Protein AF-A0A8S4GLL8-F1 (afdb_monomer)

Structure (mmCIF, N/CA/C/O backbone):
data_AF-A0A8S4GLL8-F1
#
_entry.id   AF-A0A8S4GLL8-F1
#
loop_
_atom_site.group_PDB
_atom_site.id
_atom_site.type_symbol
_atom_site.label_atom_id
_atom_site.label_alt_id
_atom_site.label_comp_id
_atom_site.label_asym_id
_atom_site.label_entity_id
_atom_site.label_seq_id
_atom_site.pdbx_PDB_ins_code
_atom_site.Cartn_x
_atom_site.Cartn_y
_atom_site.Cartn_z
_atom_site.occupancy
_atom_site.B_iso_or_equiv
_atom_site.auth_seq_id
_atom_site.auth_comp_id
_atom_site.auth_asym_id
_atom_site.auth_atom_id
_atom_site.pdbx_PDB_model_num
ATOM 1 N N . MET A 1 1 ? -7.853 10.016 103.256 1.00 33.31 1 MET A N 1
ATOM 2 C CA . MET A 1 1 ? -7.206 11.037 102.398 1.00 33.31 1 MET A CA 1
ATOM 3 C C . MET A 1 1 ? -8.350 11.756 101.683 1.00 33.31 1 MET A C 1
ATOM 5 O O . MET A 1 1 ? -9.165 11.059 101.103 1.00 33.31 1 MET A O 1
ATOM 9 N N . MET A 1 2 ? -8.683 13.008 102.023 1.00 29.22 2 MET A N 1
ATOM 10 C CA . MET A 1 2 ? -7.983 14.272 101.681 1.00 29.22 2 MET A CA 1
ATOM 11 C C . MET A 1 2 ? -8.107 14.611 100.175 1.00 29.22 2 MET A C 1
ATOM 13 O O . MET A 1 2 ? -7.676 13.785 99.381 1.00 29.22 2 MET A O 1
ATOM 17 N N . ALA A 1 3 ? -8.614 15.772 99.717 1.00 28.70 3 ALA A N 1
ATOM 18 C CA . ALA A 1 3 ? -9.379 16.852 100.382 1.00 28.70 3 ALA A CA 1
ATOM 19 C C . ALA A 1 3 ? -10.071 17.809 99.350 1.00 28.70 3 ALA A C 1
ATOM 21 O O . ALA A 1 3 ? -9.659 17.845 98.197 1.00 28.70 3 ALA A O 1
ATOM 22 N N . SER A 1 4 ? -11.088 18.580 99.791 1.00 29.86 4 SER A N 1
ATOM 23 C CA . SER A 1 4 ? -11.454 19.989 99.416 1.00 29.86 4 SER A CA 1
ATOM 24 C C . SER A 1 4 ? -11.198 20.529 97.977 1.00 29.86 4 SER A C 1
ATOM 26 O O . SER A 1 4 ? -10.047 20.651 97.582 1.00 29.86 4 SER A O 1
ATOM 28 N N . SER A 1 5 ? -12.230 20.871 97.171 1.00 30.38 5 SER A N 1
ATOM 29 C CA . SER A 1 5 ? -12.870 22.222 96.964 1.00 30.38 5 SER A CA 1
ATOM 30 C C . SER A 1 5 ? -11.994 23.300 96.268 1.00 30.38 5 SER A C 1
ATOM 32 O O . SER A 1 5 ? -10.788 23.273 96.442 1.00 30.38 5 SER A O 1
ATOM 34 N N . LEU A 1 6 ? -12.458 24.302 95.495 1.00 30.22 6 LEU A N 1
ATOM 35 C CA . LEU A 1 6 ? -13.721 25.088 95.381 1.00 30.22 6 LEU A CA 1
ATOM 36 C C . LEU A 1 6 ? -14.124 25.275 93.881 1.00 30.22 6 LEU A C 1
ATOM 38 O O . LEU A 1 6 ? -13.340 24.904 93.018 1.00 30.22 6 LEU A O 1
ATOM 42 N N . SER A 1 7 ? -15.280 25.792 93.414 1.00 29.89 7 SER A N 1
ATOM 43 C CA . SER A 1 7 ? -16.467 26.493 93.972 1.00 29.89 7 SER A CA 1
ATOM 44 C C . SER A 1 7 ? -16.483 28.049 93.998 1.00 29.89 7 SER A C 1
ATOM 46 O O . SER A 1 7 ? -16.290 28.642 95.057 1.00 29.89 7 SER A O 1
ATOM 48 N N . SER A 1 8 ? -16.865 28.716 92.888 1.00 29.52 8 SER A N 1
ATOM 49 C CA . SER A 1 8 ? -17.455 30.084 92.888 1.00 29.52 8 SER A CA 1
ATOM 50 C C . SER A 1 8 ? -18.451 30.321 91.721 1.00 29.52 8 SER A C 1
ATOM 52 O O . SER A 1 8 ? -18.496 29.542 90.768 1.00 29.52 8 SER A O 1
ATOM 54 N N . ARG A 1 9 ? -19.305 31.359 91.817 1.00 33.72 9 ARG A N 1
ATOM 55 C CA . ARG A 1 9 ? -20.344 31.747 90.830 1.00 33.72 9 ARG A CA 1
ATOM 56 C C . ARG A 1 9 ? -20.508 33.274 90.749 1.00 33.72 9 ARG A C 1
ATOM 58 O O . ARG A 1 9 ? -20.578 33.926 91.784 1.00 33.72 9 ARG A O 1
ATOM 65 N N . SER A 1 10 ? -20.790 33.783 89.551 1.00 31.33 10 SER A N 1
ATOM 66 C CA . SER A 1 10 ? -21.585 35.000 89.282 1.00 31.33 10 SER A CA 1
ATOM 67 C C . SER A 1 10 ? -22.319 34.786 87.937 1.00 31.33 10 SER A C 1
ATOM 69 O O . SER A 1 10 ? -21.812 34.065 87.084 1.00 31.33 10 SER A O 1
ATOM 71 N N . HIS A 1 11 ? -23.602 35.113 87.723 1.00 31.92 11 HIS A N 1
ATOM 72 C CA . HIS A 1 11 ? -24.363 36.363 87.926 1.00 31.92 11 HIS A CA 1
ATOM 73 C C . HIS A 1 11 ? -23.906 37.507 86.998 1.00 31.92 11 HIS A C 1
ATOM 75 O O . HIS A 1 11 ? -22.724 37.818 86.979 1.00 31.92 11 HIS A O 1
ATOM 81 N N . LEU A 1 12 ? -24.783 38.201 86.254 1.00 31.69 12 LEU A N 1
ATOM 82 C CA . LEU A 1 12 ? -26.208 37.973 85.927 1.00 31.69 12 LEU A CA 1
ATOM 83 C C . LEU A 1 12 ? -26.584 38.872 84.720 1.00 31.69 12 LEU A C 1
ATOM 85 O O . LEU A 1 12 ? -25.996 39.939 84.581 1.00 31.69 12 LEU A O 1
ATOM 89 N N . GLY A 1 13 ? -27.563 38.512 83.874 1.00 28.83 13 GLY A N 1
ATOM 90 C CA . GLY A 1 13 ? -28.075 39.457 82.861 1.00 28.83 13 GLY A CA 1
ATOM 91 C C . GLY A 1 13 ? -28.954 38.871 81.746 1.00 28.83 13 GLY A C 1
ATOM 92 O O . GLY A 1 13 ? -28.500 38.060 80.945 1.00 28.83 13 GLY A O 1
ATOM 93 N N . ARG A 1 14 ? -30.205 39.340 81.650 1.00 31.77 14 ARG A N 1
ATOM 94 C CA . ARG A 1 14 ? -31.071 39.259 80.456 1.00 31.77 14 ARG A CA 1
ATOM 95 C C . ARG A 1 14 ? -31.419 40.685 80.018 1.00 31.77 14 ARG A C 1
ATOM 97 O O . ARG A 1 14 ? -31.650 41.501 80.900 1.00 31.77 14 ARG A O 1
ATOM 104 N N . LEU A 1 15 ? -31.557 40.914 78.708 1.00 29.97 15 LEU A N 1
ATOM 105 C CA . LEU A 1 15 ? -32.637 41.627 77.977 1.00 29.97 15 LEU A CA 1
ATOM 106 C C . LEU A 1 15 ? -32.087 41.975 76.568 1.00 29.97 15 LEU A C 1
ATOM 108 O O . LEU A 1 15 ? -30.990 42.499 76.463 1.00 29.97 15 LEU A O 1
ATOM 112 N N . VAL A 1 16 ? -32.641 41.450 75.467 1.00 32.25 16 VAL A N 1
ATOM 113 C CA . VAL A 1 16 ? -33.833 41.878 74.687 1.00 32.25 16 VAL A CA 1
ATOM 114 C C . VAL A 1 16 ? -33.454 42.678 73.425 1.00 32.25 16 VAL A C 1
ATOM 116 O O . VAL A 1 16 ? -32.764 43.682 73.498 1.00 32.25 16 VAL A O 1
ATOM 119 N N . ARG A 1 17 ? -33.948 42.162 72.286 1.00 31.97 17 ARG A N 1
ATOM 120 C CA . ARG A 1 17 ? -34.196 42.754 70.950 1.00 31.97 17 ARG A CA 1
ATOM 121 C C . ARG A 1 17 ? -33.620 44.151 70.636 1.00 31.97 17 ARG A C 1
ATOM 123 O O . ARG A 1 17 ? -34.012 45.126 71.265 1.00 31.97 17 ARG A O 1
ATOM 130 N N . ASN A 1 18 ? -32.933 44.263 69.492 1.00 29.48 18 ASN A N 1
ATOM 131 C CA . ASN A 1 18 ? -33.535 44.865 68.288 1.00 29.48 18 ASN A CA 1
ATOM 132 C C . ASN A 1 18 ? -32.724 44.578 67.005 1.00 29.48 18 ASN A C 1
ATOM 134 O O . ASN A 1 18 ? -31.500 44.523 67.024 1.00 29.48 18 ASN A O 1
ATOM 138 N N . ASP A 1 19 ? -33.458 44.428 65.905 1.00 34.50 19 ASP A N 1
ATOM 139 C CA . ASP A 1 19 ? -33.031 44.474 64.493 1.00 34.50 19 ASP A CA 1
ATOM 140 C C . ASP A 1 19 ? -33.625 45.780 63.890 1.00 34.50 19 ASP A C 1
ATOM 142 O O . ASP A 1 19 ? -34.526 46.344 64.527 1.00 34.50 19 ASP A O 1
ATOM 146 N N . PRO A 1 20 ? -33.277 46.249 62.669 1.00 44.69 20 PRO A N 1
ATOM 147 C CA . PRO A 1 20 ? -32.240 45.779 61.743 1.00 44.69 20 PRO A CA 1
ATOM 148 C C . PRO A 1 20 ? -31.382 46.943 61.160 1.00 44.69 20 PRO A C 1
ATOM 150 O O . PRO A 1 20 ? -31.359 48.049 61.688 1.00 44.69 20 PRO A O 1
ATOM 153 N N . LEU A 1 21 ? -30.747 46.705 59.998 1.00 31.89 21 LEU A N 1
ATOM 154 C CA . LEU A 1 21 ? -30.225 47.692 59.024 1.00 31.89 21 LEU A CA 1
ATOM 155 C C . LEU A 1 21 ? -28.917 48.451 59.360 1.00 31.89 21 LEU A C 1
ATOM 157 O O . LEU A 1 21 ? -28.970 49.610 59.754 1.00 31.89 21 LEU A O 1
ATOM 161 N N . HIS A 1 22 ? -27.766 47.944 58.883 1.00 32.94 22 HIS A N 1
ATOM 162 C CA . HIS A 1 22 ? -27.093 48.572 57.719 1.00 32.94 22 HIS A CA 1
ATOM 163 C C . HIS A 1 22 ? -25.875 47.806 57.137 1.00 32.94 22 HIS A C 1
ATOM 165 O O . HIS A 1 22 ? -24.957 47.405 57.839 1.00 32.94 22 HIS A O 1
ATOM 171 N N . ARG A 1 23 ? -25.846 47.726 55.795 1.00 34.91 23 ARG A N 1
ATOM 172 C CA . ARG A 1 23 ? -24.666 47.807 54.897 1.00 34.91 23 ARG A CA 1
ATOM 173 C C . ARG A 1 23 ? -23.378 47.037 55.277 1.00 34.91 23 ARG A C 1
ATOM 175 O O . ARG A 1 23 ? -22.338 47.642 55.519 1.00 34.91 23 ARG A O 1
ATOM 182 N N . GLY A 1 24 ? -23.390 45.708 55.140 1.00 29.09 24 GLY A N 1
ATOM 183 C CA . GLY A 1 24 ? -22.170 44.887 55.049 1.00 29.09 24 GLY A CA 1
ATOM 184 C C . GLY A 1 24 ? -21.842 44.480 53.604 1.00 29.09 24 GLY A C 1
ATOM 185 O O . GLY A 1 24 ? -22.474 43.576 53.064 1.00 29.09 24 GLY A O 1
ATOM 186 N N . ALA A 1 25 ? -20.853 45.113 52.961 1.00 34.66 25 ALA A N 1
ATOM 187 C CA . ALA A 1 25 ? -20.464 44.803 51.577 1.00 34.66 25 ALA A CA 1
ATOM 188 C C . ALA A 1 25 ? -19.620 43.511 51.480 1.00 34.66 25 ALA A C 1
ATOM 190 O O . ALA A 1 25 ? -18.388 43.546 51.400 1.00 34.66 25 ALA A O 1
ATOM 191 N N . ALA A 1 26 ? -20.288 42.355 51.490 1.00 33.03 26 ALA A N 1
ATOM 192 C CA . ALA A 1 26 ? -19.653 41.043 51.383 1.00 33.03 26 ALA A CA 1
ATOM 193 C C . ALA A 1 26 ? -18.976 40.848 50.011 1.00 33.03 26 ALA A C 1
ATOM 195 O O . ALA A 1 26 ? -19.621 40.569 49.001 1.00 33.03 26 ALA A O 1
ATOM 196 N N . ARG A 1 27 ? -17.643 40.979 49.974 1.00 34.00 27 ARG A N 1
ATOM 197 C CA . ARG A 1 27 ? -16.836 40.760 48.764 1.00 34.00 27 ARG A CA 1
ATOM 198 C C . ARG A 1 27 ? -16.946 39.301 48.309 1.00 34.00 27 ARG A C 1
ATOM 200 O O . ARG A 1 27 ? -16.291 38.433 48.888 1.00 34.00 27 ARG A O 1
ATOM 207 N N . LEU A 1 28 ? -17.689 39.034 47.230 1.00 33.41 28 LEU A N 1
ATOM 208 C CA . LEU A 1 28 ? -17.588 37.755 46.523 1.00 33.41 28 LEU A CA 1
ATOM 209 C C . LEU A 1 28 ? -16.137 37.567 46.058 1.00 33.41 28 LEU A C 1
ATOM 211 O O . LEU A 1 28 ? -15.681 38.212 45.113 1.00 33.41 28 LEU A O 1
ATOM 215 N N . ARG A 1 29 ? -15.405 36.653 46.705 1.00 33.16 29 ARG A N 1
ATOM 216 C CA . ARG A 1 29 ? -14.135 36.152 46.175 1.00 33.16 29 ARG A CA 1
ATOM 217 C C . ARG A 1 29 ? -14.440 35.304 44.944 1.00 33.16 29 ARG A C 1
ATOM 219 O O . ARG A 1 29 ? -14.601 34.090 45.055 1.00 33.16 29 ARG A O 1
ATOM 226 N N . GLN A 1 30 ? -14.495 35.943 43.774 1.00 33.88 30 GLN A N 1
ATOM 227 C CA . GLN A 1 30 ? -14.393 35.247 42.495 1.00 33.88 30 GLN A CA 1
ATOM 228 C C . GLN A 1 30 ? -13.147 34.354 42.547 1.00 33.88 30 GLN A C 1
ATOM 230 O O . GLN A 1 30 ? -12.014 34.841 42.563 1.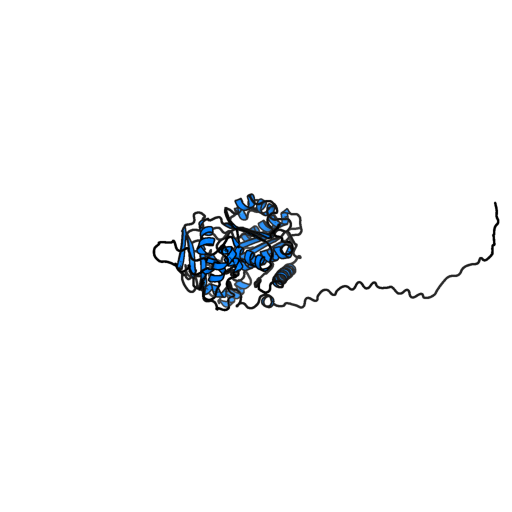00 33.88 30 GLN A O 1
ATOM 235 N N . ARG A 1 31 ? -13.343 33.032 42.621 1.00 32.84 31 ARG A N 1
ATOM 236 C CA . ARG A 1 31 ? -12.241 32.092 42.426 1.00 32.84 31 ARG A CA 1
ATOM 237 C C . ARG A 1 31 ? -11.784 32.264 40.985 1.00 32.84 31 ARG A C 1
ATOM 239 O O . ARG A 1 31 ? -12.554 32.001 40.066 1.00 32.84 31 ARG A O 1
ATOM 246 N N . ASN A 1 32 ? -10.543 32.715 40.808 1.00 31.41 32 ASN A N 1
ATOM 247 C CA . ASN A 1 32 ? -9.913 32.904 39.504 1.00 31.41 32 ASN A CA 1
ATOM 248 C C . ASN A 1 32 ? -9.648 31.551 38.823 1.00 31.41 32 ASN A C 1
ATOM 250 O O . ASN A 1 32 ? -8.507 31.119 38.663 1.00 31.41 32 ASN A O 1
ATOM 254 N N . CYS A 1 33 ? -10.717 30.901 38.364 1.00 33.03 33 CYS A N 1
ATOM 255 C CA . CYS A 1 33 ? -10.666 29.948 37.271 1.00 33.03 33 CYS A CA 1
ATOM 256 C C . CYS A 1 33 ? -10.230 30.719 36.023 1.00 33.03 33 CYS A C 1
ATOM 258 O O . CYS A 1 33 ? -11.059 31.148 35.221 1.00 33.03 33 CYS A O 1
ATOM 260 N N . ARG A 1 34 ? -8.912 30.920 35.881 1.00 27.22 34 ARG A N 1
ATOM 261 C CA . ARG A 1 34 ? -8.279 31.404 34.654 1.00 27.22 34 ARG A CA 1
ATOM 262 C C . ARG A 1 34 ? -8.632 30.421 33.540 1.00 27.22 34 ARG A C 1
ATOM 264 O O . ARG A 1 34 ? -7.904 29.455 33.314 1.00 27.22 34 ARG A O 1
ATOM 271 N N . ARG A 1 35 ? -9.751 30.662 32.847 1.00 34.03 35 ARG A N 1
ATOM 272 C CA . ARG A 1 35 ? -10.003 30.079 31.529 1.00 34.03 35 ARG A CA 1
ATOM 273 C C . ARG A 1 35 ? -8.771 30.424 30.700 1.00 34.03 35 ARG A C 1
ATOM 275 O O . ARG A 1 35 ? -8.544 31.600 30.420 1.00 34.03 35 ARG A O 1
ATOM 282 N N . ARG A 1 36 ? -7.950 29.422 30.366 1.00 28.88 36 ARG A N 1
ATOM 283 C CA . ARG A 1 36 ? -6.929 29.599 29.330 1.00 28.88 36 ARG A CA 1
ATOM 284 C C . ARG A 1 36 ? -7.673 30.141 28.105 1.00 28.88 36 ARG A C 1
ATOM 286 O O . ARG A 1 36 ? -8.713 29.563 27.773 1.00 28.88 36 ARG A O 1
ATOM 293 N N . PRO A 1 37 ? -7.225 31.238 27.472 1.00 26.92 37 PRO A N 1
ATOM 294 C CA . PRO A 1 37 ? -7.805 31.620 26.197 1.00 26.92 37 PRO A CA 1
ATOM 295 C C . PRO A 1 37 ? -7.652 30.420 25.261 1.00 26.92 37 PRO A C 1
ATOM 297 O O . PRO A 1 37 ? -6.570 29.832 25.188 1.00 26.92 37 PRO A O 1
ATOM 300 N N . ALA A 1 38 ? -8.735 30.029 24.588 1.00 29.31 38 ALA A N 1
ATOM 301 C CA . ALA A 1 38 ? -8.615 29.081 23.491 1.00 29.31 38 ALA A CA 1
ATOM 302 C C . ALA A 1 38 ? -7.598 29.665 22.493 1.00 29.31 38 ALA A C 1
ATOM 304 O O . ALA A 1 38 ? -7.645 30.879 22.250 1.00 29.31 38 ALA A O 1
ATOM 305 N N . PRO A 1 39 ? -6.656 28.864 21.964 1.00 27.25 39 PRO A N 1
ATOM 306 C CA . PRO A 1 39 ? -5.683 29.376 21.012 1.00 27.25 39 PRO A CA 1
ATOM 307 C C . PRO A 1 39 ? -6.443 29.993 19.839 1.00 27.25 39 PRO A C 1
ATOM 309 O O . PRO A 1 39 ? -7.268 29.334 19.206 1.00 27.25 39 PRO A O 1
ATOM 312 N N . ARG A 1 40 ? -6.196 31.281 19.573 1.00 23.41 40 ARG A N 1
ATOM 313 C CA . ARG A 1 40 ? -6.710 31.937 18.370 1.00 23.41 40 ARG A CA 1
ATOM 314 C C . ARG A 1 40 ? -6.038 31.263 17.182 1.00 23.41 40 ARG A C 1
ATOM 316 O O . ARG A 1 40 ? -4.883 31.558 16.894 1.00 23.41 40 ARG A O 1
ATOM 323 N N . VAL A 1 41 ? -6.759 30.364 16.517 1.00 24.81 41 VAL A N 1
ATOM 324 C CA . VAL A 1 41 ? -6.341 29.797 15.235 1.00 24.81 41 VAL A CA 1
ATOM 325 C C . VAL A 1 41 ? -6.434 30.915 14.200 1.00 24.81 41 VAL A C 1
ATOM 327 O O . VAL A 1 41 ? -7.486 31.160 13.613 1.00 24.81 41 VAL A O 1
ATOM 330 N N . THR A 1 42 ? -5.341 31.660 14.041 1.00 24.09 42 THR A N 1
ATOM 331 C CA . THR A 1 42 ? -5.139 32.549 12.896 1.00 24.09 42 THR A CA 1
ATOM 332 C C . THR A 1 42 ? -5.151 31.724 11.614 1.00 24.09 42 THR A C 1
ATOM 334 O O . THR A 1 42 ? -4.678 30.588 11.593 1.00 24.09 42 THR A O 1
ATOM 337 N N . ALA A 1 43 ? -5.756 32.279 10.567 1.00 24.52 43 ALA A N 1
ATOM 338 C CA . ALA A 1 43 ? -6.132 31.526 9.381 1.00 24.52 43 ALA A CA 1
ATOM 339 C C . ALA A 1 43 ? -4.929 31.016 8.570 1.00 24.52 43 ALA A C 1
ATOM 341 O O . ALA A 1 43 ? -3.979 31.756 8.339 1.00 24.52 43 ALA A O 1
ATOM 342 N N . VAL A 1 44 ? -5.063 29.776 8.088 1.00 31.16 44 VAL A N 1
ATOM 343 C CA . VAL A 1 44 ? -4.488 29.236 6.842 1.00 31.16 44 VAL A CA 1
ATOM 344 C C . VAL A 1 44 ? -3.048 29.673 6.529 1.00 31.16 44 VAL A C 1
ATOM 346 O O . VAL A 1 44 ? -2.803 30.446 5.606 1.00 31.16 44 VAL A O 1
ATOM 349 N N . SER A 1 45 ? -2.087 29.054 7.215 1.00 23.94 45 SER A N 1
ATOM 350 C CA . SER A 1 45 ? -0.842 28.653 6.549 1.00 23.94 45 SER A CA 1
ATOM 351 C C . SER A 1 45 ? -1.196 27.638 5.459 1.00 23.94 45 SER A C 1
ATOM 353 O O . SER A 1 45 ? -1.821 26.615 5.767 1.00 23.94 45 SER A O 1
ATOM 355 N N . THR A 1 46 ? -0.867 27.903 4.195 1.00 28.70 46 THR A N 1
ATOM 356 C CA . THR A 1 46 ? -1.169 26.949 3.112 1.00 28.70 46 THR A CA 1
ATOM 357 C C . THR A 1 46 ? -0.389 25.654 3.304 1.00 28.70 46 THR A C 1
ATOM 359 O O . THR A 1 46 ? 0.753 25.692 3.748 1.00 28.70 46 THR A O 1
ATOM 362 N N . VAL A 1 47 ? -0.980 24.521 2.909 1.00 32.81 47 VAL A N 1
ATOM 363 C CA . VAL A 1 47 ? -0.418 23.163 3.065 1.00 32.81 47 VAL A CA 1
ATOM 364 C C . VAL A 1 47 ? 1.070 23.088 2.672 1.00 32.81 47 VAL A C 1
ATOM 366 O O . VAL A 1 47 ? 1.863 22.502 3.403 1.00 32.81 47 VAL A O 1
ATOM 369 N N . LYS A 1 48 ? 1.477 23.800 1.613 1.00 29.95 48 LYS A N 1
ATOM 370 C CA . LYS A 1 48 ? 2.871 23.936 1.157 1.00 29.95 48 LYS A CA 1
ATOM 371 C C . LYS A 1 48 ? 3.889 24.337 2.244 1.00 29.95 48 LYS A C 1
ATOM 373 O O . LYS A 1 48 ? 5.004 23.829 2.243 1.00 29.95 48 LYS A O 1
ATOM 378 N N . GLU A 1 49 ? 3.523 25.189 3.201 1.00 30.86 49 GLU A N 1
ATOM 379 C CA . GLU A 1 49 ? 4.442 25.683 4.246 1.00 30.86 49 GLU A CA 1
ATOM 380 C C . GLU A 1 49 ? 4.823 24.619 5.291 1.00 30.86 49 GLU A C 1
ATOM 382 O O . GLU A 1 49 ? 5.810 24.784 6.002 1.00 30.86 49 GLU A O 1
ATOM 387 N N . VAL A 1 50 ? 4.066 23.520 5.388 1.00 34.09 50 VAL A N 1
ATOM 388 C CA . VAL A 1 50 ? 4.335 22.407 6.324 1.00 34.09 50 VAL A CA 1
ATOM 389 C C . VAL A 1 50 ? 4.999 21.213 5.622 1.00 34.09 50 VAL A C 1
ATOM 391 O O . VAL A 1 50 ? 5.383 20.241 6.269 1.00 34.09 50 VAL A O 1
ATOM 394 N N . LEU A 1 51 ? 5.173 21.294 4.300 1.00 38.62 51 LEU A N 1
ATOM 395 C CA . LEU A 1 51 ? 5.620 20.190 3.449 1.00 38.62 51 LEU A CA 1
ATOM 396 C C . LEU A 1 51 ? 6.951 20.438 2.731 1.00 38.62 51 LEU A C 1
ATOM 398 O O . LEU A 1 51 ? 7.491 19.514 2.132 1.00 38.62 51 LEU A O 1
ATOM 402 N N . GLY A 1 52 ? 7.491 21.655 2.794 1.00 35.19 52 GLY A N 1
ATOM 403 C CA . GLY A 1 52 ? 8.673 22.032 2.022 1.00 35.19 52 GLY A CA 1
ATOM 404 C C . GLY A 1 52 ? 8.380 22.192 0.525 1.00 35.19 52 GLY A C 1
ATOM 405 O O . GLY A 1 52 ? 7.242 22.079 0.067 1.00 35.19 52 GLY A O 1
ATOM 406 N N . ASP A 1 53 ? 9.421 22.501 -0.246 1.00 39.62 53 ASP A N 1
ATOM 407 C CA . ASP A 1 53 ? 9.294 22.720 -1.687 1.00 39.62 53 ASP A CA 1
ATOM 408 C C . ASP A 1 53 ? 9.136 21.415 -2.480 1.00 39.62 53 ASP A C 1
ATOM 410 O O . ASP A 1 53 ? 9.750 20.390 -2.169 1.00 39.62 53 ASP A O 1
ATOM 414 N N . ASP A 1 54 ? 8.421 21.502 -3.609 1.00 48.91 54 ASP A N 1
ATOM 415 C CA . ASP A 1 54 ? 8.109 20.400 -4.548 1.00 48.91 54 ASP A CA 1
ATOM 416 C C . ASP A 1 54 ? 9.356 19.763 -5.222 1.00 48.91 54 ASP A C 1
ATOM 418 O O . ASP A 1 54 ? 9.248 18.941 -6.133 1.00 48.91 54 ASP A O 1
ATOM 422 N N . LEU A 1 55 ? 10.552 20.188 -4.806 1.00 47.25 55 LEU A N 1
ATOM 423 C CA . LEU A 1 55 ? 11.872 19.760 -5.267 1.00 47.25 55 LEU A CA 1
ATOM 424 C C . LEU A 1 55 ? 12.512 18.696 -4.351 1.00 47.25 55 LEU A C 1
ATOM 426 O O . LEU A 1 55 ? 13.568 18.167 -4.696 1.00 47.25 55 LEU A O 1
ATOM 430 N N . GLY A 1 56 ? 11.916 18.414 -3.183 1.00 55.00 56 GLY A N 1
ATOM 431 C CA . GLY A 1 56 ? 12.440 17.460 -2.195 1.00 55.00 56 GLY A CA 1
ATOM 432 C C . GLY A 1 56 ? 11.896 16.028 -2.298 1.00 55.00 56 GLY A C 1
ATOM 433 O O . GLY A 1 56 ? 12.586 15.092 -1.897 1.00 55.00 56 GLY A O 1
ATOM 434 N N . ASP A 1 57 ? 10.687 15.836 -2.837 1.00 71.06 57 ASP A N 1
ATOM 435 C CA . ASP A 1 57 ? 10.029 14.523 -2.942 1.00 71.06 57 ASP A CA 1
ATOM 436 C C . ASP A 1 57 ? 10.650 13.676 -4.080 1.00 71.06 57 ASP A C 1
ATOM 438 O O . ASP A 1 57 ? 10.458 13.991 -5.259 1.00 71.06 57 ASP A O 1
ATOM 442 N N . PRO A 1 58 ? 11.361 12.566 -3.781 1.00 75.00 58 PRO A N 1
ATOM 443 C CA . PRO A 1 58 ? 11.984 11.728 -4.807 1.00 75.00 58 PRO A CA 1
ATOM 444 C C . PRO A 1 58 ? 10.962 10.933 -5.633 1.00 75.00 58 PRO A C 1
ATOM 446 O O . PRO A 1 58 ? 11.338 10.329 -6.633 1.00 75.00 58 PRO A O 1
ATOM 449 N N . GLY A 1 59 ? 9.693 10.889 -5.218 1.00 77.62 59 GLY A N 1
ATOM 450 C CA . GLY A 1 59 ? 8.556 10.356 -5.967 1.00 77.62 59 GLY A CA 1
ATOM 451 C C . GLY A 1 59 ? 7.675 11.442 -6.591 1.00 77.62 59 GLY A C 1
ATOM 452 O O . GLY A 1 59 ? 6.543 11.144 -6.978 1.00 77.62 59 GLY A O 1
ATOM 453 N N . HIS A 1 60 ? 8.128 12.700 -6.679 1.00 80.44 60 HIS A N 1
ATOM 454 C CA . HIS A 1 60 ? 7.283 13.783 -7.182 1.00 80.44 60 HIS A CA 1
ATOM 455 C C . HIS A 1 60 ? 6.855 13.550 -8.638 1.00 80.44 60 HIS A C 1
ATOM 457 O O . HIS A 1 60 ? 7.661 13.145 -9.481 1.00 80.44 60 HIS A O 1
ATOM 463 N N . TRP A 1 61 ? 5.592 13.851 -8.962 1.00 78.25 61 TRP A N 1
ATOM 464 C CA . TRP A 1 61 ? 4.998 13.526 -10.264 1.00 78.25 61 TRP A CA 1
ATOM 465 C C . TRP A 1 61 ? 5.744 14.140 -11.461 1.00 78.25 61 TRP A C 1
ATOM 467 O O . TRP A 1 61 ? 5.702 13.584 -12.558 1.00 78.25 61 TRP A O 1
ATOM 477 N N . ASN A 1 62 ? 6.501 15.227 -11.268 1.00 79.31 62 ASN A N 1
ATOM 478 C CA . ASN A 1 62 ? 7.369 15.796 -12.309 1.00 79.31 62 ASN A CA 1
ATOM 479 C C . ASN A 1 62 ? 8.413 14.794 -12.847 1.00 79.31 62 ASN A C 1
ATOM 481 O O . ASN A 1 62 ? 8.779 14.878 -14.018 1.00 79.31 62 ASN A O 1
ATOM 485 N N . HIS A 1 63 ? 8.847 13.816 -12.044 1.00 82.38 63 HIS A N 1
ATOM 486 C CA . HIS A 1 63 ? 9.770 12.758 -12.472 1.00 82.38 63 HIS A CA 1
ATOM 487 C C . HIS A 1 63 ? 9.113 11.673 -13.334 1.00 82.38 63 HIS A C 1
ATOM 489 O O . HIS A 1 63 ? 9.818 10.847 -13.909 1.00 82.38 63 HIS A O 1
ATOM 495 N N . SER A 1 64 ? 7.784 11.667 -13.497 1.00 84.56 64 SER A N 1
ATOM 496 C CA . SER A 1 64 ? 7.096 10.627 -14.278 1.00 84.56 64 SER A CA 1
ATOM 497 C C . SER A 1 64 ? 7.496 10.583 -15.756 1.00 84.56 64 SER A C 1
ATOM 499 O O . SER A 1 64 ? 7.446 9.513 -16.356 1.00 84.56 64 SER A O 1
ATOM 501 N N . VAL A 1 65 ? 8.047 11.661 -16.326 1.00 85.75 65 VAL A N 1
ATOM 502 C CA . VAL A 1 65 ? 8.695 11.610 -17.653 1.00 85.75 65 VAL A CA 1
ATOM 503 C C . VAL A 1 65 ? 9.876 10.629 -17.723 1.00 85.75 65 VAL A C 1
ATOM 505 O O . VAL A 1 65 ? 10.210 10.155 -18.803 1.00 85.75 65 VAL A O 1
ATOM 508 N N . GLU A 1 66 ? 10.533 10.314 -16.608 1.00 88.75 66 GLU A N 1
ATOM 509 C CA . GLU A 1 66 ? 11.663 9.378 -16.560 1.00 88.75 66 GLU A CA 1
ATOM 510 C C . GLU A 1 66 ? 11.181 7.922 -16.605 1.00 88.75 66 GLU A C 1
ATOM 512 O O . GLU A 1 66 ? 11.745 7.113 -17.340 1.00 88.75 66 GLU A O 1
ATOM 517 N N . TRP A 1 67 ? 10.099 7.605 -15.884 1.00 88.88 67 TRP A N 1
ATOM 518 C CA . TRP A 1 67 ? 9.654 6.229 -15.637 1.00 88.88 67 TRP A CA 1
ATOM 519 C C . TRP A 1 67 ? 8.338 5.815 -16.306 1.00 88.88 67 TRP A C 1
ATOM 521 O O . TRP A 1 67 ? 8.058 4.621 -16.383 1.00 88.88 67 TRP A O 1
ATOM 531 N N . TRP A 1 68 ? 7.516 6.735 -16.824 1.00 85.75 68 TRP A N 1
ATOM 532 C CA . TRP A 1 68 ? 6.220 6.362 -17.418 1.00 85.75 68 TRP A CA 1
ATOM 533 C C . TRP A 1 68 ? 6.367 5.402 -18.603 1.00 85.75 68 TRP A C 1
ATOM 535 O O . TRP A 1 68 ? 5.507 4.549 -18.838 1.00 85.75 68 TRP A O 1
ATOM 545 N N . GLY A 1 69 ? 7.483 5.517 -19.321 1.00 83.75 69 GLY A N 1
ATOM 546 C CA . GLY A 1 69 ? 7.784 4.736 -20.509 1.00 83.75 69 GLY A CA 1
ATOM 547 C C . GLY A 1 69 ? 7.129 5.277 -21.784 1.00 83.75 69 GLY A C 1
ATOM 548 O O . GLY A 1 69 ? 6.163 6.043 -21.727 1.00 83.75 69 GLY A O 1
ATOM 549 N N . THR A 1 70 ? 7.647 4.868 -22.943 1.00 82.94 70 THR A N 1
ATOM 550 C CA . THR A 1 70 ? 7.011 5.077 -24.260 1.00 82.94 70 THR A CA 1
ATOM 551 C C . THR A 1 70 ? 6.204 3.861 -24.744 1.00 82.94 70 THR A C 1
ATOM 553 O O . THR A 1 70 ? 5.695 3.848 -25.868 1.00 82.94 70 THR A O 1
ATOM 556 N N . GLN A 1 71 ? 6.034 2.836 -23.900 1.00 77.81 71 GLN A N 1
ATOM 557 C CA . GLN A 1 71 ? 5.187 1.667 -24.159 1.00 77.81 71 GLN A CA 1
ATOM 558 C C . GLN A 1 71 ? 3.748 2.077 -24.486 1.00 77.81 71 GLN A C 1
ATOM 560 O O . GLN A 1 71 ? 3.183 2.930 -23.808 1.00 77.81 71 GLN A O 1
ATOM 565 N N . ALA A 1 72 ? 3.131 1.426 -25.479 1.00 70.31 72 ALA A N 1
ATOM 566 C CA . ALA A 1 72 ? 1.702 1.557 -25.799 1.00 70.31 72 ALA A CA 1
ATOM 567 C C . ALA A 1 72 ? 1.187 3.012 -25.975 1.00 70.31 72 ALA A C 1
ATOM 569 O O . ALA A 1 72 ? 0.020 3.298 -25.709 1.00 70.31 72 ALA A O 1
ATOM 570 N N . GLY A 1 73 ? 2.047 3.936 -26.425 1.00 71.62 73 GLY A N 1
ATOM 571 C CA . GLY A 1 73 ? 1.721 5.366 -26.538 1.00 71.62 73 GLY A CA 1
ATOM 572 C C . GLY A 1 73 ? 1.922 6.167 -25.243 1.00 71.62 73 GLY A C 1
ATOM 573 O O . GLY A 1 73 ? 1.341 7.240 -25.086 1.00 71.62 73 GLY A O 1
ATOM 574 N N . GLY A 1 74 ? 2.717 5.645 -24.306 1.00 76.88 74 GLY A N 1
ATOM 575 C CA . GLY A 1 74 ? 3.171 6.347 -23.111 1.00 76.88 74 GLY A CA 1
ATOM 576 C C . GLY A 1 74 ? 4.035 7.575 -23.425 1.00 76.88 74 GLY A C 1
ATOM 577 O O . GLY A 1 74 ? 4.600 7.708 -24.509 1.00 76.88 74 GLY A O 1
ATOM 578 N N . TRP A 1 75 ? 4.120 8.483 -22.454 1.00 81.19 75 TRP A N 1
ATOM 579 C CA . TRP A 1 75 ? 4.680 9.831 -22.601 1.00 81.19 75 TRP A CA 1
ATOM 580 C C . TRP A 1 75 ? 6.025 10.031 -21.876 1.00 81.19 75 TRP A C 1
ATOM 582 O O . TRP A 1 75 ? 6.455 11.164 -21.665 1.00 81.19 75 TRP A O 1
ATOM 592 N N . GLY A 1 76 ? 6.683 8.938 -21.475 1.00 83.06 76 GLY A N 1
ATOM 593 C CA . GLY A 1 76 ? 8.022 8.972 -20.886 1.00 83.06 76 GLY A CA 1
ATOM 594 C C . GLY A 1 76 ? 9.139 9.217 -21.910 1.00 83.06 76 GLY A C 1
ATOM 595 O O . GLY A 1 76 ? 8.902 9.340 -23.108 1.00 83.06 76 GLY A O 1
ATOM 596 N N . LYS A 1 77 ? 10.388 9.258 -21.436 1.00 85.38 77 LYS A N 1
ATOM 597 C CA . LYS A 1 77 ? 11.591 9.525 -22.249 1.00 85.38 77 LYS A CA 1
ATOM 598 C C . LYS A 1 77 ? 12.094 8.321 -23.059 1.00 85.38 77 LYS A C 1
ATOM 600 O O . LYS A 1 77 ? 12.782 8.513 -24.055 1.00 85.38 77 LYS A O 1
ATOM 605 N N . SER A 1 78 ? 11.803 7.085 -22.646 1.00 86.44 78 SER A N 1
ATOM 606 C CA . SER A 1 78 ? 12.301 5.863 -23.304 1.00 86.44 78 SER A CA 1
ATOM 607 C C . SER A 1 78 ? 11.404 4.649 -23.040 1.00 86.44 78 SER A C 1
ATOM 609 O O . SER A 1 78 ? 10.556 4.687 -22.153 1.00 86.44 78 SER A O 1
ATOM 611 N N . GLN A 1 79 ? 11.623 3.538 -23.753 1.00 86.50 79 GLN A N 1
ATOM 612 C CA . GLN A 1 79 ? 11.002 2.241 -23.427 1.00 86.50 79 GLN A CA 1
ATOM 613 C C . GLN A 1 79 ? 11.624 1.593 -22.168 1.00 86.50 79 GLN A C 1
ATOM 615 O O . GLN A 1 79 ? 11.069 0.646 -21.616 1.00 86.50 79 GLN A O 1
ATOM 620 N N . GLY A 1 80 ? 12.776 2.079 -21.691 1.00 90.19 80 GLY A N 1
ATOM 621 C CA . GLY A 1 80 ? 13.581 1.385 -20.683 1.00 90.19 80 GLY A CA 1
ATOM 622 C C . GLY A 1 80 ? 14.165 0.055 -21.189 1.00 90.19 80 GLY A C 1
ATOM 623 O O . GLY A 1 80 ? 14.080 -0.271 -22.371 1.00 90.19 80 GLY A O 1
ATOM 624 N N . SER A 1 81 ? 14.770 -0.725 -20.288 1.00 92.25 81 SER A N 1
ATOM 625 C CA . SER A 1 81 ? 15.257 -2.088 -20.574 1.00 92.25 81 SER A CA 1
ATOM 626 C C . SER A 1 81 ? 14.517 -3.131 -19.736 1.00 92.25 81 SER A C 1
ATOM 628 O O . SER A 1 81 ? 14.461 -3.003 -18.514 1.00 92.25 81 SER A O 1
ATOM 630 N N . VAL A 1 82 ? 13.956 -4.165 -20.370 1.00 93.56 82 VAL A N 1
ATOM 631 C CA . VAL A 1 82 ? 13.293 -5.284 -19.673 1.00 93.56 82 VAL A CA 1
ATOM 632 C C . VAL A 1 82 ? 14.333 -6.092 -18.887 1.00 93.56 82 VAL A C 1
ATOM 634 O O . VAL A 1 82 ? 15.409 -6.392 -19.403 1.00 93.56 82 VAL A O 1
ATOM 637 N N . ARG A 1 83 ? 14.030 -6.436 -17.628 1.00 92.81 83 ARG A N 1
ATOM 638 C CA . ARG A 1 83 ? 14.882 -7.275 -16.752 1.00 92.81 83 ARG A CA 1
ATOM 639 C C . ARG A 1 83 ? 14.152 -8.447 -16.102 1.00 92.81 83 ARG A C 1
ATOM 641 O O . ARG A 1 83 ? 14.806 -9.295 -15.503 1.00 92.81 83 ARG A O 1
ATOM 648 N N . PHE A 1 84 ? 12.832 -8.472 -16.213 1.00 93.94 84 PHE A N 1
ATOM 649 C CA . PHE A 1 84 ? 11.951 -9.560 -15.811 1.00 93.94 84 PHE A CA 1
ATOM 650 C C . PHE A 1 84 ? 10.768 -9.564 -16.773 1.00 93.94 84 PHE A C 1
ATOM 652 O O . PHE A 1 84 ? 10.260 -8.491 -17.104 1.00 93.94 84 PHE A O 1
ATOM 659 N N . ASP A 1 85 ? 10.362 -10.750 -17.206 1.00 94.25 85 ASP A N 1
ATOM 660 C CA . ASP A 1 85 ? 9.205 -10.994 -18.063 1.00 94.25 85 ASP A CA 1
ATOM 661 C C . ASP A 1 85 ? 8.667 -12.392 -17.720 1.00 94.25 85 ASP A C 1
ATOM 663 O O . ASP A 1 85 ? 9.438 -13.360 -17.735 1.00 94.25 85 ASP A O 1
ATOM 667 N N . ARG A 1 86 ? 7.391 -12.490 -17.327 1.00 94.06 86 ARG A N 1
ATOM 668 C CA . ARG A 1 86 ? 6.698 -13.752 -17.018 1.00 94.06 86 ARG A CA 1
ATOM 669 C C . ARG A 1 86 ? 5.207 -13.669 -17.309 1.00 94.06 86 ARG A C 1
ATOM 671 O O . ARG A 1 86 ? 4.566 -12.667 -17.020 1.00 94.06 86 ARG A O 1
ATOM 678 N N . ASN A 1 87 ? 4.626 -14.763 -17.795 1.00 92.56 87 ASN A N 1
ATOM 679 C CA . ASN A 1 87 ? 3.182 -14.875 -17.988 1.00 92.56 87 ASN A CA 1
ATOM 680 C C . ASN A 1 87 ? 2.491 -15.391 -16.709 1.00 92.56 87 ASN A C 1
ATOM 682 O O . ASN A 1 87 ? 2.639 -16.562 -16.354 1.00 92.56 87 ASN A O 1
ATOM 686 N N . SER A 1 88 ? 1.743 -14.514 -16.037 1.00 89.25 88 SER A N 1
ATOM 687 C CA . SER A 1 88 ? 1.011 -14.787 -14.796 1.00 89.25 88 SER A CA 1
ATOM 688 C C . SER A 1 88 ? -0.067 -15.857 -14.964 1.00 89.25 88 SER A C 1
ATOM 690 O O . SER A 1 88 ? -0.862 -15.832 -15.905 1.00 89.25 88 SER A O 1
ATOM 692 N N . LYS A 1 89 ? -0.178 -16.735 -13.962 1.00 89.75 89 LYS A N 1
ATOM 693 C CA . LYS A 1 89 ? -1.293 -17.690 -13.819 1.00 89.75 89 LYS A CA 1
ATOM 694 C C . LYS A 1 89 ? -2.480 -17.137 -13.015 1.00 89.75 89 LYS A C 1
ATOM 696 O O . LYS A 1 89 ? -3.493 -17.817 -12.898 1.00 89.75 89 LYS A O 1
ATOM 701 N N . TYR A 1 90 ? -2.372 -15.914 -12.494 1.00 88.12 90 TYR A N 1
ATOM 702 C CA . TYR A 1 90 ? -3.313 -15.291 -11.551 1.00 88.12 90 TYR A CA 1
ATOM 703 C C . TYR A 1 90 ? -4.055 -14.087 -12.160 1.00 88.12 90 TYR A C 1
ATOM 705 O O . TYR A 1 90 ? -4.542 -13.209 -11.455 1.00 88.12 90 TYR A O 1
ATOM 713 N N . GLY A 1 91 ? -4.153 -14.033 -13.493 1.00 82.38 91 GLY A N 1
ATOM 714 C CA . GLY A 1 91 ? -4.921 -13.007 -14.210 1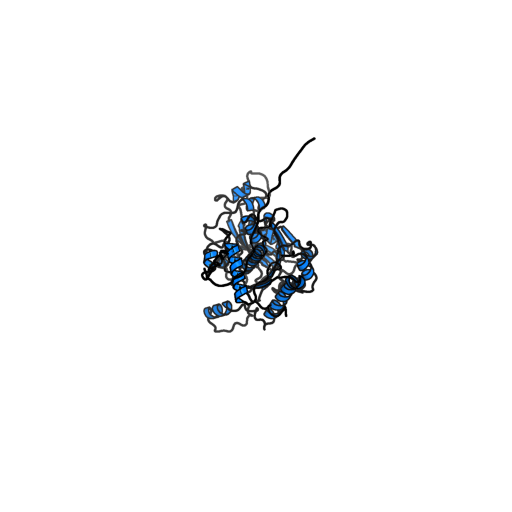.00 82.38 91 GLY A CA 1
ATOM 715 C C . GLY A 1 91 ? -4.195 -11.675 -14.427 1.00 82.38 91 GLY A C 1
ATOM 716 O O . GLY A 1 91 ? -4.793 -10.745 -14.965 1.00 82.38 91 GLY A O 1
ATOM 717 N N . ASN A 1 92 ? -2.906 -11.568 -14.078 1.00 84.94 92 ASN A N 1
ATOM 718 C CA . ASN A 1 92 ? -2.123 -10.360 -14.360 1.00 84.94 92 ASN A CA 1
ATOM 719 C C . ASN A 1 92 ? -1.611 -10.258 -15.807 1.00 84.94 92 ASN A C 1
ATOM 721 O O . ASN A 1 92 ? -1.167 -9.183 -16.206 1.00 84.94 92 ASN A O 1
ATOM 725 N N . GLY A 1 93 ? -1.716 -11.332 -16.597 1.00 88.31 93 GLY A N 1
ATOM 726 C CA . GLY A 1 93 ? -1.159 -11.403 -17.949 1.00 88.31 93 GLY A CA 1
ATOM 727 C C . GLY A 1 93 ? 0.370 -11.411 -17.925 1.00 88.31 93 GLY A C 1
ATOM 728 O O . GLY A 1 93 ? 0.975 -11.958 -17.004 1.00 88.31 93 GLY A O 1
ATOM 729 N N . ILE A 1 94 ? 1.006 -10.794 -18.921 1.00 90.19 94 ILE A N 1
ATOM 730 C CA . ILE A 1 94 ? 2.468 -10.675 -18.948 1.00 90.19 94 ILE A CA 1
ATOM 731 C C . ILE A 1 94 ? 2.914 -9.630 -17.915 1.00 90.19 94 ILE A C 1
ATOM 733 O O . ILE A 1 94 ? 2.668 -8.432 -18.068 1.00 90.19 94 ILE A O 1
ATOM 737 N N . ILE A 1 95 ? 3.574 -10.094 -16.857 1.00 92.81 95 ILE A N 1
ATOM 738 C CA . ILE A 1 95 ? 4.240 -9.268 -15.856 1.00 92.81 95 ILE A CA 1
ATOM 739 C C . ILE A 1 95 ? 5.624 -8.911 -16.387 1.00 92.81 95 ILE A C 1
ATOM 741 O O . ILE A 1 95 ? 6.431 -9.801 -16.648 1.00 92.81 95 ILE A O 1
ATOM 745 N N . THR A 1 96 ? 5.933 -7.619 -16.490 1.00 93.88 96 THR A N 1
ATOM 746 C CA . THR A 1 96 ? 7.273 -7.151 -16.885 1.00 93.88 96 THR A CA 1
ATOM 747 C C . THR A 1 96 ? 7.849 -6.180 -15.863 1.00 93.88 96 THR A C 1
ATOM 749 O O . THR A 1 96 ? 7.103 -5.414 -15.258 1.00 93.88 96 THR A O 1
ATOM 752 N N . VAL A 1 97 ? 9.175 -6.179 -15.690 1.00 95.38 97 VAL A N 1
ATOM 753 C CA . VAL A 1 97 ? 9.900 -5.091 -15.009 1.00 95.38 97 VAL A CA 1
ATOM 754 C C . VAL A 1 97 ? 10.843 -4.421 -15.996 1.00 95.38 97 VAL A C 1
ATOM 756 O O . VAL A 1 97 ? 11.782 -5.057 -16.491 1.00 95.38 97 VAL A O 1
ATOM 759 N N . THR A 1 98 ? 10.626 -3.130 -16.249 1.00 94.50 98 THR A N 1
ATOM 760 C CA . THR A 1 98 ? 11.522 -2.284 -17.048 1.00 94.50 98 THR A CA 1
ATOM 761 C C . THR A 1 98 ? 12.365 -1.362 -16.174 1.00 94.50 98 THR A C 1
ATOM 763 O O . THR A 1 98 ? 11.935 -0.908 -15.115 1.00 94.50 98 THR A O 1
ATOM 766 N N . VAL A 1 99 ? 13.594 -1.096 -16.622 1.00 94.12 99 VAL A N 1
ATOM 767 C CA . VAL A 1 99 ? 14.542 -0.171 -15.983 1.00 94.12 99 VAL A CA 1
ATOM 768 C C . VAL A 1 99 ? 14.665 1.091 -16.812 1.00 94.12 99 VAL A C 1
ATOM 770 O O . VAL A 1 99 ? 14.982 1.000 -18.000 1.00 94.12 99 VAL A O 1
ATOM 773 N N . HIS A 1 100 ? 14.473 2.243 -16.180 1.00 92.38 100 HIS A N 1
ATOM 774 C CA . HIS A 1 100 ? 14.673 3.558 -16.780 1.00 92.38 100 HIS A CA 1
ATOM 775 C C . HIS A 1 100 ? 15.722 4.338 -15.972 1.00 92.38 100 HIS A C 1
ATOM 777 O O . HIS A 1 100 ? 15.898 4.119 -14.773 1.00 92.38 100 HIS A O 1
ATOM 783 N N . GLU A 1 101 ? 16.452 5.224 -16.639 1.00 88.12 101 GLU A N 1
ATOM 784 C CA . GLU A 1 101 ? 17.510 6.030 -16.027 1.00 88.12 101 GLU A CA 1
ATOM 785 C C . GLU A 1 101 ? 16.922 7.078 -15.069 1.00 88.12 101 GLU A C 1
ATOM 787 O O . GLU A 1 101 ? 15.951 7.752 -15.414 1.00 88.12 101 GLU A O 1
ATOM 792 N N . PHE A 1 102 ? 17.498 7.212 -13.869 1.00 85.00 102 PHE A N 1
ATOM 793 C CA . PHE A 1 102 ? 17.166 8.298 -12.945 1.00 85.00 102 PHE A CA 1
ATOM 794 C C . PHE A 1 102 ? 17.977 9.542 -13.317 1.00 85.00 102 PHE A C 1
ATOM 796 O O . PHE A 1 102 ? 19.205 9.504 -13.307 1.00 85.00 102 PHE A O 1
ATOM 803 N N . LEU A 1 103 ? 17.292 10.644 -13.620 1.00 77.56 103 LEU A N 1
ATOM 804 C CA . LEU A 1 103 ? 17.896 11.884 -14.129 1.00 77.56 103 LEU A CA 1
ATOM 805 C C . LEU A 1 103 ? 17.844 13.040 -13.110 1.00 77.56 103 LEU A C 1
ATOM 807 O O . LEU A 1 103 ? 18.064 14.199 -13.466 1.00 77.56 103 LEU A O 1
ATOM 811 N N . GLY A 1 104 ? 17.520 12.742 -11.849 1.00 65.88 104 GLY A N 1
ATOM 812 C CA . GLY A 1 104 ? 17.413 13.733 -10.780 1.00 65.88 104 GLY A CA 1
ATOM 813 C C . GLY A 1 104 ? 18.758 14.242 -10.243 1.00 65.88 104 GLY A C 1
ATOM 814 O O . GLY A 1 104 ? 19.816 13.645 -10.428 1.00 65.88 104 GLY A O 1
ATOM 815 N N . SER A 1 105 ? 18.695 15.378 -9.546 1.00 51.06 105 SER A N 1
ATOM 816 C CA . SER A 1 105 ? 19.857 16.126 -9.047 1.00 51.06 105 SER A CA 1
ATOM 817 C C . SER A 1 105 ? 20.681 15.359 -7.991 1.00 51.06 105 SER A C 1
ATOM 819 O O . SER A 1 105 ? 20.093 14.701 -7.128 1.00 51.06 105 SER A O 1
ATOM 821 N N . PRO A 1 106 ? 22.023 15.515 -7.950 1.00 46.22 106 PRO A N 1
ATOM 822 C CA . PRO A 1 106 ? 22.893 14.889 -6.944 1.00 46.22 106 PRO A CA 1
ATOM 823 C C . PRO A 1 106 ? 22.678 15.377 -5.496 1.00 46.22 106 PRO A C 1
ATOM 825 O O . PRO A 1 106 ? 23.374 14.923 -4.596 1.00 46.22 106 PRO A O 1
ATOM 828 N N . LYS A 1 107 ? 21.718 16.280 -5.237 1.00 45.84 107 LYS A N 1
ATOM 829 C CA . LYS A 1 107 ? 21.338 16.720 -3.880 1.00 45.84 107 LYS A CA 1
ATOM 830 C C . LYS A 1 107 ? 20.477 15.714 -3.092 1.00 45.84 107 LYS A C 1
ATOM 832 O O . LYS A 1 107 ? 20.091 16.019 -1.967 1.00 45.84 107 LYS A O 1
ATOM 837 N N . CYS A 1 108 ? 20.143 14.543 -3.642 1.00 49.16 108 CYS A N 1
ATOM 838 C CA . CYS A 1 108 ? 19.423 13.518 -2.879 1.00 49.16 108 CYS A CA 1
ATOM 839 C C . CYS A 1 108 ? 20.273 12.994 -1.699 1.00 49.16 108 CYS A C 1
ATOM 841 O O . CYS A 1 108 ? 21.442 12.671 -1.914 1.00 49.16 108 CYS A O 1
ATOM 843 N N . PRO A 1 109 ? 19.714 12.838 -0.479 1.00 52.75 109 PRO A N 1
ATOM 844 C CA . PRO A 1 109 ? 20.481 12.322 0.652 1.00 52.75 109 PRO A CA 1
ATOM 845 C C . PRO A 1 109 ? 20.893 10.855 0.429 1.00 52.75 109 PRO A C 1
ATOM 847 O O . PRO A 1 109 ? 20.115 10.107 -0.188 1.00 52.75 109 PRO A O 1
ATOM 850 N N . PRO A 1 110 ? 22.065 10.438 0.952 1.00 56.62 110 PRO A N 1
ATOM 851 C CA . PRO A 1 110 ? 22.650 9.117 0.718 1.00 56.62 110 PRO A CA 1
ATOM 852 C C . PRO A 1 110 ? 21.749 7.964 1.180 1.00 56.62 110 PRO A C 1
ATOM 854 O O . PRO A 1 110 ? 20.742 8.159 1.870 1.00 56.62 110 PRO A O 1
ATOM 857 N N . VAL A 1 111 ? 22.121 6.742 0.791 1.00 62.09 111 VAL A N 1
ATOM 858 C CA . VAL A 1 111 ? 21.475 5.517 1.282 1.00 62.09 111 VAL A CA 1
ATOM 859 C C . VAL A 1 111 ? 21.588 5.471 2.806 1.00 62.09 111 VAL A C 1
ATOM 861 O O . VAL A 1 111 ? 22.670 5.674 3.354 1.00 62.09 111 VAL A O 1
ATOM 864 N N . ASN A 1 112 ? 20.483 5.191 3.502 1.00 63.38 112 ASN A N 1
ATOM 865 C CA . ASN A 1 112 ? 20.549 4.932 4.936 1.00 63.38 112 ASN A CA 1
ATOM 866 C C . ASN A 1 112 ? 21.270 3.589 5.163 1.00 63.38 112 ASN A C 1
ATOM 868 O O . ASN A 1 112 ? 20.772 2.535 4.757 1.00 63.38 112 ASN A O 1
ATOM 872 N N . VAL A 1 113 ? 22.444 3.657 5.795 1.00 64.00 113 VAL A N 1
ATOM 873 C CA . VAL A 1 113 ? 23.344 2.511 5.986 1.00 64.00 113 VAL A CA 1
ATOM 874 C C . VAL A 1 113 ? 22.707 1.439 6.867 1.00 64.00 113 VAL A C 1
ATOM 876 O O . VAL A 1 113 ? 22.827 0.267 6.540 1.00 64.00 113 VAL A O 1
ATOM 879 N N . ASP A 1 114 ? 21.964 1.807 7.914 1.00 63.53 114 ASP A N 1
ATOM 880 C CA . ASP A 1 114 ? 21.331 0.850 8.837 1.00 63.53 114 ASP A CA 1
ATOM 881 C C . ASP A 1 114 ? 20.272 -0.007 8.131 1.00 63.53 114 ASP A C 1
ATOM 883 O O . ASP A 1 114 ? 20.177 -1.218 8.334 1.00 63.53 114 ASP A O 1
ATOM 887 N N . VAL A 1 115 ? 19.483 0.618 7.254 1.00 62.50 115 VAL A N 1
ATOM 888 C CA . VAL A 1 115 ? 18.474 -0.075 6.448 1.00 62.50 115 VAL A CA 1
ATOM 889 C C . VAL A 1 115 ? 19.134 -0.936 5.373 1.00 62.50 115 VAL A C 1
ATOM 891 O O . VAL A 1 115 ? 18.665 -2.043 5.121 1.00 62.50 115 VAL A O 1
ATOM 894 N N . LEU A 1 116 ? 20.245 -0.484 4.785 1.00 62.78 116 LEU A N 1
ATOM 895 C CA . LEU A 1 116 ? 21.029 -1.293 3.852 1.00 62.78 116 LEU A CA 1
ATOM 896 C C . LEU A 1 116 ? 21.752 -2.463 4.550 1.00 62.78 116 LEU A C 1
ATOM 898 O O . LEU A 1 116 ? 21.842 -3.543 3.971 1.00 62.78 116 LEU A O 1
ATOM 902 N N . ALA A 1 117 ? 22.192 -2.296 5.797 1.00 64.19 117 ALA A N 1
ATOM 903 C CA . ALA A 1 117 ? 22.790 -3.342 6.625 1.00 64.19 117 ALA A CA 1
ATOM 904 C C . ALA A 1 117 ? 21.753 -4.411 6.990 1.00 64.19 117 ALA A C 1
ATOM 906 O O . ALA A 1 117 ? 21.987 -5.600 6.775 1.00 64.19 117 ALA A O 1
ATOM 907 N N . ALA A 1 118 ? 20.566 -3.986 7.436 1.00 59.59 118 ALA A N 1
ATOM 908 C CA . ALA A 1 118 ? 19.425 -4.869 7.673 1.00 59.59 118 ALA A CA 1
ATOM 909 C C . ALA A 1 118 ? 18.931 -5.571 6.390 1.00 59.59 118 ALA A C 1
ATOM 911 O O . ALA A 1 118 ? 18.405 -6.678 6.463 1.00 59.59 118 ALA A O 1
ATOM 912 N N . ALA A 1 119 ? 19.109 -4.950 5.218 1.00 53.78 119 ALA A N 1
ATOM 913 C CA . ALA A 1 119 ? 18.784 -5.534 3.917 1.00 53.78 119 ALA A CA 1
ATOM 914 C C . ALA A 1 119 ? 19.829 -6.549 3.420 1.00 53.78 119 ALA A C 1
ATOM 916 O O . ALA A 1 119 ? 19.465 -7.564 2.831 1.00 53.78 119 ALA A O 1
ATOM 917 N N . CYS A 1 120 ? 21.121 -6.274 3.632 1.00 54.84 120 CYS A N 1
ATOM 918 C CA . CYS A 1 120 ? 22.221 -7.131 3.179 1.00 54.84 120 CYS A CA 1
ATOM 919 C C . CYS A 1 120 ? 22.566 -8.257 4.166 1.00 54.84 120 CYS A C 1
ATOM 921 O O . CYS A 1 120 ? 23.252 -9.199 3.774 1.00 54.84 120 CYS A O 1
ATOM 923 N N . GLY A 1 121 ? 22.137 -8.150 5.430 1.00 55.78 121 GLY A N 1
ATOM 924 C CA . GLY A 1 121 ? 22.611 -8.997 6.533 1.00 55.78 121 GLY A CA 1
ATOM 925 C C . GLY A 1 121 ? 24.064 -8.712 6.941 1.00 55.78 121 GLY A C 1
ATOM 926 O O . GLY A 1 121 ? 24.675 -9.519 7.633 1.00 55.78 121 GLY A O 1
ATOM 927 N N . ASP A 1 122 ? 24.620 -7.591 6.476 1.00 59.84 122 ASP A N 1
ATOM 928 C CA . ASP A 1 122 ? 26.055 -7.310 6.415 1.00 59.84 122 ASP A CA 1
ATOM 929 C C . ASP A 1 122 ? 26.281 -5.786 6.535 1.00 59.84 122 ASP A C 1
ATOM 931 O O . ASP A 1 122 ? 26.021 -5.049 5.574 1.00 59.84 122 ASP A O 1
ATOM 935 N N . PRO A 1 123 ? 26.693 -5.282 7.717 1.00 65.00 123 PRO A N 1
ATOM 936 C CA . PRO A 1 123 ? 26.906 -3.852 7.940 1.00 65.00 123 PRO A CA 1
ATOM 937 C C . PRO A 1 123 ? 28.126 -3.271 7.218 1.00 65.00 123 PRO A C 1
ATOM 939 O O . PRO A 1 123 ? 28.092 -2.106 6.822 1.00 65.00 123 PRO A O 1
ATOM 942 N N . GLU A 1 124 ? 29.191 -4.051 7.021 1.00 62.41 124 GLU A N 1
ATOM 943 C CA . GLU A 1 124 ? 30.424 -3.563 6.387 1.00 62.41 124 GLU A CA 1
ATOM 944 C C . GLU A 1 124 ? 30.199 -3.345 4.889 1.00 62.41 124 GLU A C 1
ATOM 946 O O . GLU A 1 124 ? 30.484 -2.272 4.356 1.00 62.41 124 GLU A O 1
ATOM 951 N N . ARG A 1 125 ? 29.560 -4.312 4.226 1.00 62.88 125 ARG A N 1
ATOM 952 C CA . ARG A 1 125 ? 29.162 -4.217 2.816 1.00 62.88 125 ARG A CA 1
ATOM 953 C C . ARG A 1 125 ? 28.087 -3.160 2.565 1.00 62.88 125 ARG A C 1
ATOM 955 O O . ARG A 1 125 ? 28.019 -2.595 1.471 1.00 62.88 125 ARG A O 1
ATOM 962 N N . ALA A 1 126 ? 27.251 -2.873 3.563 1.00 64.50 126 ALA A N 1
ATOM 963 C CA . ALA A 1 126 ? 26.329 -1.744 3.516 1.00 64.50 126 ALA A CA 1
ATOM 964 C C . ALA A 1 126 ? 27.069 -0.399 3.591 1.00 64.50 126 ALA A C 1
ATOM 966 O O . ALA A 1 126 ? 26.770 0.503 2.809 1.00 64.50 126 ALA A O 1
ATOM 967 N N . ALA A 1 127 ? 28.061 -0.270 4.476 1.00 65.12 127 ALA A N 1
ATOM 968 C CA . ALA A 1 127 ? 28.886 0.931 4.574 1.00 65.12 127 ALA A CA 1
ATOM 969 C C . ALA A 1 127 ? 29.727 1.164 3.302 1.00 65.12 127 ALA A C 1
ATOM 971 O O . ALA A 1 127 ? 29.739 2.280 2.783 1.00 65.12 127 ALA A O 1
ATOM 972 N N . GLU A 1 128 ? 30.359 0.117 2.752 1.00 62.41 128 GLU A N 1
ATOM 973 C CA . GLU A 1 128 ? 31.124 0.177 1.494 1.00 62.41 128 GLU A CA 1
ATOM 974 C C . GLU A 1 128 ? 30.259 0.699 0.336 1.00 62.41 128 GLU A C 1
ATOM 976 O O . GLU A 1 128 ? 30.637 1.630 -0.376 1.00 62.41 128 GLU A O 1
ATOM 981 N N . ALA A 1 129 ? 29.072 0.123 0.147 1.00 59.88 129 ALA A N 1
ATOM 982 C CA . ALA A 1 129 ? 28.239 0.428 -1.009 1.00 59.88 129 ALA A CA 1
ATOM 983 C C . ALA A 1 129 ? 27.393 1.709 -0.861 1.00 59.88 129 ALA A C 1
ATOM 985 O O . ALA A 1 129 ? 26.899 2.230 -1.864 1.00 59.88 129 ALA A O 1
ATOM 986 N N . ALA A 1 130 ? 27.261 2.241 0.359 1.00 61.69 130 ALA A N 1
ATOM 987 C CA . ALA A 1 130 ? 26.741 3.583 0.620 1.00 61.69 130 ALA A CA 1
ATOM 988 C C . ALA A 1 130 ? 27.812 4.688 0.486 1.00 61.69 130 ALA A C 1
ATOM 990 O O . ALA A 1 130 ? 27.460 5.871 0.445 1.00 61.69 130 ALA A O 1
ATOM 991 N N . ALA A 1 131 ? 29.103 4.338 0.408 1.00 59.91 131 ALA A N 1
ATOM 992 C CA . ALA A 1 131 ? 30.183 5.307 0.254 1.00 59.91 131 ALA A CA 1
ATOM 993 C C . ALA A 1 131 ? 30.136 6.007 -1.126 1.00 59.91 131 ALA A C 1
ATOM 995 O O . ALA A 1 131 ? 29.802 5.363 -2.126 1.00 59.91 131 ALA A O 1
ATOM 996 N N . PRO A 1 132 ? 30.542 7.292 -1.236 1.00 53.66 132 PRO A N 1
ATOM 997 C CA . PRO A 1 132 ? 30.500 8.042 -2.499 1.00 53.66 132 PRO A CA 1
ATOM 998 C C . PRO A 1 132 ? 31.244 7.374 -3.669 1.00 53.66 132 PRO A C 1
ATOM 1000 O O . PRO A 1 132 ? 30.826 7.494 -4.819 1.00 53.66 132 PRO A O 1
ATOM 1003 N N . GLU A 1 133 ? 32.321 6.639 -3.384 1.00 51.31 133 GLU A N 1
ATOM 1004 C CA . GLU A 1 133 ? 33.133 5.935 -4.389 1.00 51.31 133 GLU A CA 1
ATOM 1005 C C . GLU A 1 133 ? 32.626 4.512 -4.703 1.00 51.31 133 GLU A C 1
ATOM 1007 O O . GLU A 1 133 ? 32.923 3.967 -5.773 1.00 51.31 133 GLU A O 1
ATOM 1012 N N . GLY A 1 134 ? 31.791 3.933 -3.826 1.00 54.03 134 GLY A N 1
ATOM 1013 C CA . GLY A 1 134 ? 31.204 2.593 -3.976 1.00 54.03 134 GLY A CA 1
ATOM 1014 C C . GLY A 1 134 ? 30.322 2.451 -5.224 1.00 54.03 134 GLY A C 1
ATOM 1015 O O . GLY A 1 134 ? 30.131 1.354 -5.753 1.00 54.03 134 GLY A O 1
ATOM 1016 N N . GLY A 1 135 ? 29.853 3.576 -5.774 1.00 60.34 135 GLY A N 1
ATOM 1017 C CA . GLY A 1 135 ? 29.312 3.659 -7.130 1.00 60.34 135 GLY A CA 1
ATOM 1018 C C . GLY A 1 135 ? 27.969 2.961 -7.331 1.00 60.34 135 GLY A C 1
ATOM 1019 O O . GLY A 1 135 ? 27.697 2.480 -8.435 1.00 60.34 135 GLY A O 1
ATOM 1020 N N . ALA A 1 136 ? 27.144 2.907 -6.283 1.00 70.81 136 ALA A N 1
ATOM 1021 C CA . ALA A 1 136 ? 25.734 2.565 -6.404 1.00 70.81 136 ALA A CA 1
ATOM 1022 C C . ALA A 1 136 ? 25.020 3.552 -7.347 1.0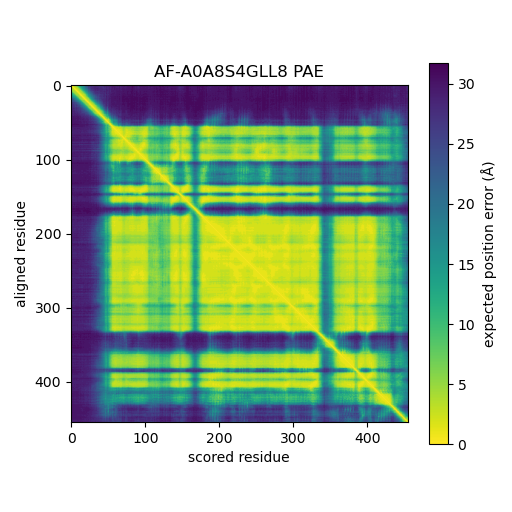0 70.81 136 ALA A C 1
ATOM 1024 O O . ALA A 1 136 ? 25.208 4.765 -7.269 1.00 70.81 136 ALA A O 1
ATOM 1025 N N . VAL A 1 137 ? 24.196 3.023 -8.250 1.00 78.88 137 VAL A N 1
ATOM 1026 C CA . VAL A 1 137 ? 23.469 3.790 -9.269 1.00 78.88 137 VAL A CA 1
ATOM 1027 C C . VAL A 1 137 ? 21.985 3.783 -8.928 1.00 78.88 137 VAL A C 1
ATOM 1029 O O . VAL A 1 137 ? 21.420 2.725 -8.644 1.00 78.88 137 VAL A O 1
ATOM 1032 N N . ARG A 1 138 ? 21.339 4.952 -8.977 1.00 83.31 138 ARG A N 1
ATOM 1033 C CA . ARG A 1 138 ? 19.879 5.047 -8.873 1.00 83.31 138 ARG A CA 1
ATOM 1034 C C . ARG A 1 138 ? 19.241 4.791 -10.229 1.00 83.31 138 ARG A C 1
ATOM 1036 O O . ARG A 1 138 ? 19.703 5.302 -11.245 1.00 83.31 138 ARG A O 1
ATOM 1043 N N . GLU A 1 139 ? 18.169 4.016 -10.243 1.00 91.19 139 GLU A N 1
ATOM 1044 C CA . GLU A 1 139 ? 17.414 3.708 -11.454 1.00 91.19 139 GLU A CA 1
ATOM 1045 C C . GLU A 1 139 ? 15.940 3.458 -11.127 1.00 91.19 139 GLU A C 1
ATOM 1047 O O . GLU A 1 139 ? 15.593 2.941 -10.063 1.00 91.19 139 GLU A O 1
ATOM 1052 N N . TRP A 1 140 ? 15.058 3.833 -12.047 1.00 94.00 140 TRP A N 1
ATOM 1053 C CA . TRP A 1 140 ? 13.629 3.578 -11.923 1.00 94.00 140 TRP A CA 1
ATOM 1054 C C . TRP A 1 140 ? 13.324 2.141 -12.329 1.00 94.00 140 TRP A C 1
ATOM 1056 O O . TRP A 1 140 ? 13.692 1.714 -13.425 1.00 94.00 140 TRP A O 1
ATOM 1066 N N . ARG A 1 141 ? 12.614 1.406 -11.475 1.00 95.62 141 ARG A N 1
ATOM 1067 C CA . ARG A 1 141 ? 12.077 0.073 -11.753 1.00 95.62 141 ARG A CA 1
ATOM 1068 C C . ARG A 1 141 ? 10.565 0.164 -11.885 1.00 95.62 141 ARG A C 1
ATOM 1070 O O . ARG A 1 141 ? 9.895 0.702 -11.007 1.00 95.62 141 ARG A O 1
ATOM 1077 N N . VAL A 1 142 ? 10.044 -0.333 -13.002 1.00 94.88 142 VAL A N 1
ATOM 1078 C CA . VAL A 1 142 ? 8.638 -0.186 -13.389 1.00 94.88 142 VAL A CA 1
ATOM 1079 C C . VAL A 1 142 ? 8.059 -1.562 -13.674 1.00 94.88 142 VAL A C 1
ATOM 1081 O O . VAL A 1 142 ? 8.308 -2.148 -14.727 1.00 94.88 142 VAL A O 1
ATOM 1084 N N . LEU A 1 143 ? 7.302 -2.072 -12.709 1.00 94.88 143 LEU A N 1
ATOM 1085 C CA . LEU A 1 143 ? 6.524 -3.301 -12.798 1.00 94.88 143 LEU A CA 1
ATOM 1086 C C . LEU A 1 143 ? 5.224 -3.013 -13.555 1.00 94.88 143 LEU A C 1
ATOM 1088 O O . LEU A 1 143 ? 4.546 -2.040 -13.234 1.00 94.88 143 LEU A O 1
ATOM 1092 N N . ARG A 1 144 ? 4.851 -3.843 -14.530 1.00 91.62 144 ARG A N 1
ATOM 1093 C CA . ARG A 1 144 ? 3.634 -3.696 -15.352 1.00 91.62 144 ARG A CA 1
ATOM 1094 C C . ARG A 1 144 ? 2.857 -5.008 -15.394 1.00 91.62 144 ARG A C 1
ATOM 1096 O O . ARG A 1 144 ? 3.482 -6.063 -15.440 1.00 91.62 144 ARG A O 1
ATOM 1103 N N . PHE A 1 145 ? 1.525 -4.937 -15.428 1.00 88.12 145 PHE A N 1
ATOM 1104 C CA . PHE A 1 145 ? 0.633 -6.108 -15.412 1.00 88.12 145 PHE A CA 1
ATOM 1105 C C . PHE A 1 145 ? -0.207 -6.178 -16.700 1.00 88.12 145 PHE A C 1
ATOM 1107 O O . PHE A 1 145 ? -1.345 -5.691 -16.749 1.00 88.12 145 PHE A O 1
ATOM 1114 N N . GLY A 1 146 ? 0.381 -6.759 -17.747 1.00 80.75 146 GLY A N 1
ATOM 1115 C CA . GLY A 1 146 ? -0.147 -6.766 -19.110 1.00 80.75 146 GLY A CA 1
ATOM 1116 C C . GLY A 1 146 ? 0.001 -5.420 -19.830 1.00 80.75 146 GLY A C 1
ATOM 1117 O O . GLY A 1 146 ? 0.601 -4.468 -19.329 1.00 80.75 146 GLY A O 1
ATOM 1118 N N . ASP A 1 147 ? -0.581 -5.329 -21.025 1.00 63.75 147 ASP A N 1
ATOM 1119 C CA . ASP A 1 147 ? -0.333 -4.253 -21.999 1.00 63.75 147 ASP A CA 1
ATOM 1120 C C . ASP A 1 147 ? -0.820 -2.847 -21.576 1.00 63.75 147 ASP A C 1
ATOM 1122 O O . ASP A 1 147 ? -0.648 -1.882 -22.325 1.00 63.75 147 ASP A O 1
ATOM 1126 N N . LYS A 1 148 ? -1.531 -2.713 -20.444 1.00 55.59 148 LYS A N 1
ATOM 1127 C CA . LYS A 1 148 ? -2.351 -1.527 -20.126 1.00 55.59 148 LYS A CA 1
ATOM 1128 C C . LYS A 1 148 ? -2.294 -1.115 -18.656 1.00 55.59 148 LYS A C 1
ATOM 1130 O O . LYS A 1 148 ? -2.844 -1.793 -17.795 1.00 55.59 148 LYS A O 1
ATOM 1135 N N . THR A 1 149 ? -1.755 0.088 -18.438 1.00 59.47 149 THR A N 1
ATOM 1136 C CA . THR A 1 149 ? -2.004 1.045 -17.330 1.00 59.47 149 THR A CA 1
ATOM 1137 C C . THR A 1 149 ? -1.795 0.623 -15.871 1.00 59.47 149 THR A C 1
ATOM 1139 O O . THR A 1 149 ? -1.415 1.486 -15.083 1.00 59.47 149 THR A O 1
ATOM 1142 N N . ARG A 1 150 ? -1.998 -0.639 -15.481 1.00 77.50 150 ARG A N 1
ATOM 1143 C CA . ARG A 1 150 ? -1.658 -1.136 -14.143 1.00 77.50 150 ARG A CA 1
ATOM 1144 C C . ARG A 1 150 ? -0.140 -1.276 -14.056 1.00 77.50 150 ARG A C 1
ATOM 1146 O O . ARG A 1 150 ? 0.464 -2.009 -14.842 1.00 77.50 150 ARG A O 1
ATOM 1153 N N . GLN A 1 151 ? 0.468 -0.561 -13.117 1.00 87.56 151 GLN A N 1
ATOM 1154 C CA . GLN A 1 151 ? 1.913 -0.551 -12.916 1.00 87.56 151 GLN A CA 1
ATOM 1155 C C . GLN A 1 151 ? 2.266 -0.164 -11.472 1.00 87.56 151 GLN A C 1
ATOM 1157 O O . GLN A 1 151 ? 1.544 0.609 -10.842 1.00 87.56 151 GLN A O 1
ATOM 1162 N N . SER A 1 152 ? 3.400 -0.654 -10.975 1.00 92.75 152 SER A N 1
ATOM 1163 C CA . SER A 1 152 ? 4.048 -0.164 -9.752 1.00 92.75 152 SER A CA 1
ATOM 1164 C C . SER A 1 152 ? 5.421 0.391 -10.106 1.00 92.75 152 SER A C 1
ATOM 1166 O O . SER A 1 152 ? 6.088 -0.126 -11.001 1.00 92.75 152 SER A O 1
ATOM 1168 N N . VAL A 1 153 ? 5.844 1.452 -9.424 1.00 94.12 153 VAL A N 1
ATOM 1169 C CA . VAL A 1 153 ? 7.073 2.179 -9.749 1.00 94.12 153 VAL A CA 1
ATOM 1170 C C . VAL A 1 153 ? 7.869 2.400 -8.475 1.00 94.12 153 VAL A C 1
ATOM 1172 O O . VAL A 1 153 ? 7.387 3.041 -7.544 1.00 94.12 153 VAL A O 1
ATOM 1175 N N . ASN A 1 154 ? 9.098 1.896 -8.481 1.00 94.62 154 ASN A N 1
ATOM 1176 C CA . ASN A 1 154 ? 10.067 2.061 -7.411 1.00 94.62 154 ASN A CA 1
ATOM 1177 C C . ASN A 1 154 ? 11.270 2.829 -7.963 1.00 94.62 154 ASN A C 1
ATOM 1179 O O . ASN A 1 154 ? 11.776 2.507 -9.039 1.00 94.62 154 ASN A O 1
ATOM 1183 N N . LEU A 1 155 ? 11.791 3.784 -7.202 1.00 91.06 155 LEU A N 1
ATOM 1184 C CA . LEU A 1 155 ? 13.173 4.223 -7.370 1.00 91.06 155 LEU A CA 1
ATOM 1185 C C . LEU A 1 155 ? 14.057 3.261 -6.572 1.00 91.06 155 LEU A C 1
ATOM 1187 O O . LEU A 1 155 ? 13.774 3.025 -5.400 1.00 91.06 155 LEU A O 1
ATOM 1191 N N . VAL A 1 156 ? 15.090 2.680 -7.184 1.00 89.94 156 VAL A N 1
ATOM 1192 C CA . VAL A 1 156 ? 15.985 1.729 -6.501 1.00 89.94 156 VAL A CA 1
ATOM 1193 C C . VAL A 1 156 ? 17.433 2.178 -6.577 1.00 89.94 156 VAL A C 1
ATOM 1195 O O . VAL A 1 156 ? 17.864 2.788 -7.555 1.00 89.94 156 VAL A O 1
ATOM 1198 N N . TRP A 1 157 ? 18.195 1.806 -5.560 1.00 84.38 157 TRP A N 1
ATOM 1199 C CA . TRP A 1 157 ? 19.645 1.806 -5.560 1.00 84.38 157 TRP A CA 1
ATOM 1200 C C . TRP A 1 157 ? 20.121 0.431 -6.026 1.00 84.38 157 TRP A C 1
ATOM 1202 O O . TRP A 1 157 ? 19.924 -0.568 -5.333 1.00 84.38 157 TRP A O 1
ATOM 1212 N N . ARG A 1 158 ? 20.739 0.367 -7.208 1.00 83.25 158 ARG A N 1
ATOM 1213 C CA . ARG A 1 158 ? 21.485 -0.807 -7.669 1.00 83.25 158 ARG A CA 1
ATOM 1214 C C . ARG A 1 158 ? 22.949 -0.610 -7.313 1.00 83.25 158 ARG A C 1
ATOM 1216 O O . ARG A 1 158 ? 23.626 0.252 -7.874 1.00 83.25 158 ARG A O 1
ATOM 1223 N N . MET A 1 159 ? 23.441 -1.422 -6.392 1.00 75.25 159 MET A N 1
ATOM 1224 C CA . MET A 1 159 ? 24.827 -1.350 -5.936 1.00 75.25 159 MET A CA 1
ATOM 1225 C C . MET A 1 159 ? 25.769 -1.928 -7.008 1.00 75.25 159 MET A C 1
ATOM 1227 O O . MET A 1 159 ? 25.317 -2.533 -7.987 1.00 75.25 159 MET A O 1
ATOM 1231 N N . ARG A 1 160 ? 27.087 -1.748 -6.869 1.00 67.88 160 ARG A N 1
ATOM 1232 C CA . ARG A 1 160 ? 28.039 -2.503 -7.699 1.00 67.88 160 ARG A CA 1
ATOM 1233 C C . ARG A 1 160 ? 28.114 -3.952 -7.212 1.00 67.88 160 ARG A C 1
ATOM 1235 O O . ARG A 1 160 ? 27.920 -4.239 -6.033 1.00 67.88 160 ARG A O 1
ATOM 1242 N N . ALA A 1 161 ? 28.384 -4.879 -8.130 1.00 59.97 161 ALA A N 1
ATOM 1243 C CA . ALA A 1 161 ? 28.868 -6.195 -7.727 1.00 59.97 161 ALA A CA 1
ATOM 1244 C C . ALA A 1 161 ? 30.294 -6.027 -7.167 1.00 59.97 161 ALA A C 1
ATOM 1246 O O . ALA A 1 161 ? 31.040 -5.210 -7.722 1.00 59.97 161 ALA A O 1
ATOM 1247 N N . PRO A 1 162 ? 30.694 -6.778 -6.125 1.00 52.88 162 PRO A N 1
ATOM 1248 C CA . PRO A 1 162 ? 32.081 -6.790 -5.674 1.00 52.88 162 PRO A CA 1
ATOM 1249 C C . PRO A 1 162 ? 33.021 -7.120 -6.837 1.00 52.88 162 PRO A C 1
ATOM 1251 O O . PRO A 1 162 ? 32.697 -7.961 -7.684 1.00 52.88 162 PRO A O 1
ATOM 1254 N N . ARG A 1 163 ? 34.197 -6.485 -6.883 1.00 52.78 163 ARG A N 1
ATOM 1255 C CA . ARG A 1 163 ? 35.267 -6.945 -7.779 1.00 52.78 163 ARG A CA 1
ATOM 1256 C C . ARG A 1 163 ? 35.652 -8.362 -7.357 1.00 52.78 163 ARG A C 1
ATOM 1258 O O . ARG A 1 163 ? 35.930 -8.589 -6.185 1.00 52.78 163 ARG A O 1
ATOM 1265 N N . ALA A 1 164 ? 35.679 -9.297 -8.304 1.00 52.78 164 ALA A N 1
ATOM 1266 C CA . ALA A 1 164 ? 36.187 -10.637 -8.043 1.00 52.78 164 ALA A CA 1
ATOM 1267 C C . ALA A 1 164 ? 37.688 -10.547 -7.719 1.00 52.78 164 ALA A C 1
ATOM 1269 O O . ALA A 1 164 ? 38.496 -10.211 -8.585 1.00 52.78 164 ALA A O 1
ATOM 1270 N N . SER A 1 165 ? 38.042 -10.794 -6.461 1.00 46.47 165 SER A N 1
ATOM 1271 C CA . SER A 1 165 ? 39.420 -10.880 -5.992 1.00 46.47 165 SER A CA 1
ATOM 1272 C C . SER A 1 165 ? 39.936 -12.309 -6.171 1.00 46.47 165 SER A C 1
ATOM 1274 O O . SER A 1 165 ? 39.438 -13.243 -5.549 1.00 46.47 165 SER A O 1
ATOM 1276 N N . GLY A 1 166 ? 40.957 -12.463 -7.015 1.00 46.03 166 GLY A N 1
ATOM 1277 C CA . GLY A 1 166 ? 41.602 -13.746 -7.297 1.00 46.03 166 GLY A CA 1
ATOM 1278 C C . GLY A 1 166 ? 41.227 -14.333 -8.659 1.00 46.03 166 GLY A C 1
ATOM 1279 O O . GLY A 1 166 ? 40.063 -14.386 -9.053 1.00 46.03 166 GLY A O 1
ATOM 1280 N N . GLU A 1 167 ? 42.249 -14.781 -9.380 1.00 48.88 167 GLU A N 1
ATOM 1281 C CA . GLU A 1 167 ? 42.109 -15.562 -10.607 1.00 48.88 167 GLU A CA 1
ATOM 1282 C C . GLU A 1 167 ? 41.723 -17.018 -10.279 1.00 48.88 167 GLU A C 1
ATOM 1284 O O . GLU A 1 167 ? 41.958 -17.506 -9.174 1.00 48.88 167 GLU A O 1
ATOM 1289 N N . GLY A 1 168 ? 41.189 -17.752 -11.259 1.00 47.34 168 GLY A N 1
ATOM 1290 C CA . GLY A 1 168 ? 41.232 -19.218 -11.207 1.00 47.34 168 GLY A CA 1
ATOM 1291 C C . GLY A 1 168 ? 40.085 -19.957 -10.508 1.00 47.34 168 GLY A C 1
ATOM 1292 O O . GLY A 1 168 ? 40.295 -21.092 -10.088 1.00 47.34 168 GLY A O 1
ATOM 1293 N N . ASN A 1 169 ? 38.866 -19.406 -10.429 1.00 43.97 169 ASN A N 1
ATOM 1294 C CA . ASN A 1 169 ? 37.664 -20.254 -10.336 1.00 43.97 169 ASN A CA 1
ATOM 1295 C C . ASN A 1 169 ? 36.372 -19.548 -10.776 1.00 43.97 169 ASN A C 1
ATOM 1297 O O . ASN A 1 169 ? 36.215 -18.341 -10.601 1.00 43.97 169 ASN A O 1
ATOM 1301 N N . THR A 1 170 ? 35.403 -20.308 -11.302 1.00 43.09 170 THR A N 1
ATOM 1302 C CA . THR A 1 170 ? 34.081 -19.792 -11.711 1.00 43.09 170 THR A CA 1
ATOM 1303 C C . THR A 1 170 ? 33.154 -19.593 -10.509 1.00 43.09 170 THR A C 1
ATOM 1305 O O . THR A 1 170 ? 32.107 -20.236 -10.384 1.00 43.09 170 THR A O 1
ATOM 1308 N N . ILE A 1 171 ? 33.541 -18.695 -9.604 1.00 45.78 171 ILE A N 1
ATOM 1309 C CA . ILE A 1 171 ? 32.685 -18.237 -8.509 1.00 45.78 171 ILE A CA 1
ATOM 1310 C C . ILE A 1 171 ? 31.468 -17.541 -9.129 1.00 45.78 171 ILE A C 1
ATOM 1312 O O . ILE A 1 171 ? 31.604 -16.618 -9.935 1.00 45.78 171 ILE A O 1
ATOM 1316 N N . ARG A 1 172 ? 30.256 -17.974 -8.755 1.00 41.91 172 ARG A N 1
ATOM 1317 C CA . ARG A 1 172 ? 29.020 -17.276 -9.134 1.00 41.91 172 ARG A CA 1
ATOM 1318 C C . ARG A 1 172 ? 29.036 -15.889 -8.496 1.00 41.91 172 ARG A C 1
ATOM 1320 O O . ARG A 1 172 ? 28.715 -15.767 -7.317 1.00 41.91 172 ARG A O 1
ATOM 1327 N N . VAL A 1 173 ? 29.390 -14.861 -9.270 1.00 44.16 173 VAL A N 1
ATOM 1328 C CA . VAL A 1 173 ? 29.305 -13.461 -8.832 1.00 44.16 173 VAL A CA 1
ATOM 1329 C C . VAL A 1 173 ? 27.876 -13.212 -8.332 1.00 44.16 173 VAL A C 1
ATOM 1331 O O . VAL A 1 173 ? 26.935 -13.386 -9.117 1.00 44.16 173 VAL A O 1
ATOM 1334 N N . PRO A 1 174 ? 27.671 -12.854 -7.050 1.00 51.28 174 PRO A N 1
ATOM 1335 C CA . PRO A 1 174 ? 26.335 -12.585 -6.537 1.00 51.28 174 PRO A CA 1
ATOM 1336 C C . PRO A 1 174 ? 25.675 -11.477 -7.357 1.00 51.28 174 PRO A C 1
ATOM 1338 O O . PRO A 1 174 ? 26.342 -10.509 -7.735 1.00 51.28 174 PRO A O 1
ATOM 1341 N N . ARG A 1 175 ? 24.362 -11.585 -7.614 1.00 58.31 175 ARG A N 1
ATOM 1342 C CA . ARG A 1 175 ? 23.606 -10.455 -8.176 1.00 58.31 175 ARG A CA 1
ATOM 1343 C C . ARG A 1 175 ? 23.882 -9.230 -7.303 1.00 58.31 175 ARG A C 1
ATOM 1345 O O . ARG A 1 175 ? 23.766 -9.309 -6.080 1.00 58.31 175 ARG A O 1
ATOM 1352 N N . ALA A 1 176 ? 24.283 -8.125 -7.928 1.00 63.22 176 ALA A N 1
ATOM 1353 C CA . ALA A 1 176 ? 24.538 -6.890 -7.204 1.00 63.22 176 ALA A CA 1
ATOM 1354 C C . ALA A 1 176 ? 23.259 -6.473 -6.453 1.00 63.22 176 ALA A C 1
ATOM 1356 O O . ALA A 1 176 ? 22.194 -6.504 -7.078 1.00 63.22 176 ALA A O 1
ATOM 1357 N N . PRO A 1 177 ? 23.327 -6.124 -5.154 1.00 73.56 177 PRO A N 1
ATOM 1358 C CA . PRO A 1 177 ? 22.129 -5.817 -4.382 1.00 73.56 177 PRO A CA 1
ATOM 1359 C C . PRO A 1 177 ? 21.284 -4.704 -5.009 1.00 73.56 177 PRO A C 1
ATOM 1361 O O . PRO A 1 177 ? 21.811 -3.701 -5.502 1.00 73.56 177 PRO A O 1
ATOM 1364 N N . LEU A 1 178 ? 19.966 -4.892 -4.962 1.00 84.44 178 LEU A N 1
ATOM 1365 C CA . LEU A 1 178 ? 18.971 -3.853 -5.203 1.00 84.44 178 LEU A CA 1
ATOM 1366 C C . LEU A 1 178 ? 18.295 -3.524 -3.877 1.00 84.44 178 LEU A C 1
ATOM 1368 O O . LEU A 1 178 ? 17.834 -4.431 -3.188 1.00 84.44 178 LEU A O 1
ATOM 1372 N N . LEU A 1 179 ? 18.173 -2.236 -3.573 1.00 86.19 179 LEU A N 1
ATOM 1373 C CA . LEU A 1 179 ? 17.374 -1.740 -2.459 1.00 86.19 179 LEU A CA 1
ATOM 1374 C C . LEU A 1 179 ? 16.435 -0.643 -2.963 1.00 86.19 179 LEU A C 1
ATOM 1376 O O . LEU A 1 179 ? 16.884 0.308 -3.603 1.00 86.19 179 LEU A O 1
ATOM 1380 N N . ILE A 1 180 ? 15.138 -0.760 -2.687 1.00 89.00 180 ILE A N 1
ATOM 1381 C CA . ILE A 1 180 ? 14.179 0.326 -2.914 1.00 89.00 180 ILE A CA 1
ATOM 1382 C C . ILE A 1 180 ? 14.593 1.570 -2.113 1.00 89.00 180 ILE A C 1
ATOM 1384 O O . ILE A 1 180 ? 15.009 1.464 -0.964 1.00 89.00 180 ILE A O 1
ATOM 1388 N N . ASP A 1 181 ? 14.465 2.765 -2.688 1.00 85.06 181 ASP A N 1
ATOM 1389 C CA . ASP A 1 181 ? 14.478 4.000 -1.906 1.00 85.06 181 ASP A CA 1
ATOM 1390 C C . ASP A 1 181 ? 13.083 4.200 -1.289 1.00 85.06 181 ASP A C 1
ATOM 1392 O O . ASP A 1 181 ? 12.152 4.597 -1.997 1.00 85.06 181 ASP A O 1
ATOM 1396 N N . PRO A 1 182 ? 12.889 3.917 0.011 1.00 82.38 182 PRO A N 1
ATOM 1397 C CA . PRO A 1 182 ? 11.556 3.806 0.597 1.00 82.38 182 PRO A CA 1
ATOM 1398 C C . PRO A 1 182 ? 10.867 5.168 0.737 1.00 82.38 182 PRO A C 1
ATOM 1400 O O . PRO A 1 182 ? 9.676 5.227 1.010 1.00 82.38 182 PRO A O 1
ATOM 1403 N N . ARG A 1 183 ? 11.600 6.271 0.534 1.00 79.06 183 ARG A N 1
ATOM 1404 C CA . ARG A 1 183 ? 11.059 7.636 0.489 1.00 79.06 183 ARG A CA 1
ATOM 1405 C C . ARG A 1 183 ? 10.246 7.884 -0.787 1.00 79.06 183 ARG A C 1
ATOM 1407 O O . ARG A 1 183 ? 9.452 8.816 -0.832 1.00 79.06 183 ARG A O 1
ATOM 1414 N N . CYS A 1 184 ? 10.466 7.088 -1.836 1.00 83.75 184 CYS A N 1
ATOM 1415 C CA . CYS A 1 184 ? 9.875 7.291 -3.152 1.00 83.75 184 CYS A CA 1
ATOM 1416 C C . CYS A 1 184 ? 8.532 6.558 -3.297 1.00 83.75 184 CYS A C 1
ATOM 1418 O O . CYS A 1 184 ? 8.476 5.388 -3.675 1.00 83.75 184 CYS A O 1
ATOM 1420 N N . LEU A 1 185 ? 7.436 7.283 -3.071 1.00 85.06 185 LEU A N 1
ATOM 1421 C CA . LEU A 1 185 ? 6.114 6.892 -3.561 1.00 85.06 185 LEU A CA 1
ATOM 1422 C C . LEU A 1 185 ? 5.867 7.588 -4.898 1.00 85.06 185 LEU A C 1
ATOM 1424 O O . LEU A 1 185 ? 5.493 8.751 -4.929 1.00 85.06 185 LEU A O 1
ATOM 1428 N N . ALA A 1 186 ? 6.073 6.895 -6.016 1.00 86.94 186 ALA A N 1
ATOM 1429 C CA . ALA A 1 186 ? 5.911 7.486 -7.349 1.00 86.94 186 ALA A CA 1
ATOM 1430 C C . ALA A 1 186 ? 4.441 7.754 -7.752 1.00 86.94 186 ALA A C 1
ATOM 1432 O O . ALA A 1 186 ? 4.186 8.448 -8.737 1.00 86.94 186 ALA A O 1
ATOM 1433 N N . PHE A 1 187 ? 3.470 7.211 -7.007 1.00 86.31 187 PHE A N 1
ATOM 1434 C CA . PHE A 1 187 ? 2.040 7.395 -7.259 1.00 86.31 187 PHE A CA 1
ATOM 1435 C C . PHE A 1 187 ? 1.342 8.197 -6.164 1.00 86.31 187 PHE A C 1
ATOM 1437 O O . PHE A 1 187 ? 1.378 7.850 -4.985 1.00 86.31 187 PHE A O 1
ATOM 1444 N N . GLU A 1 188 ? 0.610 9.223 -6.586 1.00 81.62 188 GLU A N 1
ATOM 1445 C CA . GLU A 1 188 ? -0.204 10.095 -5.740 1.00 81.62 188 GLU A CA 1
ATOM 1446 C C . GLU A 1 188 ? -1.293 9.328 -4.968 1.00 81.62 188 GLU A C 1
ATOM 1448 O O . GLU A 1 188 ? -1.624 9.702 -3.842 1.00 81.62 188 GLU A O 1
ATOM 1453 N N . TYR A 1 189 ? -1.815 8.211 -5.497 1.00 85.75 189 TYR A N 1
ATOM 1454 C CA . TYR A 1 189 ? -2.720 7.349 -4.720 1.00 85.75 189 TYR A CA 1
ATOM 1455 C C . TYR A 1 189 ? -2.000 6.672 -3.544 1.00 85.75 189 TYR A C 1
ATOM 1457 O O . TYR A 1 189 ? -2.546 6.639 -2.445 1.00 85.75 189 TYR A O 1
ATOM 1465 N N . GLN A 1 190 ? -0.751 6.227 -3.723 1.00 88.75 190 GLN A N 1
ATOM 1466 C CA . GLN A 1 190 ? 0.046 5.639 -2.641 1.00 88.75 190 GLN A CA 1
ATOM 1467 C C . GLN A 1 190 ? 0.417 6.695 -1.597 1.00 88.75 190 GLN A C 1
ATOM 1469 O O . GLN A 1 190 ? 0.318 6.420 -0.404 1.00 88.75 190 GLN A O 1
ATOM 1474 N N . LYS A 1 191 ? 0.748 7.924 -2.024 1.00 82.00 191 LYS A N 1
ATOM 1475 C CA . LYS A 1 191 ? 0.938 9.084 -1.131 1.00 82.00 191 LYS A CA 1
ATOM 1476 C C . LYS A 1 191 ? -0.312 9.354 -0.288 1.00 82.00 191 LYS A C 1
ATOM 1478 O O . LYS A 1 191 ? -0.227 9.478 0.931 1.00 82.00 191 LYS A O 1
ATOM 1483 N N . THR A 1 192 ? -1.482 9.354 -0.932 1.00 79.00 192 THR A N 1
ATOM 1484 C CA . THR A 1 192 ? -2.794 9.541 -0.284 1.00 79.00 192 THR A CA 1
ATOM 1485 C C . THR A 1 192 ? -3.084 8.435 0.735 1.00 79.00 192 THR A C 1
ATOM 1487 O O . THR A 1 192 ? -3.515 8.719 1.852 1.00 79.00 192 THR A O 1
ATOM 1490 N N . MET A 1 193 ? -2.819 7.173 0.383 1.00 89.06 193 MET A N 1
ATOM 1491 C CA . MET A 1 193 ? -3.018 6.027 1.277 1.00 89.06 193 MET A CA 1
ATOM 1492 C C . MET A 1 193 ? -2.039 6.039 2.452 1.00 89.06 193 MET A C 1
ATOM 1494 O O . MET A 1 193 ? -2.465 5.840 3.584 1.00 89.06 193 MET A O 1
ATOM 1498 N N . ALA A 1 194 ? -0.756 6.331 2.221 1.00 85.75 194 ALA A N 1
ATOM 1499 C CA . ALA A 1 194 ? 0.235 6.461 3.285 1.00 85.75 194 ALA A CA 1
ATOM 1500 C C . ALA A 1 194 ? -0.131 7.590 4.263 1.00 85.75 194 ALA A C 1
ATOM 1502 O O . ALA A 1 194 ? -0.121 7.374 5.474 1.00 85.75 194 ALA A O 1
ATOM 1503 N N . ALA A 1 195 ? -0.536 8.760 3.754 1.00 79.06 195 ALA A N 1
ATOM 1504 C CA . ALA A 1 195 ? -1.022 9.863 4.580 1.00 79.06 195 ALA A CA 1
ATOM 1505 C C . ALA A 1 195 ? -2.258 9.464 5.405 1.00 79.06 195 ALA A C 1
ATOM 1507 O O . ALA A 1 195 ? -2.310 9.747 6.601 1.00 79.06 195 ALA A O 1
ATOM 1508 N N . ALA A 1 196 ? -3.217 8.750 4.804 1.00 81.31 196 ALA A N 1
ATOM 1509 C CA . ALA A 1 196 ? -4.387 8.234 5.510 1.00 81.31 196 ALA A CA 1
ATOM 1510 C C . ALA A 1 196 ? -4.011 7.246 6.629 1.00 81.31 196 ALA A C 1
ATOM 1512 O O . ALA A 1 196 ? -4.464 7.427 7.754 1.00 81.31 196 ALA A O 1
ATOM 1513 N N . VAL A 1 197 ? -3.157 6.252 6.353 1.00 88.94 197 VAL A N 1
ATOM 1514 C CA . VAL A 1 197 ? -2.681 5.267 7.346 1.00 88.94 197 VAL A CA 1
ATOM 1515 C C . VAL A 1 197 ? -1.962 5.955 8.510 1.00 88.94 197 VAL A C 1
ATOM 1517 O O . VAL A 1 197 ? -2.238 5.674 9.673 1.00 88.94 197 VAL A O 1
ATOM 1520 N N . LEU A 1 198 ? -1.049 6.886 8.229 1.00 84.50 198 LEU A N 1
ATOM 1521 C CA . LEU A 1 198 ? -0.301 7.585 9.276 1.00 84.50 198 LEU A CA 1
ATOM 1522 C C . LEU A 1 198 ? -1.207 8.504 10.110 1.00 84.50 198 LEU A C 1
ATOM 1524 O O . LEU A 1 198 ? -1.096 8.522 11.338 1.00 84.50 198 LEU A O 1
ATOM 1528 N N . ALA A 1 199 ? -2.155 9.198 9.473 1.00 77.38 199 ALA A N 1
ATOM 1529 C CA . ALA A 1 199 ? -3.161 9.992 10.171 1.00 77.38 199 ALA A CA 1
ATOM 1530 C C . ALA A 1 199 ? -4.092 9.122 11.036 1.00 77.38 199 ALA A C 1
ATOM 1532 O O . ALA A 1 199 ? -4.414 9.523 12.154 1.00 77.38 199 ALA A O 1
ATOM 1533 N N . THR A 1 200 ? -4.492 7.922 10.586 1.00 80.62 200 THR A N 1
ATOM 1534 C CA . THR A 1 200 ? -5.349 7.034 11.392 1.00 80.62 200 THR A CA 1
ATOM 1535 C C . THR A 1 200 ? -4.617 6.459 12.604 1.00 80.62 200 THR A C 1
ATOM 1537 O O . THR A 1 200 ? -5.191 6.365 13.693 1.00 80.62 200 THR A O 1
ATOM 1540 N N . LEU A 1 201 ? -3.336 6.123 12.453 1.00 83.31 201 LEU A N 1
ATOM 1541 C CA . LEU A 1 201 ? -2.493 5.646 13.548 1.00 83.31 201 LEU A CA 1
ATOM 1542 C C . LEU A 1 201 ? -2.216 6.755 14.578 1.00 83.31 201 LEU A C 1
ATOM 1544 O O . LEU A 1 201 ? -2.345 6.513 15.777 1.00 83.31 201 LEU A O 1
ATOM 1548 N N . GLY A 1 202 ? -1.919 7.982 14.141 1.00 79.19 202 GLY A N 1
ATOM 1549 C CA . GLY A 1 202 ? -1.748 9.128 15.045 1.00 79.19 202 GLY A CA 1
ATOM 1550 C C . GLY A 1 202 ? -3.045 9.515 15.764 1.00 79.19 202 GLY A C 1
ATOM 1551 O O . GLY A 1 202 ? -3.078 9.629 16.986 1.00 79.19 202 GLY A O 1
ATOM 1552 N N . ALA A 1 203 ? -4.164 9.621 15.041 1.00 74.81 203 ALA A N 1
ATOM 1553 C CA . ALA A 1 203 ? -5.465 9.965 15.626 1.00 74.81 203 ALA A CA 1
ATOM 1554 C C . ALA A 1 203 ? -6.037 8.882 16.569 1.00 74.81 203 ALA A C 1
ATOM 1556 O O . ALA A 1 203 ? -6.947 9.163 17.348 1.00 74.81 203 ALA A O 1
ATOM 1557 N N . SER A 1 204 ? -5.502 7.656 16.531 1.00 81.62 204 SER A N 1
ATOM 1558 C CA . SER A 1 204 ? -5.803 6.590 17.499 1.00 81.62 204 SER A CA 1
ATOM 1559 C C . SER A 1 204 ? -4.841 6.540 18.698 1.00 81.62 204 SER A C 1
ATOM 1561 O O . SER A 1 204 ? -5.011 5.688 19.572 1.00 81.62 204 SER A O 1
ATOM 1563 N N . GLY A 1 205 ? -3.847 7.438 18.767 1.00 82.56 205 GLY A N 1
ATOM 1564 C CA . GLY A 1 205 ? -2.792 7.435 19.789 1.00 82.56 205 GLY A CA 1
ATOM 1565 C C . GLY A 1 205 ? -1.860 6.222 19.690 1.00 82.56 205 GLY A C 1
ATOM 1566 O O . GLY A 1 205 ? -1.290 5.776 20.692 1.00 82.56 205 GLY A O 1
ATOM 1567 N N . ARG A 1 206 ? -1.794 5.589 18.511 1.00 88.56 206 ARG A N 1
ATOM 1568 C CA . ARG A 1 206 ? -1.197 4.262 18.341 1.00 88.56 206 ARG A CA 1
ATOM 1569 C C . ARG A 1 206 ? 0.301 4.295 18.058 1.00 88.56 206 ARG A C 1
ATOM 1571 O O . ARG A 1 206 ? 0.989 3.317 18.366 1.00 88.56 206 ARG A O 1
ATOM 1578 N N . LEU A 1 207 ? 0.788 5.409 17.514 1.00 85.88 207 LEU A N 1
ATOM 1579 C CA . LEU A 1 207 ? 2.208 5.665 17.266 1.00 85.88 207 LEU A CA 1
ATOM 1580 C C . LEU A 1 207 ? 2.949 5.875 18.596 1.00 85.88 207 LEU A C 1
ATOM 1582 O O . LEU A 1 207 ? 4.015 5.312 18.816 1.00 85.88 207 LEU A O 1
ATOM 1586 N N . GLU A 1 208 ? 2.324 6.610 19.513 1.00 87.69 208 GLU A N 1
ATOM 1587 C CA . GLU A 1 208 ? 2.830 6.981 20.837 1.00 87.69 208 GLU A CA 1
ATOM 1588 C C . GLU A 1 208 ? 2.784 5.819 21.842 1.00 87.69 208 GLU A C 1
ATOM 1590 O O . GLU A 1 208 ? 3.529 5.805 22.818 1.00 87.69 208 GLU A O 1
ATOM 1595 N N . THR A 1 209 ? 1.897 4.843 21.621 1.00 91.31 209 THR A N 1
ATOM 1596 C CA . THR A 1 209 ? 1.700 3.671 22.499 1.00 91.31 209 THR A CA 1
ATOM 1597 C C . THR A 1 209 ? 2.356 2.389 21.972 1.00 91.31 209 THR A C 1
ATOM 1599 O O . THR A 1 209 ? 2.116 1.298 22.500 1.00 91.31 209 THR A O 1
ATOM 1602 N N . ALA A 1 210 ? 3.185 2.491 20.930 1.00 94.19 210 ALA A N 1
ATOM 1603 C CA . ALA A 1 210 ? 3.927 1.363 20.379 1.00 94.19 210 ALA A CA 1
ATOM 1604 C C . ALA A 1 210 ? 5.105 0.939 21.268 1.00 94.19 210 ALA A C 1
ATOM 1606 O O . ALA A 1 210 ? 5.767 1.753 21.901 1.00 94.19 210 ALA A O 1
ATOM 1607 N N . THR A 1 211 ? 5.369 -0.368 21.303 1.00 96.38 211 THR A N 1
ATOM 1608 C CA . THR A 1 211 ? 6.504 -0.980 22.012 1.00 96.38 211 THR A CA 1
ATOM 1609 C C . THR A 1 211 ? 6.942 -2.234 21.259 1.00 96.38 211 THR A C 1
ATOM 1611 O O . THR A 1 211 ? 6.134 -2.805 20.532 1.00 96.38 211 THR A O 1
ATOM 1614 N N . GLU A 1 212 ? 8.158 -2.735 21.483 1.00 94.56 212 GLU A N 1
ATOM 1615 C CA . GLU A 1 212 ? 8.634 -3.994 20.870 1.00 94.56 212 GLU A CA 1
ATOM 1616 C C . GLU A 1 212 ? 7.718 -5.199 21.158 1.00 94.56 212 GLU A C 1
ATOM 1618 O O . GLU A 1 212 ? 7.576 -6.105 20.343 1.00 94.56 212 GLU A O 1
ATOM 1623 N N . LYS A 1 213 ? 7.038 -5.202 22.313 1.00 95.75 213 LYS A N 1
ATOM 1624 C CA . LYS A 1 213 ? 6.071 -6.249 22.695 1.00 95.75 213 LYS A CA 1
ATOM 1625 C C . LYS A 1 213 ? 4.683 -6.058 22.073 1.00 95.75 213 LYS A C 1
ATOM 1627 O O . LYS A 1 213 ? 3.837 -6.940 22.197 1.00 95.75 213 LYS A O 1
ATOM 1632 N N . LYS A 1 214 ? 4.421 -4.900 21.461 1.00 95.75 214 LYS A N 1
ATOM 1633 C CA . LYS A 1 214 ? 3.165 -4.559 20.783 1.00 95.75 214 LYS A CA 1
ATOM 1634 C C . LYS A 1 214 ? 3.421 -3.570 19.625 1.00 95.75 214 LYS A C 1
ATOM 1636 O O . LYS A 1 214 ? 2.993 -2.406 19.689 1.00 95.75 214 LYS A O 1
ATOM 1641 N N . PRO A 1 215 ? 4.135 -4.005 18.573 1.00 97.50 215 PRO A N 1
ATOM 1642 C CA . PRO A 1 215 ? 4.471 -3.157 17.435 1.00 97.50 215 PRO A CA 1
ATOM 1643 C C . PRO A 1 215 ? 3.217 -2.748 16.655 1.00 97.50 215 PRO A C 1
ATOM 1645 O O . PRO A 1 215 ? 2.196 -3.438 16.698 1.00 97.50 215 PRO A O 1
ATOM 1648 N N . VAL A 1 216 ? 3.268 -1.611 15.959 1.00 97.69 216 VAL A N 1
ATOM 1649 C CA . VAL A 1 216 ? 2.207 -1.163 15.044 1.00 97.69 216 VAL A CA 1
ATOM 1650 C C . VAL A 1 216 ? 2.035 -2.203 13.941 1.00 97.69 216 VAL A C 1
ATOM 1652 O O . VAL A 1 216 ? 2.961 -2.432 13.167 1.00 97.69 216 VAL A O 1
ATOM 1655 N N . THR A 1 217 ? 0.873 -2.853 13.888 1.00 98.62 217 THR A N 1
ATOM 1656 C CA . THR A 1 217 ? 0.643 -3.999 12.995 1.00 98.62 217 THR A CA 1
ATOM 1657 C C . THR A 1 217 ? -0.211 -3.599 11.794 1.00 98.62 217 THR A C 1
ATOM 1659 O O . THR A 1 217 ? -1.370 -3.205 11.961 1.00 98.62 217 THR A O 1
ATOM 1662 N N . ILE A 1 218 ? 0.358 -3.701 10.588 1.00 98.75 218 ILE A N 1
ATOM 1663 C CA . ILE A 1 218 ? -0.268 -3.283 9.324 1.00 98.75 218 ILE A CA 1
ATOM 1664 C C . ILE A 1 218 ? -0.268 -4.440 8.318 1.00 98.75 218 ILE A C 1
ATOM 1666 O O . ILE A 1 218 ? 0.782 -5.006 8.019 1.00 98.75 218 ILE A O 1
ATOM 1670 N N . TYR A 1 219 ? -1.430 -4.738 7.737 1.00 98.75 219 TYR A N 1
ATOM 1671 C CA . TYR A 1 219 ? -1.544 -5.626 6.574 1.00 98.75 219 TYR A CA 1
ATOM 1672 C C . TYR A 1 219 ? -1.733 -4.792 5.305 1.00 98.75 219 TYR A C 1
ATOM 1674 O O . TYR A 1 219 ? -2.707 -4.052 5.205 1.00 98.75 219 TYR A O 1
ATOM 1682 N N . CYS A 1 220 ? -0.826 -4.917 4.338 1.00 98.62 220 CYS A N 1
ATOM 1683 C CA . CYS A 1 220 ? -0.951 -4.354 2.994 1.00 98.62 220 CYS A CA 1
ATOM 1684 C C . CYS A 1 220 ? -1.384 -5.468 2.035 1.00 98.62 220 CYS A C 1
ATOM 1686 O O . CYS A 1 220 ? -0.588 -6.340 1.698 1.00 98.62 220 CYS A O 1
ATOM 1688 N N . LEU A 1 221 ? -2.658 -5.468 1.653 1.00 98.44 221 LEU A N 1
ATOM 1689 C CA . LEU A 1 221 ? -3.274 -6.464 0.784 1.00 98.44 221 LEU A CA 1
ATOM 1690 C C . LEU A 1 221 ? -3.167 -5.984 -0.669 1.00 98.44 221 LEU A C 1
ATOM 1692 O O . LEU A 1 221 ? -3.704 -4.930 -1.010 1.00 98.44 221 LEU A O 1
ATOM 1696 N N . GLY A 1 222 ? -2.470 -6.749 -1.511 1.00 96.44 222 GLY A N 1
ATOM 1697 C CA . GLY A 1 222 ? -1.902 -6.277 -2.775 1.00 96.44 222 GLY A CA 1
ATOM 1698 C C . GLY A 1 222 ? -0.518 -5.668 -2.533 1.00 96.44 222 GLY A C 1
ATOM 1699 O O . GLY A 1 222 ? -0.396 -4.645 -1.859 1.00 96.44 222 GLY A O 1
ATOM 1700 N N . LEU A 1 223 ? 0.534 -6.299 -3.062 1.00 96.12 223 LEU A N 1
ATOM 1701 C CA . LEU A 1 223 ? 1.918 -5.851 -2.874 1.00 96.12 223 LEU A CA 1
ATOM 1702 C C . LEU A 1 223 ? 2.393 -4.994 -4.047 1.00 96.12 223 LEU A C 1
ATOM 1704 O O . LEU A 1 223 ? 3.048 -3.965 -3.852 1.00 96.12 223 LEU A O 1
ATOM 1708 N N . GLY A 1 224 ? 2.110 -5.452 -5.270 1.00 95.00 224 GLY A N 1
ATOM 1709 C CA . GLY A 1 224 ? 2.667 -4.872 -6.488 1.00 95.00 224 GLY A CA 1
ATOM 1710 C C . GLY A 1 224 ? 4.195 -4.766 -6.412 1.00 95.00 224 GLY A C 1
ATOM 1711 O O . GLY A 1 224 ? 4.889 -5.757 -6.219 1.00 95.00 224 GLY A O 1
ATOM 1712 N N . GLY A 1 225 ? 4.731 -3.551 -6.548 1.00 95.94 225 GLY A N 1
ATOM 1713 C CA . GLY A 1 225 ? 6.169 -3.272 -6.417 1.00 95.94 225 GLY A CA 1
ATOM 1714 C C . GLY A 1 225 ? 6.692 -3.144 -4.978 1.00 95.94 225 GLY A C 1
ATOM 1715 O O . GLY A 1 225 ? 7.902 -3.036 -4.794 1.00 95.94 225 GLY A O 1
ATOM 1716 N N . GLY A 1 226 ? 5.827 -3.123 -3.957 1.00 96.81 226 GLY A N 1
ATOM 1717 C CA . GLY A 1 226 ? 6.226 -3.001 -2.547 1.00 96.81 226 GLY A CA 1
ATOM 1718 C C . GLY A 1 226 ? 6.551 -1.584 -2.046 1.00 96.81 226 GLY A C 1
ATOM 1719 O O . GLY A 1 226 ? 6.962 -1.433 -0.896 1.00 96.81 226 GLY A O 1
ATOM 1720 N N . SER A 1 227 ? 6.350 -0.538 -2.855 1.00 95.19 227 SER A N 1
ATOM 1721 C CA . SER A 1 227 ? 6.634 0.862 -2.488 1.00 95.19 227 SER A CA 1
ATOM 1722 C C . SER A 1 227 ? 5.868 1.349 -1.251 1.00 95.19 227 SER A C 1
ATOM 1724 O O . SER A 1 227 ? 6.467 1.920 -0.342 1.00 95.19 227 SER A O 1
ATOM 1726 N N . LEU A 1 228 ? 4.558 1.086 -1.177 1.00 96.06 228 LEU A N 1
ATOM 1727 C CA . LEU A 1 228 ? 3.706 1.510 -0.060 1.00 96.06 228 LEU A CA 1
ATOM 1728 C C . LEU A 1 228 ? 4.119 0.899 1.300 1.00 96.06 228 LEU A C 1
ATOM 1730 O O . LEU A 1 228 ? 4.359 1.675 2.230 1.00 96.06 228 LEU A O 1
ATOM 1734 N N . PRO A 1 229 ? 4.268 -0.435 1.460 1.00 97.12 229 PRO A N 1
ATOM 1735 C CA . PRO A 1 229 ? 4.747 -0.993 2.722 1.00 97.12 229 PRO A CA 1
ATOM 1736 C C . PRO A 1 229 ? 6.187 -0.569 3.056 1.00 97.12 229 PRO A C 1
ATOM 1738 O O . PRO A 1 229 ? 6.478 -0.337 4.227 1.00 97.12 229 PRO A O 1
ATOM 1741 N N . ALA A 1 230 ? 7.071 -0.389 2.064 1.00 92.38 230 ALA A N 1
ATOM 1742 C CA . ALA A 1 230 ? 8.429 0.109 2.301 1.00 92.38 230 ALA A CA 1
ATOM 1743 C C . ALA A 1 230 ? 8.455 1.552 2.842 1.00 92.38 230 ALA A C 1
ATOM 1745 O O . ALA A 1 230 ? 9.210 1.842 3.772 1.00 92.38 230 ALA A O 1
ATOM 1746 N N . PHE A 1 231 ? 7.596 2.441 2.329 1.00 89.12 231 PHE A N 1
ATOM 1747 C CA . PHE A 1 231 ? 7.447 3.806 2.847 1.00 89.12 231 PHE A CA 1
ATOM 1748 C C . PHE A 1 231 ? 6.932 3.822 4.289 1.00 89.12 231 PHE A C 1
ATOM 1750 O O . PHE A 1 231 ? 7.503 4.507 5.139 1.00 89.12 231 PHE A O 1
ATOM 1757 N N . LEU A 1 232 ? 5.893 3.034 4.593 1.00 90.00 232 LEU A N 1
ATOM 1758 C CA . LEU A 1 232 ? 5.350 2.921 5.952 1.00 90.00 232 LEU A CA 1
ATOM 1759 C C . LEU A 1 232 ? 6.409 2.390 6.935 1.00 90.00 232 LEU A C 1
ATOM 1761 O O . LEU A 1 232 ? 6.584 2.948 8.017 1.00 90.00 232 LEU A O 1
ATOM 1765 N N . ALA A 1 233 ? 7.171 1.373 6.527 1.00 90.06 233 ALA A N 1
ATOM 1766 C CA . ALA A 1 233 ? 8.278 0.803 7.292 1.00 90.06 233 ALA A CA 1
ATOM 1767 C C . ALA A 1 233 ? 9.406 1.815 7.563 1.00 90.06 233 ALA A C 1
ATOM 1769 O O . ALA A 1 233 ? 9.945 1.885 8.670 1.00 90.06 233 ALA A O 1
ATOM 1770 N N . TYR A 1 234 ? 9.761 2.625 6.563 1.00 83.06 234 TYR A N 1
ATOM 1771 C CA . TYR A 1 234 ? 10.748 3.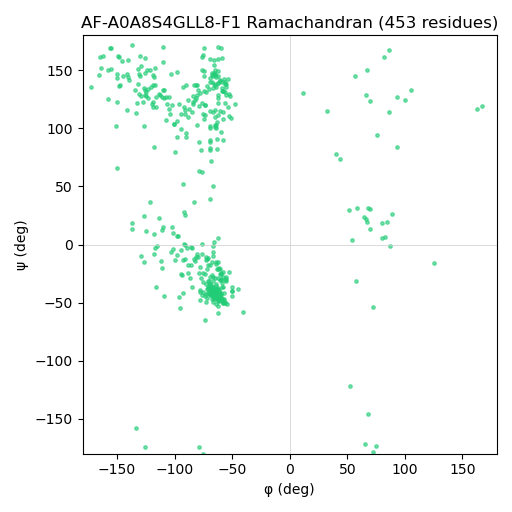695 6.704 1.00 83.06 234 TYR A CA 1
ATOM 1772 C C . TYR A 1 234 ? 10.264 4.816 7.631 1.00 83.06 234 TYR A C 1
ATOM 1774 O O . TYR A 1 234 ? 11.017 5.229 8.511 1.00 83.06 234 TYR A O 1
ATOM 1782 N N . TRP A 1 235 ? 9.015 5.271 7.485 1.00 83.38 235 TRP A N 1
ATOM 1783 C CA . TRP A 1 235 ? 8.456 6.342 8.314 1.00 83.38 235 TRP A CA 1
ATOM 1784 C C . TRP A 1 235 ? 8.341 5.924 9.783 1.00 83.38 235 TRP A C 1
ATOM 1786 O O . TRP A 1 235 ? 8.729 6.672 10.677 1.00 83.38 235 TRP A O 1
ATOM 1796 N N . LEU A 1 236 ? 7.862 4.707 10.058 1.00 83.06 236 LEU A N 1
ATOM 1797 C CA . LEU A 1 236 ? 7.776 4.197 11.430 1.00 83.06 236 LEU A CA 1
ATOM 1798 C C . LEU A 1 236 ? 9.180 4.014 12.036 1.00 83.06 236 LEU A C 1
ATOM 1800 O O . LEU A 1 236 ? 9.406 4.427 13.174 1.00 83.06 236 LEU A O 1
ATOM 1804 N N . ARG A 1 237 ? 10.158 3.525 11.251 1.00 84.00 237 ARG A N 1
ATOM 1805 C CA . ARG A 1 237 ? 11.573 3.445 11.665 1.00 84.00 237 ARG A CA 1
ATOM 1806 C C . ARG A 1 237 ? 12.161 4.820 11.999 1.00 84.00 237 ARG A C 1
ATOM 1808 O O . ARG A 1 237 ? 12.794 4.946 13.042 1.00 84.00 237 ARG A O 1
ATOM 1815 N N . SER A 1 238 ? 11.940 5.851 11.177 1.00 73.69 238 SER A N 1
ATOM 1816 C CA . SER A 1 238 ? 12.489 7.196 11.428 1.00 73.69 238 SER A CA 1
ATOM 1817 C C . SER A 1 238 ? 11.850 7.909 12.625 1.00 73.69 238 SER A C 1
ATOM 1819 O O . SER A 1 238 ? 12.455 8.823 13.180 1.00 73.69 238 SER A O 1
ATOM 1821 N N . LYS A 1 239 ? 10.671 7.464 13.083 1.00 75.62 239 LYS A N 1
ATOM 1822 C CA . LYS A 1 239 ? 10.069 7.899 14.357 1.00 75.62 239 LYS A CA 1
ATOM 1823 C C . LYS A 1 239 ? 10.442 7.031 15.566 1.00 75.62 239 LYS A C 1
ATOM 1825 O O . LYS A 1 239 ? 9.96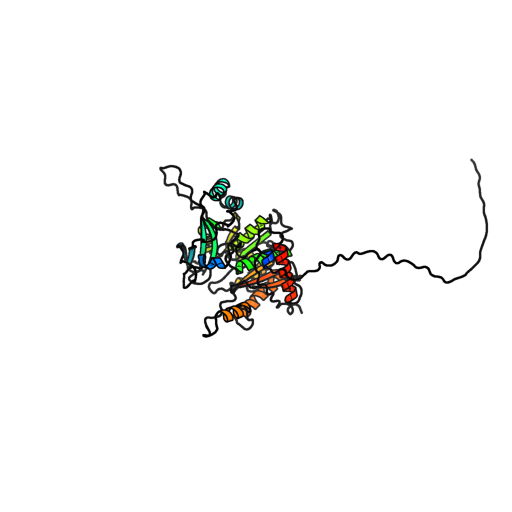9 7.315 16.662 1.00 75.62 239 LYS A O 1
ATOM 1830 N N . GLY A 1 240 ? 11.243 5.976 15.390 1.00 81.38 240 GLY A N 1
ATOM 1831 C CA . GLY A 1 240 ? 11.536 5.008 16.454 1.00 81.38 240 GLY A CA 1
ATOM 1832 C C . GLY A 1 240 ? 10.309 4.209 16.915 1.00 81.38 240 GLY A C 1
ATOM 1833 O O . GLY A 1 240 ? 10.282 3.733 18.045 1.00 81.38 240 GLY A O 1
ATOM 1834 N N . VAL A 1 241 ? 9.282 4.089 16.066 1.00 87.19 241 VAL A N 1
ATOM 1835 C CA . VAL A 1 241 ? 8.020 3.395 16.362 1.00 87.19 241 VAL A CA 1
ATOM 1836 C C . VAL A 1 241 ? 8.149 1.928 15.931 1.00 87.19 241 VAL A C 1
ATOM 1838 O O . VAL A 1 241 ? 8.263 1.677 14.730 1.00 87.19 241 VAL A O 1
ATOM 1841 N N . PRO A 1 242 ? 8.102 0.941 16.848 1.00 95.25 242 PRO A N 1
ATOM 1842 C CA . PRO A 1 242 ? 8.214 -0.472 16.482 1.00 95.25 242 PRO A CA 1
ATOM 1843 C C . PRO A 1 242 ? 7.018 -0.923 15.639 1.00 95.25 242 PRO A C 1
ATOM 1845 O O . PRO A 1 242 ? 5.875 -0.576 15.955 1.00 95.25 242 PRO A O 1
ATOM 1848 N N . TYR A 1 243 ? 7.254 -1.712 14.587 1.00 95.75 243 TYR A N 1
ATOM 1849 C CA . TYR A 1 243 ? 6.225 -2.110 13.618 1.00 95.75 243 TYR A CA 1
ATOM 1850 C C . TYR A 1 243 ? 6.336 -3.567 13.155 1.00 95.75 243 TYR A C 1
ATOM 1852 O O . TYR A 1 243 ? 7.390 -4.193 13.219 1.00 95.75 243 TYR A O 1
ATOM 1860 N N . SER A 1 244 ? 5.218 -4.088 12.655 1.00 97.44 244 SER A N 1
ATOM 1861 C CA . SER A 1 244 ? 5.122 -5.336 11.906 1.00 97.44 244 SER A CA 1
ATOM 1862 C C . SER A 1 244 ? 4.252 -5.066 10.681 1.00 97.44 244 SER A C 1
ATOM 1864 O O . SER A 1 244 ? 3.073 -4.735 10.811 1.00 97.44 244 SER A O 1
ATOM 1866 N N . ILE A 1 245 ? 4.843 -5.131 9.487 1.00 98.25 245 ILE A N 1
ATOM 1867 C CA . ILE A 1 245 ? 4.144 -4.863 8.226 1.00 98.25 245 ILE A CA 1
ATOM 1868 C C . ILE A 1 245 ? 4.190 -6.131 7.382 1.00 98.25 245 ILE A C 1
ATOM 1870 O O . ILE A 1 245 ? 5.273 -6.627 7.066 1.00 98.25 245 ILE A O 1
ATOM 1874 N N . ARG A 1 246 ? 3.012 -6.635 7.009 1.00 98.06 246 ARG A N 1
ATOM 1875 C CA . ARG A 1 246 ? 2.841 -7.817 6.158 1.00 98.06 246 ARG A CA 1
ATOM 1876 C C . ARG A 1 246 ? 2.288 -7.408 4.800 1.00 98.06 246 ARG A C 1
ATOM 1878 O O . ARG A 1 246 ? 1.281 -6.705 4.741 1.00 98.06 246 ARG A O 1
ATOM 1885 N N . GLY A 1 247 ? 2.958 -7.810 3.729 1.00 98.31 247 GLY A N 1
ATOM 1886 C CA . GLY A 1 247 ? 2.597 -7.511 2.346 1.00 98.31 247 GLY A CA 1
ATOM 1887 C C . GLY A 1 247 ? 2.060 -8.764 1.674 1.00 98.31 247 GLY A C 1
ATOM 1888 O O . GLY A 1 247 ? 2.825 -9.683 1.398 1.00 98.31 247 GLY A O 1
ATOM 1889 N N . VAL A 1 248 ? 0.753 -8.812 1.440 1.00 98.44 248 VAL A N 1
ATOM 1890 C CA . VAL A 1 248 ? 0.058 -9.995 0.923 1.00 98.44 248 VAL A CA 1
ATOM 1891 C C . VAL A 1 248 ? -0.090 -9.876 -0.586 1.00 98.44 248 VAL A C 1
ATOM 1893 O O . VAL A 1 248 ? -0.719 -8.936 -1.072 1.00 98.44 248 VAL A O 1
ATOM 1896 N N . GLU A 1 249 ? 0.461 -10.836 -1.320 1.00 97.50 249 GLU A N 1
ATOM 1897 C CA . GLU A 1 249 ? 0.398 -10.894 -2.778 1.00 97.50 249 GLU A CA 1
ATOM 1898 C C . GLU A 1 249 ? -0.183 -12.230 -3.241 1.00 97.50 249 GLU A C 1
ATOM 1900 O O . GLU A 1 249 ? 0.264 -13.291 -2.811 1.00 97.50 249 GLU A O 1
ATOM 1905 N N . LEU A 1 250 ? -1.161 -12.186 -4.144 1.00 96.06 250 LEU A N 1
ATOM 1906 C CA . LEU A 1 250 ? -1.792 -13.389 -4.687 1.00 96.06 250 LEU A CA 1
ATOM 1907 C C . LEU A 1 250 ? -0.876 -14.091 -5.699 1.00 96.06 250 LEU A C 1
ATOM 1909 O O . LEU A 1 250 ? -0.917 -15.312 -5.839 1.00 96.06 250 LEU A O 1
ATOM 1913 N N . ASP A 1 251 ? -0.070 -13.314 -6.424 1.00 95.56 251 ASP A N 1
ATOM 1914 C CA . ASP A 1 251 ? 0.694 -13.783 -7.573 1.00 95.56 251 ASP A CA 1
ATOM 1915 C C . ASP A 1 251 ? 2.193 -13.974 -7.232 1.00 95.56 251 ASP A C 1
ATOM 1917 O O . ASP A 1 251 ? 2.913 -12.994 -7.006 1.00 95.56 251 ASP A O 1
ATOM 1921 N N . PRO A 1 252 ? 2.722 -15.215 -7.218 1.00 96.50 252 PRO A N 1
ATOM 1922 C CA . PRO A 1 252 ? 4.120 -15.479 -6.883 1.00 96.50 252 PRO A CA 1
ATOM 1923 C C . PRO A 1 252 ? 5.101 -14.797 -7.842 1.00 96.50 252 PRO A C 1
ATOM 1925 O O . PRO A 1 252 ? 6.187 -14.416 -7.412 1.00 96.50 252 PRO A O 1
ATOM 1928 N N . ASP A 1 253 ? 4.743 -14.600 -9.116 1.00 96.00 253 ASP A N 1
ATOM 1929 C CA . ASP A 1 253 ? 5.625 -13.919 -10.069 1.00 96.00 253 ASP A CA 1
ATOM 1930 C C . ASP A 1 253 ? 5.677 -12.400 -9.807 1.00 96.00 253 ASP A C 1
ATOM 1932 O O . ASP A 1 253 ? 6.699 -11.767 -10.076 1.00 96.00 253 ASP A O 1
ATOM 1936 N N . VAL A 1 254 ? 4.636 -11.824 -9.189 1.00 96.00 254 VAL A N 1
ATOM 1937 C CA . VAL A 1 254 ? 4.642 -10.439 -8.679 1.00 96.00 254 VAL A CA 1
ATOM 1938 C C . VAL A 1 254 ? 5.495 -10.328 -7.416 1.00 96.00 254 VAL A C 1
ATOM 1940 O O . VAL A 1 254 ? 6.333 -9.432 -7.332 1.00 96.00 254 VAL A O 1
ATOM 1943 N N . ALA A 1 255 ? 5.365 -11.264 -6.472 1.00 96.81 255 ALA A N 1
ATOM 1944 C CA . ALA A 1 255 ? 6.199 -11.293 -5.267 1.00 96.81 255 ALA A CA 1
ATOM 1945 C C . ALA A 1 255 ? 7.699 -11.472 -5.591 1.00 96.81 255 ALA A C 1
ATOM 1947 O O . ALA A 1 255 ? 8.549 -10.800 -5.000 1.00 96.81 255 ALA A O 1
ATOM 1948 N N . ILE A 1 256 ? 8.029 -12.317 -6.578 1.00 96.06 256 ILE A N 1
ATOM 1949 C CA . ILE A 1 256 ? 9.390 -12.454 -7.122 1.00 96.06 256 ILE A CA 1
ATOM 1950 C C . ILE A 1 256 ? 9.846 -11.136 -7.757 1.00 96.06 256 ILE A C 1
ATOM 1952 O O . ILE A 1 256 ? 10.942 -10.668 -7.456 1.00 96.06 256 ILE A O 1
ATOM 1956 N N . ALA A 1 257 ? 9.022 -10.501 -8.597 1.00 96.44 257 ALA A N 1
ATOM 1957 C CA . ALA A 1 257 ? 9.373 -9.218 -9.202 1.00 96.44 257 ALA A CA 1
ATOM 1958 C C . ALA A 1 257 ? 9.632 -8.127 -8.145 1.00 96.44 257 ALA A C 1
ATOM 1960 O O . ALA A 1 257 ? 10.616 -7.393 -8.261 1.00 96.44 257 ALA A O 1
ATOM 1961 N N . ALA A 1 258 ? 8.809 -8.058 -7.092 1.00 96.69 258 ALA A N 1
ATOM 1962 C CA . ALA A 1 258 ? 8.958 -7.114 -5.988 1.00 96.69 258 ALA A CA 1
ATOM 1963 C C . ALA A 1 258 ? 10.326 -7.248 -5.292 1.00 96.69 258 ALA A C 1
ATOM 1965 O O . ALA A 1 258 ? 11.048 -6.256 -5.154 1.00 96.69 258 ALA A O 1
ATOM 1966 N N . LYS A 1 259 ? 10.716 -8.473 -4.910 1.00 93.56 259 LYS A N 1
ATOM 1967 C CA . LYS A 1 259 ? 12.002 -8.730 -4.242 1.00 93.56 259 LYS A CA 1
ATOM 1968 C C . LYS A 1 259 ? 13.191 -8.628 -5.206 1.00 93.56 259 LYS A C 1
ATOM 1970 O O . LYS A 1 259 ? 13.997 -7.706 -5.101 1.00 93.56 259 LYS A O 1
ATOM 1975 N N . ASP A 1 260 ? 13.272 -9.518 -6.195 1.00 92.75 260 ASP A N 1
ATOM 1976 C CA . ASP A 1 260 ? 14.453 -9.689 -7.057 1.00 92.75 260 ASP A CA 1
ATOM 1977 C C . ASP A 1 260 ? 14.704 -8.513 -8.020 1.00 92.75 260 ASP A C 1
ATOM 1979 O O . ASP A 1 260 ? 15.841 -8.294 -8.449 1.00 92.75 260 ASP A O 1
ATOM 1983 N N . HIS A 1 261 ? 13.652 -7.785 -8.420 1.00 94.62 261 HIS A N 1
ATOM 1984 C CA . HIS A 1 261 ? 13.714 -6.831 -9.536 1.00 94.62 261 HIS A CA 1
ATOM 1985 C C . HIS A 1 261 ? 13.236 -5.408 -9.199 1.00 94.62 261 HIS A C 1
ATOM 1987 O O . HIS A 1 261 ? 13.564 -4.486 -9.953 1.00 94.62 261 HIS A O 1
ATOM 1993 N N . MET A 1 262 ? 12.530 -5.207 -8.083 1.00 95.19 262 MET A N 1
ATOM 1994 C CA . MET A 1 262 ? 12.064 -3.895 -7.605 1.00 95.19 262 MET A CA 1
ATOM 1995 C C . MET A 1 262 ? 12.704 -3.477 -6.262 1.00 95.19 262 MET A C 1
ATOM 1997 O O . MET A 1 262 ? 12.458 -2.363 -5.797 1.00 95.19 262 MET A O 1
ATOM 2001 N N . GLY A 1 263 ? 13.560 -4.319 -5.667 1.00 91.62 263 GLY A N 1
ATOM 2002 C CA . GLY A 1 263 ? 14.389 -3.981 -4.501 1.00 91.62 263 GLY A CA 1
ATOM 2003 C C . GLY A 1 263 ? 13.676 -4.026 -3.146 1.00 91.62 263 GLY A C 1
ATOM 2004 O O . GLY A 1 263 ? 14.168 -3.423 -2.191 1.00 91.62 263 GLY A O 1
ATOM 2005 N N . LEU A 1 264 ? 12.524 -4.695 -3.044 1.00 92.81 264 LEU A N 1
ATOM 2006 C CA . LEU A 1 264 ? 11.862 -4.930 -1.760 1.00 92.81 264 LEU A CA 1
ATOM 2007 C C . LEU A 1 264 ? 12.637 -5.972 -0.938 1.00 92.81 264 LEU A C 1
ATOM 2009 O O . LEU A 1 264 ? 13.018 -7.023 -1.449 1.00 92.81 264 LEU A O 1
ATOM 2013 N N . VAL A 1 265 ? 12.807 -5.710 0.357 1.00 88.88 265 VAL A N 1
ATOM 2014 C CA . VAL A 1 265 ? 13.498 -6.602 1.299 1.00 88.88 265 VAL A CA 1
ATOM 2015 C C . VAL A 1 265 ? 12.676 -6.808 2.568 1.00 88.88 265 VAL A C 1
ATOM 2017 O O . VAL A 1 265 ? 11.940 -5.915 2.996 1.00 88.88 265 VAL A O 1
ATOM 2020 N N . ASP A 1 266 ? 12.839 -7.970 3.202 1.00 86.75 266 ASP A N 1
ATOM 2021 C CA . ASP A 1 266 ? 12.066 -8.351 4.394 1.00 86.75 266 ASP A CA 1
ATOM 2022 C C . ASP A 1 266 ? 12.324 -7.420 5.600 1.00 86.75 266 ASP A C 1
ATOM 2024 O O . ASP A 1 266 ? 11.456 -7.251 6.452 1.00 86.75 266 ASP A O 1
ATOM 2028 N N . GLY A 1 267 ? 13.458 -6.701 5.612 1.00 83.81 267 GLY A N 1
ATOM 2029 C CA . GLY A 1 267 ? 13.769 -5.618 6.560 1.00 83.81 267 GLY A CA 1
ATOM 2030 C C . GLY A 1 267 ? 12.893 -4.353 6.451 1.00 83.81 267 GLY A C 1
ATOM 2031 O O . GLY A 1 267 ? 13.087 -3.412 7.231 1.00 83.81 267 GLY A O 1
ATOM 2032 N N . TYR A 1 268 ? 11.942 -4.316 5.510 1.00 88.50 268 TYR A N 1
ATOM 2033 C CA . TYR A 1 268 ? 10.803 -3.389 5.508 1.00 88.50 268 TYR A CA 1
ATOM 2034 C C . TYR A 1 268 ? 9.472 -4.092 5.809 1.00 88.50 268 TYR A C 1
ATOM 2036 O O . TYR A 1 268 ? 8.632 -3.553 6.525 1.00 88.50 268 TYR A O 1
ATOM 2044 N N . CYS A 1 269 ? 9.239 -5.251 5.194 1.00 93.38 269 CYS A N 1
ATOM 2045 C CA . CYS A 1 269 ? 7.917 -5.853 5.084 1.00 93.38 269 CYS A CA 1
ATOM 2046 C C . CYS A 1 269 ? 8.046 -7.359 4.844 1.00 93.38 269 CYS A C 1
ATOM 2048 O O . CYS A 1 269 ? 8.683 -7.765 3.873 1.00 93.38 269 CYS A O 1
ATOM 2050 N N . GLN A 1 270 ? 7.408 -8.177 5.682 1.00 95.31 270 GLN A N 1
ATOM 2051 C CA . GLN A 1 270 ? 7.313 -9.614 5.437 1.00 95.31 270 GLN A CA 1
ATOM 2052 C C . GLN A 1 270 ? 6.319 -9.858 4.297 1.00 95.31 270 GLN A C 1
ATOM 2054 O O . GLN A 1 270 ? 5.151 -9.491 4.410 1.00 95.31 270 GLN A O 1
ATOM 2059 N N . VAL A 1 271 ? 6.770 -10.482 3.207 1.00 97.31 271 VAL A N 1
ATOM 2060 C CA . VAL A 1 271 ? 5.898 -10.818 2.070 1.00 97.31 271 VAL A CA 1
ATOM 2061 C C . VAL A 1 271 ? 5.247 -12.186 2.266 1.00 97.31 271 VAL A C 1
ATOM 2063 O O . VAL A 1 271 ? 5.944 -13.191 2.404 1.00 97.31 271 VAL A O 1
ATOM 2066 N N . ASP A 1 272 ? 3.919 -12.223 2.203 1.00 97.69 272 ASP A N 1
ATOM 2067 C CA . ASP A 1 272 ? 3.101 -13.434 2.213 1.00 97.69 272 ASP A CA 1
ATOM 2068 C C . ASP A 1 272 ? 2.534 -13.685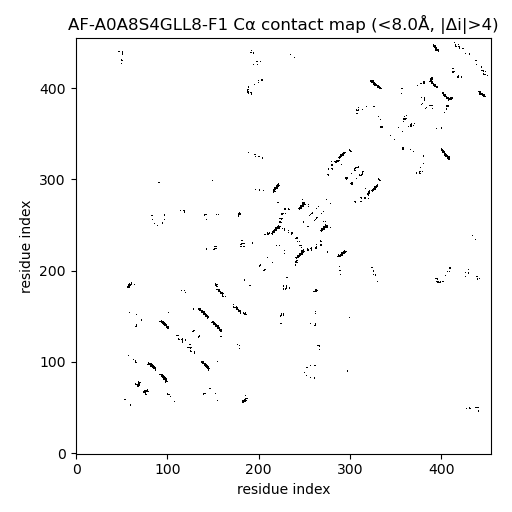 0.808 1.00 97.69 272 ASP A C 1
ATOM 2070 O O . ASP A 1 272 ? 1.801 -12.852 0.275 1.00 97.69 272 ASP A O 1
ATOM 2074 N N . VAL A 1 273 ? 2.840 -14.838 0.206 1.00 97.69 273 VAL A N 1
ATOM 2075 C CA . VAL A 1 273 ? 2.261 -15.231 -1.092 1.00 97.69 273 VAL A CA 1
ATOM 2076 C C . VAL A 1 273 ? 0.964 -16.007 -0.846 1.00 97.69 273 VAL A C 1
ATOM 2078 O O . VAL A 1 273 ? 0.993 -17.215 -0.609 1.00 97.69 273 VAL A O 1
ATOM 2081 N N . ALA A 1 274 ? -0.164 -15.298 -0.827 1.00 97.38 274 ALA A N 1
ATOM 2082 C CA . ALA A 1 274 ? -1.483 -15.817 -0.473 1.00 97.38 274 ALA A CA 1
ATOM 2083 C C . ALA A 1 274 ? -2.615 -14.896 -0.969 1.00 97.38 274 ALA A C 1
ATOM 2085 O O . ALA A 1 274 ? -2.412 -13.711 -1.226 1.00 97.38 274 ALA A O 1
ATOM 2086 N N . SER A 1 275 ? -3.842 -15.422 -1.040 1.00 96.69 275 SER A N 1
ATOM 2087 C CA . SER A 1 275 ? -5.037 -14.587 -1.195 1.00 96.69 275 SER A CA 1
ATOM 2088 C C . SER A 1 275 ? -5.288 -13.731 0.053 1.00 96.69 275 SER A C 1
ATOM 2090 O O . SER A 1 275 ? -5.063 -14.166 1.187 1.00 96.69 275 SER A O 1
ATOM 2092 N N . ALA A 1 276 ? -5.806 -12.518 -0.152 1.00 97.44 276 ALA A N 1
ATOM 2093 C CA . ALA A 1 276 ? -6.184 -11.604 0.925 1.00 97.44 276 ALA A CA 1
ATOM 2094 C C . ALA A 1 276 ? -7.225 -12.232 1.875 1.00 97.44 276 ALA A C 1
ATOM 2096 O O . ALA A 1 276 ? -7.152 -12.058 3.092 1.00 97.44 276 ALA A O 1
ATOM 2097 N N . GLU A 1 277 ? -8.143 -13.019 1.315 1.00 97.56 277 GLU A N 1
ATOM 2098 C CA . GLU A 1 277 ? -9.154 -13.809 2.008 1.00 97.56 277 GLU A CA 1
ATOM 2099 C C . GLU A 1 277 ? -8.528 -14.806 2.989 1.00 97.56 277 GLU A C 1
ATOM 2101 O O . GLU A 1 277 ? -8.884 -14.810 4.166 1.00 97.56 277 GLU A O 1
ATOM 2106 N N . ALA A 1 278 ? -7.548 -15.602 2.544 1.00 97.81 278 ALA A N 1
ATOM 2107 C CA . ALA A 1 278 ? -6.892 -16.587 3.401 1.00 97.81 278 ALA A CA 1
ATOM 2108 C C . ALA A 1 278 ? -6.077 -15.930 4.526 1.00 97.81 278 ALA A C 1
ATOM 2110 O O . ALA A 1 278 ? -6.061 -16.441 5.646 1.00 97.81 278 ALA A O 1
ATOM 2111 N N . VAL A 1 279 ? -5.431 -14.785 4.265 1.00 98.19 279 VAL A N 1
ATOM 2112 C CA . VAL A 1 279 ? -4.665 -14.075 5.303 1.00 98.19 279 VAL A CA 1
ATOM 2113 C C . VAL A 1 279 ? -5.579 -13.414 6.334 1.00 98.19 279 VAL A C 1
ATOM 2115 O O . VAL A 1 279 ? -5.256 -13.462 7.518 1.00 98.19 279 VAL A O 1
ATOM 2118 N N . MET A 1 280 ? -6.725 -12.848 5.939 1.00 98.12 280 MET A N 1
ATOM 2119 C CA . MET A 1 280 ? -7.688 -12.304 6.909 1.00 98.12 280 MET A CA 1
ATOM 2120 C C . MET A 1 280 ? -8.367 -13.409 7.727 1.00 98.12 280 MET A C 1
ATOM 2122 O O . MET A 1 280 ? -8.456 -13.273 8.943 1.00 98.12 280 MET A O 1
ATOM 2126 N N . ALA A 1 281 ? -8.758 -14.528 7.107 1.00 97.94 281 ALA A N 1
ATOM 2127 C CA . ALA A 1 281 ? -9.353 -15.665 7.816 1.00 97.94 281 ALA A CA 1
ATOM 2128 C C . ALA A 1 281 ? -8.380 -16.353 8.801 1.00 97.94 281 ALA A C 1
ATOM 2130 O O . ALA A 1 281 ? -8.808 -16.914 9.809 1.00 97.94 281 ALA A O 1
ATOM 2131 N N . ALA A 1 282 ? -7.069 -16.309 8.531 1.00 98.00 282 ALA A N 1
ATOM 2132 C CA . ALA A 1 282 ? -6.032 -16.869 9.403 1.00 98.00 282 ALA A CA 1
ATOM 2133 C C . ALA A 1 282 ? -5.467 -15.876 10.442 1.00 98.00 282 ALA A C 1
ATOM 2135 O O . ALA A 1 282 ? -4.740 -16.288 11.351 1.00 98.00 282 ALA A O 1
ATOM 2136 N N . ALA A 1 283 ? -5.743 -14.574 10.319 1.00 97.81 283 ALA A N 1
ATOM 2137 C CA . ALA A 1 283 ? -5.198 -13.561 11.219 1.00 97.81 283 ALA A CA 1
ATOM 2138 C C . ALA A 1 283 ? -5.996 -13.490 12.542 1.00 97.81 283 ALA A C 1
ATOM 2140 O O . ALA A 1 283 ? -7.227 -13.490 12.523 1.00 97.81 283 ALA A O 1
ATOM 2141 N N . PRO A 1 284 ? -5.342 -13.386 13.719 1.00 97.62 284 PRO A N 1
ATOM 2142 C CA . PRO A 1 284 ? -6.063 -13.337 14.990 1.00 97.62 284 PRO A CA 1
ATOM 2143 C C . PRO A 1 284 ? -6.946 -12.090 15.131 1.00 97.62 284 PRO A C 1
ATOM 2145 O O . PRO A 1 284 ? -6.555 -10.985 14.737 1.00 97.62 284 PRO A O 1
ATOM 2148 N N . SER A 1 285 ? -8.105 -12.244 15.776 1.00 97.00 285 SER A N 1
ATOM 2149 C CA . SER A 1 285 ? -9.017 -11.138 16.083 1.00 97.00 285 SER A CA 1
ATOM 2150 C C . SER A 1 285 ? -8.326 -10.019 16.867 1.00 97.00 285 SER A C 1
ATOM 2152 O O . SER A 1 285 ? -7.703 -10.254 17.903 1.00 97.00 285 SER A O 1
ATOM 2154 N N . GLY A 1 286 ? -8.463 -8.782 16.396 1.00 96.25 286 GLY A N 1
ATOM 2155 C CA . GLY A 1 286 ? -7.844 -7.604 16.995 1.00 96.25 286 GLY A CA 1
ATOM 2156 C C . GLY A 1 286 ? -6.316 -7.547 16.900 1.00 96.25 286 GLY A C 1
ATOM 2157 O O . GLY A 1 286 ? -5.708 -6.802 17.671 1.00 96.25 286 GLY A O 1
ATOM 2158 N N . SER A 1 287 ? -5.693 -8.305 15.991 1.00 97.12 287 SER A N 1
ATOM 2159 C CA . SER A 1 287 ? -4.245 -8.249 15.748 1.00 97.12 287 SER A CA 1
ATOM 2160 C C . SER A 1 287 ? -3.801 -7.030 14.931 1.00 97.12 287 SER A C 1
ATOM 2162 O O . SER A 1 287 ? -2.688 -6.554 15.135 1.00 97.12 287 SER A O 1
ATOM 2164 N N . ALA A 1 288 ? -4.644 -6.487 14.046 1.00 98.12 288 ALA A N 1
ATOM 2165 C CA . ALA A 1 288 ? -4.278 -5.366 13.178 1.00 98.12 288 ALA A CA 1
ATOM 2166 C C . ALA A 1 288 ? -4.633 -3.993 13.774 1.00 98.12 288 ALA A C 1
ATOM 2168 O O . ALA A 1 288 ? -5.748 -3.768 14.259 1.00 98.12 288 ALA A O 1
ATOM 2169 N N . ASP A 1 289 ? -3.695 -3.049 13.668 1.00 98.06 289 ASP A N 1
ATOM 2170 C CA . ASP A 1 289 ? -3.918 -1.613 13.879 1.00 98.06 289 ASP A CA 1
ATOM 2171 C C . ASP A 1 289 ? -4.427 -0.937 12.596 1.00 98.06 289 ASP A C 1
ATOM 2173 O O . ASP A 1 289 ? -5.302 -0.066 12.640 1.00 98.06 289 ASP A O 1
ATOM 2177 N N . CYS A 1 290 ? -3.926 -1.376 11.439 1.00 98.38 290 CYS A N 1
ATOM 2178 C CA . CYS A 1 290 ? -4.420 -0.952 10.137 1.00 98.38 290 CYS A CA 1
ATOM 2179 C C . CYS A 1 290 ? -4.466 -2.122 9.140 1.00 98.38 290 CYS A C 1
ATOM 2181 O O . CYS A 1 290 ? -3.592 -2.990 9.140 1.00 98.38 290 CYS A O 1
ATOM 2183 N N . VAL A 1 291 ? -5.474 -2.130 8.271 1.00 98.69 291 VAL A N 1
ATOM 2184 C CA . VAL A 1 291 ? -5.498 -2.949 7.054 1.00 98.69 291 VAL A CA 1
ATOM 2185 C C . VAL A 1 291 ? -5.593 -2.008 5.856 1.00 98.69 291 VAL A C 1
ATOM 2187 O O . VAL A 1 291 ? -6.333 -1.026 5.875 1.00 98.69 291 VAL A O 1
ATOM 2190 N N . VAL A 1 292 ? -4.827 -2.303 4.815 1.00 98.56 292 VAL A N 1
ATOM 2191 C CA . VAL A 1 292 ? -4.744 -1.532 3.579 1.00 98.56 292 VAL A CA 1
ATOM 2192 C C . VAL A 1 292 ? -5.097 -2.457 2.420 1.00 98.56 292 VAL A C 1
ATOM 2194 O O . VAL A 1 292 ? -4.592 -3.575 2.373 1.00 98.56 292 VAL A O 1
ATOM 2197 N N . ILE A 1 293 ? -5.951 -2.017 1.496 1.00 98.06 293 ILE A N 1
ATOM 2198 C CA . ILE A 1 293 ? -6.340 -2.776 0.298 1.00 98.06 293 ILE A CA 1
ATOM 2199 C C . ILE A 1 293 ? -5.935 -1.989 -0.952 1.00 98.06 293 ILE A C 1
ATOM 2201 O O . ILE A 1 293 ? -6.436 -0.890 -1.190 1.00 98.06 293 ILE A O 1
ATOM 2205 N N . ASP A 1 294 ? -5.061 -2.587 -1.757 1.00 95.88 294 ASP A N 1
ATOM 2206 C CA . ASP A 1 294 ? -4.592 -2.125 -3.072 1.00 95.88 294 ASP A CA 1
ATOM 2207 C C . ASP A 1 294 ? -4.784 -3.235 -4.142 1.00 95.88 294 ASP A C 1
ATOM 2209 O O . ASP A 1 294 ? -4.077 -3.313 -5.146 1.00 95.88 294 ASP A O 1
ATOM 2213 N N . CYS A 1 295 ? -5.733 -4.153 -3.905 1.00 92.38 295 CYS A N 1
ATOM 2214 C CA . CYS A 1 295 ? -6.017 -5.309 -4.761 1.00 92.38 295 CYS A CA 1
ATOM 2215 C C . CYS A 1 295 ? -6.896 -4.946 -5.971 1.00 92.38 295 CYS A C 1
ATOM 2217 O O . CYS A 1 295 ? -8.024 -4.484 -5.795 1.00 92.38 295 CYS A O 1
ATOM 2219 N N . PHE A 1 296 ? -6.453 -5.279 -7.191 1.00 87.56 296 PHE A N 1
ATOM 2220 C CA . PHE A 1 296 ? -7.223 -5.051 -8.423 1.00 87.56 296 PHE A CA 1
ATOM 2221 C C . PHE A 1 296 ? -7.242 -6.254 -9.373 1.00 87.56 296 PHE A C 1
ATOM 2223 O O . PHE A 1 296 ? -6.200 -6.795 -9.748 1.00 87.56 296 PHE A O 1
ATOM 2230 N N . LYS A 1 297 ? -8.440 -6.586 -9.862 1.00 83.25 297 LYS A N 1
ATOM 2231 C CA . LYS A 1 297 ? -8.670 -7.426 -11.045 1.00 83.25 297 LYS A CA 1
ATOM 2232 C C . LYS A 1 297 ? -8.078 -6.779 -12.315 1.00 83.25 297 LYS A C 1
ATOM 2234 O O . LYS A 1 297 ? -7.736 -5.594 -12.346 1.00 83.25 297 LYS A O 1
ATOM 2239 N N . ALA A 1 298 ? -8.032 -7.540 -13.411 1.00 75.75 298 ALA A N 1
ATOM 2240 C CA . ALA A 1 298 ? -7.596 -7.065 -14.733 1.00 75.75 298 ALA A CA 1
ATOM 2241 C C . ALA A 1 298 ? -8.453 -5.917 -15.325 1.00 75.75 298 ALA A C 1
ATOM 2243 O O . ALA A 1 298 ? -7.977 -5.174 -16.182 1.00 75.75 298 ALA A O 1
ATOM 2244 N N . ASP A 1 299 ? -9.692 -5.746 -14.860 1.00 75.31 299 ASP A N 1
ATOM 2245 C CA . ASP A 1 299 ? -10.619 -4.673 -15.253 1.00 75.31 299 ASP A CA 1
ATOM 2246 C C . ASP A 1 299 ? -10.439 -3.361 -14.455 1.00 75.31 299 ASP A C 1
ATOM 2248 O O . ASP A 1 299 ? -11.049 -2.346 -14.795 1.00 75.31 299 ASP A O 1
ATOM 2252 N N . ASN A 1 300 ? -9.515 -3.326 -13.484 1.00 77.50 300 ASN A N 1
ATOM 2253 C CA . ASN A 1 300 ? -9.287 -2.222 -12.537 1.00 77.50 300 ASN A CA 1
ATOM 2254 C C . ASN A 1 300 ? -10.435 -2.015 -11.528 1.00 77.50 300 ASN A C 1
ATOM 2256 O O . ASN A 1 300 ? -10.700 -0.896 -11.074 1.00 77.50 300 ASN A O 1
ATOM 2260 N N . GLU A 1 301 ? -11.120 -3.089 -11.145 1.00 82.25 301 GLU A N 1
ATOM 2261 C CA . GLU A 1 301 ? -11.989 -3.108 -9.967 1.00 82.25 301 GLU A CA 1
ATOM 2262 C C . GLU A 1 301 ? -11.391 -3.973 -8.858 1.00 82.25 301 GLU A C 1
ATOM 2264 O O . GLU A 1 301 ? -10.594 -4.880 -9.110 1.00 82.25 301 GLU A O 1
ATOM 2269 N N . VAL A 1 302 ? -11.807 -3.714 -7.622 1.00 85.50 302 VAL A N 1
ATOM 2270 C CA . VAL A 1 302 ? -11.479 -4.588 -6.494 1.00 85.50 302 VAL A CA 1
ATOM 2271 C C . VAL A 1 302 ? -12.252 -5.910 -6.679 1.00 85.50 302 VAL A C 1
ATOM 2273 O O . VAL A 1 302 ? -13.397 -5.877 -7.142 1.00 85.50 302 VAL A O 1
ATOM 2276 N N . PRO A 1 303 ? -11.669 -7.091 -6.393 1.00 89.31 303 PRO A N 1
ATOM 2277 C CA . PRO A 1 303 ? -12.397 -8.357 -6.467 1.00 89.31 303 PRO A CA 1
ATOM 2278 C C . PRO A 1 303 ? -13.659 -8.353 -5.589 1.00 89.31 303 PRO A C 1
ATOM 2280 O O . PRO A 1 303 ? -13.615 -7.903 -4.447 1.00 89.31 303 PRO A O 1
ATOM 2283 N N . VAL A 1 304 ? -14.769 -8.904 -6.096 1.00 88.69 304 VAL A N 1
ATOM 2284 C CA . VAL A 1 304 ? -16.084 -8.891 -5.412 1.00 88.69 304 VAL A CA 1
ATOM 2285 C C . VAL A 1 304 ? -16.036 -9.569 -4.035 1.00 88.69 304 VAL A C 1
ATOM 2287 O O . VAL A 1 304 ? -16.689 -9.119 -3.097 1.00 88.69 304 VAL A O 1
ATOM 2290 N N . ALA A 1 305 ? -15.204 -10.604 -3.885 1.00 90.56 305 ALA A N 1
ATOM 2291 C CA . ALA A 1 305 ? -14.965 -11.274 -2.606 1.00 90.56 305 ALA A CA 1
ATOM 2292 C C . ALA A 1 305 ? -14.407 -10.334 -1.518 1.00 90.56 305 ALA A C 1
ATOM 2294 O O . ALA A 1 305 ? -14.632 -10.581 -0.336 1.00 90.56 305 ALA A O 1
ATOM 2295 N N . LEU A 1 306 ? -13.726 -9.249 -1.911 1.00 93.44 306 LEU A N 1
ATOM 2296 C CA . LEU A 1 306 ? -13.181 -8.250 -0.993 1.00 93.44 306 LEU A CA 1
ATOM 2297 C C . LEU A 1 306 ? -14.140 -7.074 -0.732 1.00 93.44 306 LEU A C 1
ATOM 2299 O O . LEU A 1 306 ? -13.900 -6.307 0.196 1.00 93.44 306 LEU A O 1
ATOM 2303 N N . THR A 1 307 ? -15.213 -6.921 -1.523 1.00 90.88 307 THR A N 1
ATOM 2304 C CA . THR A 1 307 ? -16.151 -5.785 -1.430 1.00 90.88 307 THR A CA 1
ATOM 2305 C C . THR A 1 307 ? -17.549 -6.139 -0.918 1.00 90.88 307 THR A C 1
ATOM 2307 O O . THR A 1 307 ? -18.223 -5.236 -0.424 1.00 90.88 307 THR A O 1
ATOM 2310 N N . ASP A 1 308 ? -18.002 -7.402 -0.974 1.00 90.00 308 ASP A N 1
ATOM 2311 C CA . ASP A 1 308 ? -19.308 -7.800 -0.413 1.00 90.00 308 ASP A CA 1
ATOM 2312 C C . ASP A 1 308 ? -19.345 -7.564 1.111 1.00 90.00 308 ASP A C 1
ATOM 2314 O O . ASP A 1 308 ? -18.702 -8.309 1.857 1.00 90.00 308 ASP A O 1
ATOM 2318 N N . PRO A 1 309 ? -20.142 -6.605 1.627 1.00 83.25 309 PRO A N 1
ATOM 2319 C CA . PRO A 1 309 ? -20.175 -6.293 3.054 1.00 83.25 309 PRO A CA 1
ATOM 2320 C C . PRO A 1 309 ? -20.680 -7.446 3.932 1.00 83.25 309 PRO A C 1
ATOM 2322 O O . PRO A 1 309 ? -20.503 -7.398 5.153 1.00 83.25 309 PRO A O 1
ATOM 2325 N N . ARG A 1 310 ? -21.313 -8.473 3.351 1.00 86.50 310 ARG A N 1
ATOM 2326 C CA . ARG A 1 310 ? -21.783 -9.683 4.045 1.00 86.50 310 ARG A CA 1
ATOM 2327 C C . ARG A 1 310 ? -20.888 -10.905 3.803 1.00 86.50 310 ARG A C 1
ATOM 2329 O O . ARG A 1 310 ? -21.106 -11.923 4.455 1.00 86.50 310 ARG A O 1
ATOM 2336 N N . GLY A 1 311 ? -19.896 -10.800 2.920 1.00 92.50 311 GLY A N 1
ATOM 2337 C CA . GLY A 1 311 ? -18.963 -11.875 2.598 1.00 92.50 311 GLY A CA 1
ATOM 2338 C C . GLY A 1 311 ? -18.002 -12.196 3.748 1.00 92.50 311 GLY A C 1
ATOM 2339 O O . GLY A 1 311 ? -17.764 -11.365 4.629 1.00 92.50 311 GLY A O 1
ATOM 2340 N N . ALA A 1 312 ? -17.425 -13.403 3.720 1.00 95.62 312 ALA A N 1
ATOM 2341 C CA . ALA A 1 312 ? -16.520 -13.903 4.761 1.00 95.62 312 ALA A CA 1
ATOM 2342 C C . ALA A 1 312 ? -15.347 -12.943 5.026 1.00 95.62 312 ALA A C 1
ATOM 2344 O O . ALA A 1 312 ? -15.199 -12.469 6.147 1.00 95.62 312 ALA A O 1
ATOM 2345 N N . PHE A 1 313 ? -14.629 -12.516 3.979 1.00 96.50 313 PHE A N 1
ATOM 2346 C CA . PHE A 1 313 ? -13.533 -11.542 4.086 1.00 96.50 313 PHE A CA 1
ATOM 2347 C C . PHE A 1 313 ? -13.917 -10.272 4.860 1.00 96.50 313 PHE A C 1
ATOM 2349 O O . PHE A 1 313 ? -13.135 -9.779 5.666 1.00 96.50 313 PHE A O 1
ATOM 2356 N N . MET A 1 314 ? -15.131 -9.750 4.663 1.00 94.88 314 MET A N 1
ATOM 2357 C CA . MET A 1 314 ? -15.596 -8.533 5.335 1.00 94.88 314 MET A CA 1
ATOM 2358 C C . MET A 1 314 ? -16.030 -8.769 6.786 1.00 94.88 314 MET A C 1
ATOM 2360 O O . MET A 1 314 ? -16.104 -7.815 7.566 1.00 94.88 314 MET A O 1
ATOM 2364 N N . LEU A 1 315 ? -16.319 -10.011 7.177 1.00 94.25 315 LEU A N 1
ATOM 2365 C CA . LEU A 1 315 ? -16.459 -10.421 8.577 1.00 94.25 315 LEU A CA 1
ATOM 2366 C C . LEU A 1 315 ? -15.072 -10.599 9.214 1.00 94.25 315 LEU A C 1
ATOM 2368 O O . LEU A 1 315 ? -14.807 -10.005 10.260 1.00 94.25 315 LEU A O 1
ATOM 2372 N N . ASP A 1 316 ? -14.174 -11.314 8.537 1.00 97.12 316 ASP A N 1
ATOM 2373 C CA . ASP A 1 316 ? -12.825 -11.641 9.005 1.00 97.12 316 ASP A CA 1
ATOM 2374 C C . ASP A 1 316 ? -11.962 -10.384 9.171 1.00 97.12 316 ASP A C 1
ATOM 2376 O O . ASP A 1 316 ? -11.465 -10.120 10.259 1.00 97.12 316 ASP A O 1
ATOM 2380 N N . LEU A 1 317 ? -11.881 -9.510 8.165 1.00 96.69 317 LEU A N 1
ATOM 2381 C CA . LEU A 1 317 ? -11.160 -8.232 8.245 1.00 96.69 317 LEU A CA 1
ATOM 2382 C C . LEU A 1 317 ? -11.705 -7.332 9.372 1.00 96.69 317 LEU A C 1
ATOM 2384 O O . LEU A 1 317 ? -10.945 -6.657 10.073 1.00 96.69 317 LEU A O 1
ATOM 2388 N N . SER A 1 318 ? -13.023 -7.354 9.603 1.00 94.69 318 SER A N 1
ATOM 2389 C CA . SER A 1 318 ? -13.659 -6.625 10.710 1.00 94.69 318 SER A CA 1
ATOM 2390 C C . SER A 1 318 ? -13.321 -7.238 12.083 1.00 94.69 318 SER A C 1
ATOM 2392 O O . SER A 1 318 ? -13.201 -6.500 13.066 1.00 94.69 318 SER A O 1
ATOM 2394 N N . SER A 1 319 ? -13.107 -8.556 12.148 1.00 95.44 319 SER A N 1
ATOM 2395 C CA . SER A 1 319 ? -12.615 -9.293 13.321 1.00 95.44 319 SER A CA 1
ATOM 2396 C C . SER A 1 319 ? -11.125 -9.026 13.587 1.00 95.44 319 SER A C 1
ATOM 2398 O O . SER A 1 319 ? -10.737 -8.778 14.728 1.00 95.44 319 SER A O 1
ATOM 2400 N N . VAL A 1 320 ? -10.296 -9.010 12.538 1.00 97.69 320 VAL A N 1
ATOM 2401 C CA . VAL A 1 320 ? -8.835 -8.800 12.568 1.00 97.69 320 VAL A CA 1
ATOM 2402 C C . VAL A 1 320 ? -8.455 -7.394 13.033 1.00 97.69 320 VAL A C 1
ATOM 2404 O O . VAL A 1 320 ? -7.513 -7.241 13.814 1.00 97.69 320 VAL A O 1
ATOM 2407 N N . LEU A 1 321 ? -9.196 -6.363 12.618 1.00 96.62 321 LEU A N 1
ATOM 2408 C CA . LEU A 1 321 ? -8.998 -5.000 13.116 1.00 96.62 321 LEU A CA 1
ATOM 2409 C C . LEU A 1 321 ? -9.307 -4.888 14.613 1.00 96.62 321 LEU A C 1
ATOM 2411 O O . LEU A 1 321 ? -10.327 -5.373 15.103 1.00 96.62 321 LEU A O 1
ATOM 2415 N N . ASN A 1 322 ? -8.457 -4.174 15.350 1.00 94.31 322 ASN A N 1
ATOM 2416 C CA . ASN A 1 322 ? -8.641 -3.987 16.786 1.00 94.31 322 ASN A CA 1
ATOM 2417 C C . ASN A 1 322 ? -9.690 -2.909 17.143 1.00 94.31 322 ASN A C 1
ATOM 2419 O O . ASN A 1 322 ? -10.407 -2.381 16.286 1.00 94.31 322 ASN A O 1
ATOM 2423 N N . LYS A 1 323 ? -9.825 -2.610 18.445 1.00 91.44 323 LYS A N 1
ATOM 2424 C CA . LYS A 1 323 ? -10.846 -1.691 18.991 1.00 91.44 323 LYS A CA 1
ATOM 2425 C C . LYS A 1 323 ? -10.744 -0.257 18.455 1.00 91.44 323 LYS A C 1
ATOM 2427 O O . LYS A 1 323 ? -11.761 0.426 18.453 1.00 91.44 323 LYS A O 1
ATOM 2432 N N . THR A 1 324 ? -9.557 0.162 18.025 1.00 91.19 324 THR A N 1
ATOM 2433 C CA . THR A 1 324 ? -9.235 1.475 17.440 1.00 91.19 324 THR A CA 1
ATOM 2434 C C . THR A 1 324 ? -8.733 1.351 15.996 1.00 91.19 324 THR A C 1
ATOM 2436 O O . THR A 1 324 ? -8.259 2.329 15.428 1.00 91.19 324 THR A O 1
ATOM 2439 N N . GLY A 1 325 ? -8.822 0.157 15.400 1.00 94.12 325 GLY A N 1
ATOM 2440 C CA . GLY A 1 325 ? -8.243 -0.138 14.093 1.00 94.12 325 GLY A CA 1
ATOM 2441 C C . GLY A 1 325 ? -8.881 0.636 12.937 1.00 94.12 325 GLY A C 1
ATOM 2442 O O . GLY A 1 325 ? -10.025 1.100 13.023 1.00 94.12 325 GLY A O 1
ATOM 2443 N N . SER A 1 326 ? -8.130 0.744 11.841 1.00 94.38 326 SER A N 1
ATOM 2444 C CA . SER A 1 326 ? -8.528 1.462 10.626 1.00 94.38 326 SER A CA 1
ATOM 2445 C C . SER A 1 326 ? -8.366 0.633 9.350 1.00 94.38 326 SER A C 1
ATOM 2447 O O . SER A 1 326 ? -7.532 -0.264 9.279 1.00 94.38 326 SER A O 1
ATOM 2449 N N . LEU A 1 327 ? -9.160 0.960 8.336 1.00 96.69 327 LEU A N 1
ATOM 2450 C CA . LEU A 1 327 ? -9.100 0.406 6.989 1.00 96.69 327 LEU A CA 1
ATOM 2451 C C . LEU A 1 327 ? -8.846 1.537 5.984 1.00 96.69 327 LEU A C 1
ATOM 2453 O O . LEU A 1 327 ? -9.509 2.574 6.060 1.00 96.69 327 LEU A O 1
ATOM 2457 N N . VAL A 1 328 ? -7.936 1.319 5.033 1.00 95.94 328 VAL A N 1
ATOM 2458 C CA . VAL A 1 328 ? -7.677 2.218 3.895 1.00 95.94 328 VAL A CA 1
ATOM 2459 C C . VAL A 1 328 ? -7.757 1.424 2.587 1.00 95.94 328 VAL A C 1
ATOM 2461 O O . VAL A 1 328 ? -7.025 0.457 2.417 1.00 95.94 328 VAL A O 1
ATOM 2464 N N . VAL A 1 329 ? -8.626 1.810 1.649 1.00 95.62 329 VAL A N 1
ATOM 2465 C CA . VAL A 1 329 ? -8.853 1.075 0.386 1.00 95.62 329 VAL A CA 1
ATOM 2466 C C . VAL A 1 329 ? -8.651 1.977 -0.823 1.00 95.62 329 VAL A C 1
ATOM 2468 O O . VAL A 1 329 ? -9.292 3.022 -0.916 1.00 95.62 329 VAL A O 1
ATOM 2471 N N . ASN A 1 330 ? -7.823 1.554 -1.777 1.00 94.44 330 ASN A N 1
ATOM 2472 C CA . ASN A 1 330 ? -7.723 2.189 -3.087 1.00 94.44 330 ASN A CA 1
ATOM 2473 C C . ASN A 1 330 ? -8.922 1.806 -3.962 1.00 94.44 330 ASN A C 1
ATOM 2475 O O . ASN A 1 330 ? -9.129 0.632 -4.259 1.00 94.44 330 ASN A O 1
ATOM 2479 N N . LEU A 1 331 ? -9.681 2.791 -4.439 1.00 89.56 331 LEU A N 1
ATOM 2480 C CA . LEU A 1 331 ? -10.694 2.600 -5.471 1.00 89.56 331 LEU A CA 1
ATOM 2481 C C . LEU A 1 331 ? -10.368 3.452 -6.702 1.00 89.56 331 LEU A C 1
ATOM 2483 O O . LEU A 1 331 ? -10.327 4.685 -6.643 1.00 89.56 331 LEU A O 1
ATOM 2487 N N . GLN A 1 332 ? -10.192 2.803 -7.855 1.00 86.06 332 GLN A N 1
ATOM 2488 C CA . GLN A 1 332 ? -10.017 3.505 -9.123 1.00 86.06 332 GLN A CA 1
ATOM 2489 C C . GLN A 1 332 ? -11.374 3.993 -9.654 1.00 86.06 332 GLN A C 1
ATOM 2491 O O . GLN A 1 332 ? -12.260 3.199 -9.984 1.00 86.06 332 GLN A O 1
ATOM 2496 N N . CYS A 1 333 ? -11.515 5.310 -9.803 1.00 73.31 333 CYS A N 1
ATOM 2497 C CA . CYS A 1 333 ? -12.722 5.985 -10.290 1.00 73.31 333 CYS A CA 1
ATOM 2498 C C . CYS A 1 333 ? -13.041 5.681 -11.765 1.00 73.31 333 CYS A C 1
ATOM 2500 O O . CYS A 1 333 ? -14.122 5.991 -12.246 1.00 73.31 333 CYS A O 1
ATOM 2502 N N . GLY A 1 334 ? -12.115 5.033 -12.473 1.00 66.62 334 GLY A N 1
ATOM 2503 C CA . GLY A 1 334 ? -12.171 4.815 -13.914 1.00 66.62 334 GLY A CA 1
ATOM 2504 C C . GLY A 1 334 ? -11.587 5.999 -14.687 1.00 66.62 334 GLY A C 1
ATOM 2505 O O . GLY A 1 334 ? -11.321 7.063 -14.139 1.00 66.62 334 GLY A O 1
ATOM 2506 N N . SER A 1 335 ? -11.349 5.816 -15.982 1.00 54.22 335 SER A N 1
ATOM 2507 C CA . SER A 1 335 ? -11.052 6.938 -16.876 1.00 54.22 335 SER A CA 1
ATOM 2508 C C . SER A 1 335 ? -12.353 7.464 -17.472 1.00 54.22 335 SER A C 1
ATOM 2510 O O . SER A 1 335 ? -13.148 6.657 -17.961 1.00 54.22 335 SER A O 1
ATOM 2512 N N . ALA A 1 336 ? -12.526 8.789 -17.540 1.00 44.59 336 ALA A N 1
ATOM 2513 C CA . ALA A 1 336 ? -13.563 9.397 -18.375 1.00 44.59 336 ALA A CA 1
ATOM 2514 C C . ALA A 1 336 ? -13.513 8.768 -19.781 1.00 44.59 336 ALA A C 1
ATOM 2516 O O . ALA A 1 336 ? -12.455 8.763 -20.418 1.00 44.59 336 ALA A O 1
ATOM 2517 N N . GLY A 1 337 ? -14.624 8.165 -20.214 1.00 40.91 337 GLY A N 1
ATOM 2518 C CA . GLY A 1 337 ? -14.640 7.257 -21.362 1.00 40.91 337 GLY A CA 1
ATOM 2519 C C . GLY A 1 337 ? -14.150 7.899 -22.665 1.00 40.91 337 GLY A C 1
ATOM 2520 O O . GLY A 1 337 ? -14.172 9.118 -22.822 1.00 40.91 337 GLY A O 1
ATOM 2521 N N . LYS A 1 338 ? -13.755 7.071 -23.644 1.00 35.56 338 LYS A N 1
ATOM 2522 C CA . LYS A 1 338 ? -13.246 7.498 -24.968 1.00 35.56 338 LYS A CA 1
ATOM 2523 C C . LYS A 1 338 ? -14.306 8.147 -25.892 1.00 35.56 338 LYS A C 1
ATOM 2525 O O . LYS A 1 338 ? -14.292 7.936 -27.099 1.00 35.56 338 LYS A O 1
ATOM 2530 N N . LYS A 1 339 ? -15.204 8.973 -25.350 1.00 36.22 339 LYS A N 1
ATOM 2531 C CA . LYS A 1 339 ? -15.988 9.963 -26.100 1.00 36.22 339 LYS A CA 1
ATOM 2532 C C . LYS A 1 339 ? -15.335 11.331 -25.918 1.00 36.22 339 LYS A C 1
ATOM 2534 O O . LYS A 1 339 ? -15.742 12.141 -25.093 1.00 36.22 339 LYS A O 1
ATOM 2539 N N . SER A 1 340 ? -14.271 11.565 -26.680 1.00 34.47 340 SER A N 1
ATOM 2540 C CA . SER A 1 340 ? -13.649 12.881 -26.786 1.00 34.47 340 SER A CA 1
ATOM 2541 C C . SER A 1 340 ? -14.579 13.834 -27.535 1.00 34.47 340 SER A C 1
ATOM 2543 O O . SER A 1 340 ? -14.609 13.805 -28.764 1.00 34.47 340 SER A O 1
ATOM 2545 N N . SER A 1 341 ? -15.305 14.690 -26.815 1.00 32.84 341 SER A N 1
ATOM 2546 C CA . SER A 1 341 ? -15.976 15.852 -27.409 1.00 32.84 341 SER A CA 1
ATOM 2547 C C . SER A 1 341 ? -14.925 16.739 -28.096 1.00 32.84 341 SER A C 1
ATOM 2549 O O . SER A 1 341 ? -14.058 17.277 -27.396 1.00 32.84 341 SER A O 1
ATOM 2551 N N . PRO A 1 342 ? -14.938 16.892 -29.434 1.00 36.75 342 PRO A N 1
ATOM 2552 C CA . PRO A 1 342 ? -13.971 17.740 -30.120 1.00 36.75 342 PRO A CA 1
ATOM 2553 C C . PRO A 1 342 ? -14.308 19.213 -29.853 1.00 36.75 342 PRO A C 1
ATOM 2555 O O . PRO A 1 342 ? -15.456 19.612 -30.018 1.00 36.75 342 PRO A O 1
ATOM 2558 N N . GLY A 1 343 ? -13.318 20.022 -29.458 1.00 39.28 343 GLY A N 1
ATOM 2559 C CA . GLY A 1 343 ? -13.439 21.490 -29.445 1.00 39.28 343 GLY A CA 1
ATOM 2560 C C . GLY A 1 343 ? -13.140 22.216 -28.127 1.00 39.28 343 GLY A C 1
ATOM 2561 O O . GLY A 1 343 ? -12.908 23.419 -28.166 1.00 39.28 343 GLY A O 1
ATOM 2562 N N . LEU A 1 344 ? -13.090 21.544 -26.967 1.00 37.12 344 LEU A N 1
ATOM 2563 C CA . LEU A 1 344 ? -12.789 22.225 -25.693 1.00 37.12 344 LEU A CA 1
ATOM 2564 C C . LEU A 1 344 ? -11.273 22.437 -25.472 1.00 37.12 344 LEU A C 1
ATOM 2566 O O . LEU A 1 344 ? -10.531 21.449 -25.440 1.00 37.12 344 LEU A O 1
ATOM 2570 N N . PRO A 1 345 ? -10.797 23.683 -25.242 1.00 40.59 345 PRO A N 1
ATOM 2571 C CA . PRO A 1 345 ? -9.380 23.962 -25.007 1.00 40.59 345 PRO A CA 1
ATOM 2572 C C . PRO A 1 345 ? -8.803 23.257 -23.772 1.00 40.59 345 PRO A C 1
ATOM 2574 O O . PRO A 1 345 ? -9.416 23.210 -22.701 1.00 40.59 345 PRO A O 1
ATOM 2577 N N . THR A 1 346 ? -7.563 22.776 -23.897 1.00 44.19 346 THR A N 1
ATOM 2578 C CA . THR A 1 346 ? -6.836 22.023 -22.859 1.00 44.19 346 THR A CA 1
ATOM 2579 C C . THR A 1 346 ? -6.833 22.676 -21.463 1.00 44.19 346 THR A C 1
ATOM 2581 O O . THR A 1 346 ? -7.020 21.938 -20.492 1.00 44.19 346 THR A O 1
ATOM 2584 N N . PRO A 1 347 ? -6.686 24.012 -21.297 1.00 38.44 347 PRO A N 1
ATOM 2585 C CA . PRO A 1 347 ? -6.743 24.645 -19.974 1.00 38.44 347 PRO A CA 1
ATOM 2586 C C . PRO A 1 347 ? -8.119 24.524 -19.303 1.00 38.44 347 PRO A C 1
ATOM 2588 O O . PRO A 1 347 ? -8.199 24.186 -18.123 1.00 38.44 347 PRO A O 1
ATOM 2591 N N . VAL A 1 348 ? -9.207 24.716 -20.059 1.00 34.69 348 VAL A N 1
ATOM 2592 C CA . VAL A 1 348 ? -10.590 24.606 -19.553 1.00 34.69 348 VAL A CA 1
ATOM 2593 C C . VAL A 1 348 ? -10.889 23.163 -19.144 1.00 34.69 348 VAL A C 1
ATOM 2595 O O . VAL A 1 348 ? -11.425 22.913 -18.065 1.00 34.69 348 VAL A O 1
ATOM 2598 N N . ARG A 1 349 ? -10.444 22.195 -19.956 1.00 40.59 349 ARG A N 1
ATOM 2599 C CA . ARG A 1 349 ? -10.554 20.762 -19.648 1.00 40.59 349 ARG A CA 1
ATOM 2600 C C . ARG A 1 349 ? -9.781 20.372 -18.379 1.00 40.59 349 ARG A C 1
ATOM 2602 O O . ARG A 1 349 ? -10.285 19.570 -17.598 1.00 40.59 349 ARG A O 1
ATOM 2609 N N . ARG A 1 350 ? -8.602 20.959 -18.124 1.00 39.56 350 ARG A N 1
ATOM 2610 C CA . ARG A 1 350 ? -7.887 20.792 -16.840 1.00 39.56 350 ARG A CA 1
ATOM 2611 C C . ARG A 1 350 ? -8.666 21.411 -15.673 1.00 39.56 350 ARG A C 1
ATOM 2613 O O . ARG A 1 350 ? -8.813 20.756 -14.647 1.00 39.56 350 ARG A O 1
ATOM 2620 N N . ALA A 1 351 ? -9.213 22.618 -15.832 1.00 36.47 351 ALA A N 1
ATOM 2621 C CA . ALA A 1 351 ? -9.974 23.302 -14.782 1.00 36.47 351 ALA A CA 1
ATOM 2622 C C . ALA A 1 351 ? -11.275 22.569 -14.385 1.00 36.47 351 ALA A C 1
ATOM 2624 O O . ALA A 1 351 ? -11.630 22.549 -13.205 1.00 36.47 351 ALA A O 1
ATOM 2625 N N . MET A 1 352 ? -11.962 21.927 -15.337 1.00 32.97 352 MET A N 1
ATOM 2626 C CA . MET A 1 352 ? -13.129 21.079 -15.053 1.00 32.97 352 MET A CA 1
ATOM 2627 C C . MET A 1 352 ? -12.726 19.751 -14.391 1.00 32.97 352 MET A C 1
ATOM 2629 O O . MET A 1 352 ? -13.224 19.441 -13.309 1.00 32.97 352 MET A O 1
ATOM 2633 N N . ASN A 1 353 ? -11.746 19.025 -14.948 1.00 41.03 353 ASN A N 1
ATOM 2634 C CA . ASN A 1 353 ? -11.237 17.770 -14.367 1.00 41.03 353 ASN A CA 1
ATOM 2635 C C . ASN A 1 353 ? -10.565 17.951 -12.986 1.00 41.03 353 ASN A C 1
ATOM 2637 O O . ASN A 1 353 ? -10.384 16.979 -12.251 1.00 41.03 353 ASN A O 1
ATOM 2641 N N . ALA A 1 354 ? -10.196 19.176 -12.605 1.00 39.53 354 ALA A N 1
ATOM 2642 C CA . ALA A 1 354 ? -9.765 19.491 -11.247 1.00 39.53 354 ALA A CA 1
ATOM 2643 C C . ALA A 1 354 ? -10.939 19.496 -10.246 1.00 39.53 354 ALA A C 1
ATOM 2645 O O . ALA A 1 354 ? -10.764 19.088 -9.100 1.00 39.53 354 ALA A O 1
ATOM 2646 N N . ARG A 1 355 ? -12.148 19.913 -10.653 1.00 40.62 355 ARG A N 1
ATOM 2647 C CA . ARG A 1 355 ? -13.297 20.101 -9.742 1.00 40.62 355 ARG A CA 1
ATOM 2648 C C . ARG A 1 355 ? -14.130 18.843 -9.494 1.00 40.62 355 ARG A C 1
ATOM 2650 O O . ARG A 1 355 ? -14.695 18.735 -8.408 1.00 40.62 355 ARG A O 1
ATOM 2657 N N . GLN A 1 356 ? -14.184 17.920 -10.447 1.00 43.47 356 GLN A N 1
ATOM 2658 C CA . GLN A 1 356 ? -14.807 16.597 -10.314 1.00 43.47 356 GLN A CA 1
ATOM 2659 C C . GLN A 1 356 ? -13.737 15.511 -10.476 1.00 43.47 356 GLN A C 1
ATOM 2661 O O . GLN A 1 356 ? -12.739 15.734 -11.158 1.00 43.47 356 GLN A O 1
ATOM 2666 N N . CYS A 1 357 ? -13.928 14.343 -9.858 1.00 47.97 357 CYS A N 1
ATOM 2667 C CA . CYS A 1 357 ? -13.196 13.136 -10.237 1.00 47.97 357 CYS A CA 1
ATOM 2668 C C . CYS A 1 357 ? -14.117 12.337 -11.171 1.00 47.97 357 CYS A C 1
ATOM 2670 O O . CYS A 1 357 ? -15.107 11.799 -10.673 1.00 47.97 357 CYS A O 1
ATOM 2672 N N . PRO A 1 358 ? -13.862 12.296 -12.493 1.00 50.28 358 PRO A N 1
ATOM 2673 C CA . PRO A 1 358 ? -14.751 11.613 -13.426 1.00 50.28 358 PRO A CA 1
ATOM 2674 C C . PRO A 1 358 ? -14.910 10.136 -13.069 1.00 50.28 358 PRO A C 1
ATOM 2676 O O . PRO A 1 358 ? -13.917 9.452 -12.822 1.00 50.28 358 PRO A O 1
ATOM 2679 N N . GLY A 1 359 ? -16.152 9.665 -13.041 1.00 49.97 359 GLY A N 1
ATOM 2680 C CA . GLY A 1 359 ? -16.543 8.346 -12.553 1.00 49.97 359 GLY A CA 1
ATOM 2681 C C . GLY A 1 359 ? -16.821 8.271 -11.047 1.00 49.97 359 GLY A C 1
ATOM 2682 O O . GLY A 1 359 ? -17.231 7.212 -10.587 1.00 49.97 359 GLY A O 1
ATOM 2683 N N . TYR A 1 360 ? -16.663 9.364 -10.286 1.00 54.69 360 TYR A N 1
ATOM 2684 C CA . TYR A 1 360 ? -17.221 9.518 -8.929 1.00 54.69 360 TYR A CA 1
ATOM 2685 C C . TYR A 1 360 ? -18.543 10.319 -8.933 1.00 54.69 360 TYR A C 1
ATOM 2687 O O . TYR A 1 360 ? -19.081 10.646 -7.877 1.00 54.69 360 TYR A O 1
ATOM 2695 N N . GLU A 1 361 ? -19.107 10.649 -10.103 1.00 65.19 361 GLU A N 1
ATOM 2696 C CA . GLU A 1 361 ? -20.482 11.155 -10.178 1.00 65.19 361 GLU A CA 1
ATOM 2697 C C . GLU A 1 361 ? -21.460 10.041 -9.763 1.00 65.19 361 GLU A C 1
ATOM 2699 O O . GLU A 1 361 ? -21.571 9.034 -10.468 1.00 65.19 361 GLU A O 1
ATOM 2704 N N . ARG A 1 362 ? -22.171 10.221 -8.636 1.00 62.84 362 ARG A N 1
ATOM 2705 C CA . ARG A 1 362 ? -23.124 9.246 -8.052 1.00 62.84 362 ARG A CA 1
ATOM 2706 C C . ARG A 1 362 ? -24.198 8.748 -9.027 1.00 62.84 362 ARG A C 1
ATOM 2708 O O . ARG A 1 362 ? -24.713 7.656 -8.838 1.00 62.84 362 ARG A O 1
ATOM 2715 N N . ASP A 1 363 ? -24.499 9.514 -10.069 1.00 71.62 363 ASP A N 1
ATOM 2716 C CA . ASP A 1 363 ? -25.508 9.184 -11.083 1.00 71.62 363 ASP A CA 1
ATOM 2717 C C . ASP A 1 363 ? -24.960 8.290 -12.216 1.00 71.62 363 ASP A C 1
ATOM 2719 O O . ASP A 1 363 ? -25.693 7.893 -13.122 1.00 71.62 363 ASP A O 1
ATOM 2723 N N . THR A 1 364 ? -23.661 7.966 -12.195 1.00 77.69 364 THR A N 1
ATOM 2724 C CA . THR A 1 364 ? -23.029 7.033 -13.140 1.00 77.69 364 THR A CA 1
ATOM 2725 C C . THR A 1 364 ? -22.898 5.637 -12.526 1.00 77.69 364 THR A C 1
ATOM 2727 O O . THR A 1 364 ? -22.600 5.536 -11.336 1.00 77.69 364 THR A O 1
ATOM 2730 N N . PRO A 1 365 ? -22.973 4.544 -13.314 1.00 81.56 365 PRO A N 1
ATOM 2731 C CA . PRO A 1 365 ? -22.768 3.186 -12.795 1.00 81.56 365 PRO A CA 1
ATOM 2732 C C . PRO A 1 365 ? -21.428 2.989 -12.070 1.00 81.56 365 PRO A C 1
ATOM 2734 O O . PRO A 1 365 ? -21.326 2.171 -11.159 1.00 81.56 365 PRO A O 1
ATOM 2737 N N . ARG A 1 366 ? -20.391 3.763 -12.433 1.00 80.75 366 ARG A N 1
ATOM 2738 C CA . ARG A 1 366 ? -19.107 3.729 -11.723 1.00 80.75 366 ARG A CA 1
ATOM 2739 C C . ARG A 1 366 ? -19.173 4.465 -10.385 1.00 80.75 366 ARG A C 1
ATOM 2741 O O . ARG A 1 366 ? -18.710 3.912 -9.394 1.00 80.75 366 ARG A O 1
ATOM 2748 N N . GLY A 1 367 ? -19.795 5.641 -10.320 1.00 77.56 367 GLY A N 1
ATOM 2749 C CA . GLY A 1 367 ? -19.988 6.364 -9.060 1.00 77.56 367 GLY A CA 1
ATOM 2750 C C . GLY A 1 367 ? -20.927 5.644 -8.089 1.00 77.56 367 GLY A C 1
ATOM 2751 O O . GLY A 1 367 ? -20.702 5.710 -6.880 1.00 77.56 367 GLY A O 1
ATOM 2752 N N . GLN A 1 368 ? -21.909 4.897 -8.606 1.00 78.56 368 GLN A N 1
ATOM 2753 C CA . GLN A 1 368 ? -22.746 3.966 -7.840 1.00 78.56 368 GLN A CA 1
ATOM 2754 C C . GLN A 1 368 ? -21.888 2.855 -7.228 1.00 78.56 368 GLN A C 1
ATOM 2756 O O . GLN A 1 368 ? -21.764 2.809 -6.007 1.00 78.56 368 GLN A O 1
ATOM 2761 N N . TYR A 1 369 ? -21.172 2.074 -8.051 1.00 83.56 369 TYR A N 1
ATOM 2762 C CA . TYR A 1 369 ? -20.238 1.037 -7.581 1.00 83.56 369 TYR A CA 1
ATOM 2763 C C . TYR A 1 369 ? -19.252 1.557 -6.517 1.00 83.56 369 TYR A C 1
ATOM 2765 O O . TYR A 1 369 ? -19.026 0.896 -5.503 1.00 83.56 369 TYR A O 1
ATOM 2773 N N . LEU A 1 370 ? -18.664 2.743 -6.718 1.00 81.00 370 LEU A N 1
ATOM 2774 C CA . LEU A 1 370 ? -17.719 3.341 -5.766 1.00 81.00 370 LEU A CA 1
ATOM 2775 C C . LEU A 1 370 ? -18.396 3.737 -4.450 1.00 81.00 370 LEU A C 1
ATOM 2777 O O . LEU A 1 370 ? -17.816 3.513 -3.388 1.00 81.00 370 LEU A O 1
ATOM 2781 N N . SER A 1 371 ? -19.606 4.301 -4.515 1.00 76.88 371 SER A N 1
ATOM 2782 C CA . SER A 1 371 ? -20.385 4.685 -3.333 1.00 76.88 371 SER A CA 1
ATOM 2783 C C . SER A 1 371 ? -20.817 3.451 -2.543 1.00 76.88 371 SER A C 1
ATOM 2785 O O . SER A 1 371 ? -20.542 3.374 -1.353 1.00 76.88 371 SER A O 1
ATOM 2787 N N . GLU A 1 372 ? -21.394 2.450 -3.210 1.00 81.94 372 GLU A N 1
ATOM 2788 C CA . GLU A 1 372 ? -21.819 1.178 -2.612 1.00 81.94 372 GLU A CA 1
ATOM 2789 C C . GLU A 1 372 ? -20.642 0.416 -1.988 1.00 81.94 372 GLU A C 1
ATOM 2791 O O . GLU A 1 372 ? -20.742 -0.073 -0.863 1.00 81.94 372 GLU A O 1
ATOM 2796 N N . THR A 1 373 ? -19.494 0.377 -2.673 1.00 84.81 373 THR A N 1
ATOM 2797 C CA . THR A 1 373 ? -18.261 -0.234 -2.155 1.00 84.81 373 THR A CA 1
ATOM 2798 C C . THR A 1 373 ? -17.748 0.515 -0.919 1.00 84.81 373 THR A C 1
ATOM 2800 O O . THR A 1 373 ? -17.423 -0.107 0.095 1.00 84.81 373 THR A O 1
ATOM 2803 N N . ALA A 1 374 ? -17.707 1.852 -0.959 1.00 82.94 374 ALA A N 1
ATOM 2804 C CA . ALA A 1 374 ? -17.306 2.666 0.188 1.00 82.94 374 ALA A CA 1
ATOM 2805 C C . ALA A 1 374 ? -18.277 2.516 1.374 1.00 82.94 374 ALA A C 1
ATOM 2807 O O . ALA A 1 374 ? -17.830 2.418 2.518 1.00 82.94 374 ALA A O 1
ATOM 2808 N N . GLU A 1 375 ? -19.583 2.430 1.111 1.00 78.81 375 GLU A N 1
ATOM 2809 C CA . GLU A 1 375 ? -20.616 2.161 2.114 1.00 78.81 375 GLU A CA 1
ATOM 2810 C C . GLU A 1 375 ? -20.478 0.762 2.716 1.00 78.81 375 GLU A C 1
ATOM 2812 O O . GLU A 1 375 ? -20.645 0.602 3.927 1.00 78.81 375 GLU A O 1
ATOM 2817 N N . GLY A 1 376 ? -20.133 -0.242 1.907 1.00 83.88 376 GLY A N 1
ATOM 2818 C CA . GLY A 1 376 ? -19.851 -1.598 2.368 1.00 83.88 376 GLY A CA 1
ATOM 2819 C C . GLY A 1 376 ? -18.708 -1.625 3.383 1.00 83.88 376 GLY A C 1
ATOM 2820 O O . GLY A 1 376 ? -18.872 -2.157 4.486 1.00 83.88 376 GLY A O 1
ATOM 2821 N N . TYR A 1 377 ? -17.593 -0.960 3.067 1.00 88.88 377 TYR A N 1
ATOM 2822 C CA . TYR A 1 377 ? -16.478 -0.770 4.000 1.00 88.88 377 TYR A CA 1
ATOM 2823 C C . TYR A 1 377 ? -16.878 0.038 5.245 1.00 88.88 377 TYR A C 1
ATOM 2825 O O . TYR A 1 377 ? -16.639 -0.412 6.367 1.00 88.88 377 TYR A O 1
ATOM 2833 N N . ALA A 1 378 ? -17.556 1.178 5.093 1.00 82.88 378 ALA A N 1
ATOM 2834 C CA . ALA A 1 378 ? -18.005 1.996 6.222 1.00 82.88 378 ALA A CA 1
ATOM 2835 C C . ALA A 1 378 ? -18.882 1.199 7.211 1.00 82.88 378 ALA A C 1
ATOM 2837 O O . ALA A 1 378 ? -18.618 1.174 8.419 1.00 82.88 378 ALA A O 1
ATOM 2838 N N . LYS A 1 379 ? -19.892 0.485 6.699 1.00 81.62 379 LYS A N 1
ATOM 2839 C CA . LYS A 1 379 ? -20.849 -0.300 7.495 1.00 81.62 379 LYS A CA 1
ATOM 2840 C C . LYS A 1 379 ? -20.181 -1.515 8.156 1.00 81.62 379 LYS A C 1
ATOM 2842 O O . LYS A 1 379 ? -20.455 -1.794 9.325 1.00 81.62 379 LYS A O 1
ATOM 2847 N N . ALA A 1 380 ? -19.259 -2.195 7.468 1.00 85.50 380 ALA A N 1
ATOM 2848 C CA . ALA A 1 380 ? -18.537 -3.347 8.014 1.00 85.50 380 ALA A CA 1
ATOM 2849 C C . ALA A 1 380 ? -17.522 -2.981 9.115 1.00 85.50 380 ALA A C 1
ATOM 2851 O O . ALA A 1 380 ? -17.350 -3.763 10.056 1.00 85.50 380 ALA A O 1
ATOM 2852 N N . ILE A 1 381 ? -16.851 -1.824 9.018 1.00 85.81 381 ILE A N 1
ATOM 2853 C CA . ILE A 1 381 ? -15.776 -1.434 9.951 1.00 85.81 381 ILE A CA 1
ATOM 2854 C C . ILE A 1 381 ? -16.287 -0.593 11.123 1.00 85.81 381 ILE A C 1
ATOM 2856 O O . ILE A 1 381 ? -15.864 -0.836 12.257 1.00 85.81 381 ILE A O 1
ATOM 2860 N N . VAL A 1 382 ? -17.191 0.360 10.870 1.00 80.94 382 VAL A N 1
ATOM 2861 C CA . VAL A 1 382 ? -17.749 1.267 11.888 1.00 80.94 382 VAL A CA 1
ATOM 2862 C C . VAL A 1 382 ? -19.083 0.742 12.418 1.00 80.94 382 VAL A C 1
ATOM 2864 O O . VAL A 1 382 ? -19.224 0.526 13.623 1.00 80.94 382 VAL A O 1
ATOM 2867 N N . GLY A 1 383 ? -20.041 0.482 11.520 1.00 65.50 383 GLY A N 1
ATOM 2868 C CA . GLY A 1 383 ? -21.430 0.159 11.879 1.00 65.50 383 GLY A CA 1
ATOM 2869 C C . GLY A 1 383 ? -21.569 -1.054 12.805 1.00 65.50 383 GLY A C 1
ATOM 2870 O O . GLY A 1 383 ? -22.288 -0.994 13.800 1.00 65.50 383 GLY A O 1
ATOM 2871 N N . ARG A 1 384 ? -20.804 -2.125 12.554 1.00 60.62 384 ARG A N 1
ATOM 2872 C CA . ARG A 1 384 ? -20.819 -3.357 13.373 1.00 60.62 384 ARG A CA 1
ATOM 2873 C C . ARG A 1 384 ? -20.395 -3.188 14.838 1.00 60.62 384 ARG A C 1
ATOM 2875 O O . ARG A 1 384 ? -20.609 -4.105 15.624 1.00 60.62 384 ARG A O 1
ATOM 2882 N N . VAL A 1 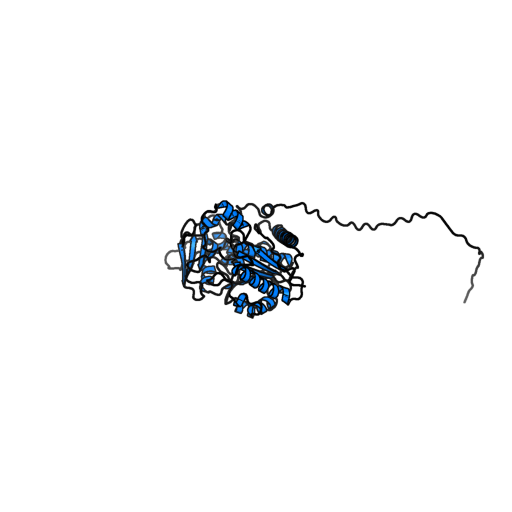385 ? -19.763 -2.075 15.220 1.00 52.47 385 VAL A N 1
ATOM 2883 C CA . VAL A 1 385 ? -19.124 -1.932 16.545 1.00 52.47 385 VAL A CA 1
ATOM 2884 C C . VAL A 1 385 ? -19.991 -1.152 17.544 1.00 52.47 385 VAL A C 1
ATOM 2886 O O . VAL A 1 385 ? -19.688 -1.161 18.736 1.00 52.47 385 VAL A O 1
ATOM 2889 N N . GLY A 1 386 ? -21.049 -0.464 17.093 1.00 49.66 386 GLY A N 1
ATOM 2890 C CA . GLY A 1 386 ? -21.895 0.372 17.961 1.00 49.66 386 GLY A CA 1
ATOM 2891 C C . GLY A 1 386 ? -21.118 1.490 18.674 1.00 49.66 386 GLY A C 1
ATOM 2892 O O . GLY A 1 386 ? -21.417 1.834 19.817 1.00 49.66 386 GLY A O 1
ATOM 2893 N N . ARG A 1 387 ? -20.056 2.010 18.042 1.00 54.53 387 ARG A N 1
ATOM 2894 C CA . ARG A 1 387 ? -19.114 2.979 18.626 1.00 54.53 387 ARG A CA 1
ATOM 2895 C C . ARG A 1 387 ? -18.893 4.185 17.723 1.00 54.53 387 ARG A C 1
ATOM 2897 O O . ARG A 1 387 ? -19.114 4.134 16.519 1.00 54.53 387 ARG A O 1
ATOM 2904 N N . LYS A 1 388 ? -18.368 5.244 18.342 1.00 65.88 388 LYS A N 1
ATOM 2905 C CA . LYS A 1 388 ? -17.843 6.446 17.688 1.00 65.88 388 LYS A CA 1
ATOM 2906 C C . LYS A 1 388 ? -16.693 6.091 16.739 1.00 65.88 388 LYS A C 1
ATOM 2908 O O . LYS A 1 388 ? -15.556 5.944 17.178 1.00 65.88 388 LYS A O 1
ATOM 2913 N N . GLY A 1 389 ? -17.012 5.943 15.459 1.00 75.50 389 GLY A N 1
ATOM 2914 C CA . GLY A 1 389 ? -16.053 5.835 14.364 1.00 75.50 389 GLY A CA 1
ATOM 2915 C C . GLY A 1 389 ? -16.335 6.865 13.270 1.00 75.50 389 GLY A C 1
ATOM 2916 O O . GLY A 1 389 ? -17.211 7.721 13.422 1.00 75.50 389 GLY A O 1
ATOM 2917 N N . SER A 1 390 ? -15.589 6.766 12.172 1.00 78.94 390 SER A N 1
ATOM 2918 C CA . SER A 1 390 ? -15.690 7.630 10.990 1.00 78.94 390 SER A CA 1
ATOM 2919 C C . SER A 1 390 ? -15.505 6.821 9.714 1.00 78.94 390 SER A C 1
ATOM 2921 O O . SER A 1 390 ? -14.673 5.916 9.687 1.00 78.94 390 SER A O 1
ATOM 2923 N N . ALA A 1 391 ? -16.188 7.212 8.640 1.00 79.56 391 ALA A N 1
ATOM 2924 C CA . ALA A 1 391 ? -15.827 6.827 7.281 1.00 79.56 391 ALA A CA 1
ATOM 2925 C C . ALA A 1 391 ? -15.828 8.063 6.373 1.00 79.56 391 ALA A C 1
ATOM 2927 O O . ALA A 1 391 ? -16.692 8.930 6.502 1.00 79.56 391 ALA A O 1
ATOM 2928 N N . TYR A 1 392 ? -14.835 8.167 5.493 1.00 74.06 392 TYR A N 1
ATOM 2929 C CA . TYR A 1 392 ? -14.667 9.276 4.555 1.00 74.06 392 TYR A CA 1
ATOM 2930 C C . TYR A 1 392 ? -13.854 8.835 3.334 1.00 74.06 392 TYR A C 1
ATOM 2932 O O . TYR A 1 392 ? -13.257 7.759 3.315 1.00 74.06 392 TYR A O 1
ATOM 2940 N N . THR A 1 393 ? -13.824 9.673 2.301 1.00 73.75 393 THR A N 1
ATOM 2941 C CA . THR A 1 393 ? -13.082 9.411 1.063 1.00 73.75 393 THR A CA 1
ATOM 2942 C C . THR A 1 393 ? -12.139 10.559 0.739 1.00 73.75 393 THR A C 1
ATOM 2944 O O . THR A 1 393 ? -12.560 11.715 0.747 1.00 73.75 393 THR A O 1
ATOM 2947 N N . VAL A 1 394 ? -10.889 10.240 0.405 1.00 72.94 394 VAL A N 1
ATOM 2948 C CA . VAL A 1 394 ? -9.845 11.202 0.023 1.00 72.94 394 VAL A CA 1
ATOM 2949 C C . VAL A 1 394 ? -9.476 10.981 -1.442 1.00 72.94 394 VAL A C 1
ATOM 2951 O O . VAL A 1 394 ? -9.202 9.854 -1.848 1.00 72.94 394 VAL A O 1
ATOM 2954 N N . ARG A 1 395 ? -9.463 12.039 -2.255 1.00 74.50 395 ARG A N 1
ATOM 2955 C CA . ARG A 1 395 ? -9.064 11.956 -3.668 1.00 74.50 395 ARG A CA 1
ATOM 2956 C C . ARG A 1 395 ? -7.540 11.986 -3.799 1.00 74.50 395 ARG A C 1
ATOM 2958 O O . ARG A 1 395 ? -6.898 12.830 -3.183 1.00 74.50 395 ARG A O 1
ATOM 2965 N N . ALA A 1 396 ? -6.986 11.135 -4.660 1.00 73.62 396 ALA A N 1
ATOM 2966 C CA . ALA A 1 396 ? -5.592 11.237 -5.077 1.00 73.62 396 ALA A CA 1
ATOM 2967 C C . ALA A 1 396 ? -5.392 12.404 -6.059 1.00 73.62 396 ALA A C 1
ATOM 2969 O O . ALA A 1 396 ? -6.126 12.532 -7.045 1.00 73.62 396 ALA A O 1
ATOM 2970 N N . ASN A 1 397 ? -4.376 13.236 -5.829 1.00 67.69 397 ASN A N 1
ATOM 2971 C CA . ASN A 1 397 ? -4.009 14.292 -6.773 1.00 67.69 397 ASN A CA 1
ATOM 2972 C C . ASN A 1 397 ? -3.566 13.693 -8.121 1.00 67.69 397 ASN A C 1
ATOM 2974 O O . ASN A 1 397 ? -2.981 12.619 -8.175 1.00 67.69 397 ASN A O 1
ATOM 2978 N N . ASN A 1 398 ? -3.874 14.373 -9.231 1.00 66.56 398 ASN A N 1
ATOM 2979 C CA . ASN A 1 398 ? -3.480 14.012 -10.608 1.00 66.56 398 ASN A CA 1
ATOM 2980 C C . ASN A 1 398 ? -3.823 12.583 -11.108 1.00 66.56 398 ASN A C 1
ATOM 2982 O O . ASN A 1 398 ? -3.511 12.250 -12.253 1.00 66.56 398 ASN A O 1
ATOM 2986 N N . GLN A 1 399 ? -4.520 11.762 -10.318 1.00 71.12 399 GLN A N 1
ATOM 2987 C CA . GLN A 1 399 ? -4.919 10.393 -10.649 1.00 71.12 399 GLN A CA 1
ATOM 2988 C C . GLN A 1 399 ? -6.434 10.193 -10.491 1.00 71.12 399 GLN A C 1
ATOM 2990 O O . GLN A 1 399 ? -7.125 10.954 -9.815 1.00 71.12 399 GLN A O 1
ATOM 2995 N N . TYR A 1 400 ? -6.964 9.147 -11.126 1.00 80.81 400 TYR A N 1
ATOM 2996 C CA . TYR A 1 400 ? -8.381 8.777 -11.047 1.00 80.81 400 TYR A CA 1
ATOM 2997 C C . TYR A 1 400 ? -8.599 7.754 -9.925 1.00 80.81 400 TYR A C 1
ATOM 2999 O O . TYR A 1 400 ? -9.148 6.678 -10.149 1.00 80.81 400 TYR A O 1
ATOM 3007 N N . ASN A 1 401 ? -8.122 8.074 -8.722 1.00 85.25 401 ASN A N 1
ATOM 3008 C CA . ASN A 1 401 ? -8.132 7.189 -7.559 1.00 85.25 401 ASN A CA 1
ATOM 3009 C C . ASN A 1 401 ? -8.697 7.921 -6.337 1.00 85.25 401 ASN A C 1
ATOM 3011 O O . ASN A 1 401 ? -8.498 9.126 -6.163 1.00 85.25 401 ASN A O 1
ATOM 3015 N N . VAL A 1 402 ? -9.387 7.171 -5.485 1.00 83.31 402 VAL A N 1
ATOM 3016 C CA . VAL A 1 402 ? -9.912 7.618 -4.195 1.00 83.31 402 VAL A CA 1
ATOM 3017 C C . VAL A 1 402 ? -9.508 6.597 -3.138 1.00 83.31 402 VAL A C 1
ATOM 3019 O O . VAL A 1 402 ? -9.740 5.404 -3.313 1.00 83.31 402 VAL A O 1
ATOM 3022 N N . ALA A 1 403 ? -8.931 7.070 -2.036 1.00 86.19 403 ALA A N 1
ATOM 3023 C CA . ALA A 1 403 ? -8.744 6.281 -0.830 1.00 86.19 403 ALA A CA 1
ATOM 3024 C C . ALA A 1 403 ? -10.025 6.355 0.017 1.00 86.19 403 ALA A C 1
ATOM 3026 O O . ALA A 1 403 ? -10.375 7.426 0.521 1.00 86.19 403 ALA A O 1
ATO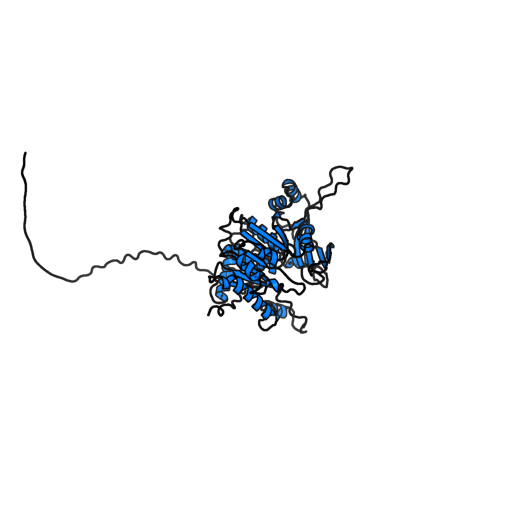M 3027 N N . VAL A 1 404 ? -10.728 5.235 0.184 1.00 88.00 404 VAL A N 1
ATOM 3028 C CA . VAL A 1 404 ? -11.762 5.095 1.222 1.00 88.00 404 VAL A CA 1
ATOM 3029 C C . VAL A 1 404 ? -11.053 4.856 2.546 1.00 88.00 404 VAL A C 1
ATOM 3031 O O . VAL A 1 404 ? -10.195 3.981 2.628 1.00 88.00 404 VAL A O 1
ATOM 3034 N N . VAL A 1 405 ? -11.413 5.610 3.580 1.00 86.12 405 VAL A N 1
ATOM 3035 C CA . VAL A 1 405 ? -10.854 5.474 4.926 1.00 86.12 405 VAL A CA 1
ATOM 3036 C C . VAL A 1 405 ? -11.987 5.224 5.910 1.00 86.12 405 VAL A C 1
ATOM 3038 O O . VAL A 1 405 ? -12.931 6.009 5.978 1.00 86.12 405 VAL A O 1
ATOM 3041 N N . ALA A 1 406 ? -11.887 4.153 6.695 1.00 88.44 406 ALA A N 1
ATOM 3042 C CA . ALA A 1 406 ? -12.801 3.855 7.794 1.00 88.44 406 ALA A CA 1
ATOM 3043 C C . ALA A 1 406 ? -12.008 3.636 9.091 1.00 88.44 406 ALA A C 1
ATOM 3045 O O . ALA A 1 406 ? -10.995 2.941 9.093 1.00 88.44 406 ALA A O 1
ATOM 3046 N N . SER A 1 407 ? -12.448 4.223 10.203 1.00 87.94 407 SER A N 1
ATOM 3047 C CA . SER A 1 407 ? -11.733 4.190 11.485 1.00 87.94 407 SER A CA 1
ATOM 3048 C C . SER A 1 407 ? -12.675 3.990 12.664 1.00 87.94 407 SER A C 1
ATOM 3050 O O . SER A 1 407 ? -13.759 4.571 12.718 1.00 87.94 407 SER A O 1
ATOM 3052 N N . ARG A 1 408 ? -12.226 3.198 13.641 1.00 88.12 408 ARG A N 1
ATOM 3053 C CA . ARG A 1 408 ? -12.922 2.941 14.911 1.00 88.12 408 ARG A CA 1
ATOM 3054 C C . ARG A 1 408 ? -12.480 3.852 16.060 1.00 88.12 408 ARG A C 1
ATOM 3056 O O . ARG A 1 408 ? -13.014 3.716 17.157 1.00 88.12 408 ARG A O 1
ATOM 3063 N N . ALA A 1 409 ? -11.477 4.710 15.852 1.00 81.94 409 ALA A N 1
ATOM 3064 C CA . ALA A 1 409 ? -10.823 5.427 16.951 1.00 81.94 409 ALA A CA 1
ATOM 3065 C C . ALA A 1 409 ? -11.387 6.834 17.230 1.00 81.94 409 ALA A C 1
ATOM 3067 O O . ALA A 1 409 ? -11.302 7.302 18.363 1.00 81.94 409 ALA A O 1
ATOM 3068 N N . TRP A 1 410 ? -11.990 7.498 16.237 1.00 73.12 410 TRP A N 1
ATOM 3069 C CA . TRP A 1 410 ? -12.627 8.812 16.399 1.00 73.12 410 TRP A CA 1
ATOM 3070 C C . TRP A 1 410 ? -13.865 8.956 15.508 1.00 73.12 410 TRP A C 1
ATOM 3072 O O . TRP A 1 410 ? -13.975 8.305 14.467 1.00 73.12 410 TRP A O 1
ATOM 3082 N N . SER A 1 411 ? -14.759 9.874 15.883 1.00 69.88 411 SER A N 1
ATOM 3083 C CA . SER A 1 411 ? -15.813 10.398 15.007 1.00 69.88 411 SER A CA 1
ATOM 3084 C C . SER A 1 411 ? -15.453 11.803 14.538 1.00 69.88 411 SER A C 1
ATOM 3086 O O . SER A 1 411 ? -15.176 12.671 15.365 1.00 69.88 411 SER A O 1
ATOM 3088 N N . LEU A 1 412 ? -15.468 12.020 13.224 1.00 65.94 412 LEU A N 1
ATOM 3089 C CA . LEU A 1 412 ? -15.409 13.347 12.616 1.00 65.94 412 LEU A CA 1
ATOM 3090 C C . LEU A 1 412 ? -16.643 14.174 13.029 1.00 65.94 412 LEU A C 1
ATOM 3092 O O . LEU A 1 412 ? -17.717 13.602 13.247 1.00 65.94 412 LEU A O 1
ATOM 3096 N N . PRO A 1 413 ? -16.522 15.508 13.141 1.00 62.19 413 PRO A N 1
ATOM 3097 C CA . PRO A 1 413 ? -17.673 16.370 13.384 1.00 62.19 413 PRO A CA 1
ATOM 3098 C C . PRO A 1 413 ? -18.650 16.336 12.191 1.00 62.19 413 PRO A C 1
ATOM 3100 O O . PRO A 1 413 ? -18.216 16.167 11.048 1.00 62.19 413 PRO A O 1
ATOM 3103 N N . PRO A 1 414 ? -19.963 16.520 12.424 1.00 56.44 414 PRO A N 1
ATOM 3104 C CA . PRO A 1 414 ? -20.947 16.581 11.349 1.00 56.44 414 PRO A CA 1
ATOM 3105 C C . PRO A 1 414 ? -20.745 17.825 10.467 1.00 56.44 414 PRO A C 1
ATOM 3107 O O . PRO A 1 414 ? -20.405 18.904 10.952 1.00 56.44 414 PRO A O 1
ATOM 3110 N N . GLY A 1 415 ? -21.016 17.672 9.167 1.00 51.19 415 GLY A N 1
ATOM 3111 C CA . GLY A 1 415 ? -20.898 18.725 8.153 1.00 51.19 415 GLY A CA 1
ATOM 3112 C C . GLY A 1 415 ? -19.541 18.750 7.434 1.00 51.19 415 GLY A C 1
ATOM 3113 O O . GLY A 1 415 ? -18.487 18.828 8.063 1.00 51.19 415 GLY A O 1
ATOM 3114 N N . VAL A 1 416 ? -19.581 18.727 6.092 1.00 52.59 416 VAL A N 1
ATOM 3115 C CA . VAL A 1 416 ? -18.423 18.620 5.171 1.00 52.59 416 VAL A CA 1
ATOM 3116 C C . VAL A 1 416 ? -17.218 19.461 5.607 1.00 52.59 416 VAL A C 1
ATOM 3118 O O . VAL A 1 416 ? -16.147 18.915 5.856 1.00 52.59 416 VAL A O 1
ATOM 3121 N N . GLY A 1 417 ? -17.395 20.778 5.760 1.00 51.56 417 GLY A N 1
ATOM 3122 C CA . GLY A 1 417 ? -16.291 21.692 6.075 1.00 51.56 417 GLY A CA 1
ATOM 3123 C C . GLY A 1 417 ? -15.681 21.502 7.469 1.00 51.56 417 GLY A C 1
ATOM 3124 O O . GLY A 1 417 ? -14.505 21.798 7.657 1.00 51.56 417 GLY A O 1
ATOM 3125 N N . ALA A 1 418 ? -16.441 20.982 8.438 1.00 58.59 418 ALA A N 1
ATOM 3126 C CA . ALA A 1 418 ? -15.920 20.689 9.773 1.00 58.59 418 ALA A CA 1
ATOM 3127 C C . ALA A 1 418 ? -15.059 19.416 9.763 1.00 58.59 418 ALA A C 1
ATOM 3129 O O . ALA A 1 418 ? -13.990 19.387 10.372 1.00 58.59 418 ALA A O 1
ATOM 3130 N N . ALA A 1 419 ? -15.496 18.383 9.034 1.00 55.59 419 ALA A N 1
ATOM 3131 C CA . ALA A 1 419 ? -14.717 17.165 8.838 1.00 55.59 419 ALA A CA 1
ATOM 3132 C C . ALA A 1 419 ? -13.444 17.421 8.014 1.00 55.59 419 ALA A C 1
ATOM 3134 O O . ALA A 1 419 ? -12.381 16.917 8.366 1.00 55.59 419 ALA A O 1
ATOM 3135 N N . GLU A 1 420 ? -13.529 18.241 6.962 1.00 54.34 420 GLU A N 1
ATOM 3136 C CA . GLU A 1 420 ? -12.376 18.645 6.149 1.00 54.34 420 GLU A CA 1
ATOM 3137 C C . GLU A 1 420 ? -11.330 19.408 6.980 1.00 54.34 420 GLU A C 1
ATOM 3139 O O . GLU A 1 420 ? -10.152 19.049 6.958 1.00 54.34 420 GLU A O 1
ATOM 3144 N N . ALA A 1 421 ? -11.754 20.387 7.788 1.00 59.50 421 ALA A N 1
ATOM 3145 C CA . ALA A 1 421 ? -10.855 21.138 8.666 1.00 59.50 421 ALA A CA 1
ATOM 3146 C C . ALA A 1 421 ? -10.181 20.259 9.741 1.00 59.50 421 ALA A C 1
ATOM 3148 O O . ALA A 1 421 ? -8.999 20.442 10.034 1.00 59.50 421 ALA A O 1
ATOM 3149 N N . GLU A 1 422 ? -10.899 19.286 10.314 1.00 62.12 422 GLU A N 1
ATOM 3150 C CA . GLU A 1 422 ? -10.333 18.362 11.308 1.00 62.12 422 GLU A CA 1
ATOM 3151 C C . GLU A 1 422 ? -9.350 17.361 10.675 1.00 62.12 422 GLU A C 1
ATOM 3153 O O . GLU A 1 422 ? -8.291 17.096 11.245 1.00 62.12 422 GLU A O 1
ATOM 3158 N N . LEU A 1 423 ? -9.634 16.858 9.467 1.00 60.78 423 LEU A N 1
ATOM 3159 C CA . LEU A 1 423 ? -8.698 16.009 8.719 1.00 60.78 423 LEU A CA 1
ATOM 3160 C C . LEU A 1 423 ? -7.421 16.769 8.332 1.00 60.78 423 LEU A C 1
ATOM 3162 O O . LEU A 1 423 ? -6.322 16.234 8.490 1.00 60.78 423 LEU A O 1
ATOM 3166 N N . GLN A 1 424 ? -7.547 18.027 7.896 1.00 57.97 424 GLN A N 1
ATOM 3167 C CA . GLN A 1 424 ? -6.400 18.907 7.650 1.00 57.97 424 GLN A CA 1
ATOM 3168 C C . GLN A 1 424 ? -5.583 19.122 8.933 1.00 57.97 424 GLN A C 1
ATOM 3170 O O . GLN A 1 424 ? -4.362 18.973 8.908 1.00 57.97 424 GLN A O 1
ATOM 3175 N N . ARG A 1 425 ? -6.230 19.394 10.076 1.00 66.81 425 ARG A N 1
ATOM 3176 C CA . ARG A 1 425 ? -5.542 19.542 11.371 1.00 66.81 425 ARG A CA 1
ATOM 3177 C C . ARG A 1 425 ? -4.749 18.286 11.748 1.00 66.81 425 ARG A C 1
ATOM 3179 O O . ARG A 1 425 ? -3.578 18.400 12.103 1.00 66.81 425 ARG A O 1
ATOM 3186 N N . LEU A 1 426 ? -5.359 17.104 11.645 1.00 60.38 426 LEU A N 1
ATOM 3187 C CA . LEU A 1 426 ? -4.713 15.828 11.973 1.00 60.38 426 LEU A CA 1
ATOM 3188 C C . LEU A 1 426 ? -3.487 15.545 11.087 1.00 60.38 426 LEU A C 1
ATOM 3190 O O . LEU A 1 426 ? -2.458 15.108 11.600 1.00 60.38 426 LEU A O 1
ATOM 3194 N N . ALA A 1 427 ? -3.559 15.847 9.786 1.00 53.47 427 ALA A N 1
ATOM 3195 C CA . ALA A 1 427 ? -2.419 15.714 8.876 1.00 53.47 427 ALA A CA 1
ATOM 3196 C C . ALA A 1 427 ? -1.267 16.676 9.235 1.00 53.47 427 ALA A C 1
ATOM 3198 O O . ALA A 1 427 ? -0.107 16.263 9.298 1.00 53.47 427 ALA A O 1
ATOM 3199 N N . LEU A 1 428 ? -1.585 17.942 9.536 1.00 55.03 428 LEU A N 1
ATOM 3200 C CA . LEU A 1 428 ? -0.599 18.954 9.935 1.00 55.03 428 LEU A CA 1
ATOM 3201 C C . LEU A 1 428 ? 0.094 18.594 11.260 1.00 55.03 428 LEU A C 1
ATOM 3203 O O . LEU A 1 428 ? 1.310 18.750 11.380 1.00 55.03 428 LEU A O 1
ATOM 3207 N N . ASP A 1 429 ? -0.650 18.093 12.247 1.00 56.72 429 ASP A N 1
ATOM 3208 C CA . ASP A 1 429 ? -0.089 17.702 13.545 1.00 56.72 429 ASP A CA 1
ATOM 3209 C C . ASP A 1 429 ? 0.803 16.446 13.438 1.00 56.72 429 ASP A C 1
ATOM 3211 O O . ASP A 1 429 ? 1.849 16.391 14.086 1.00 56.72 429 ASP A O 1
ATOM 3215 N N . ALA A 1 430 ? 0.484 15.496 12.547 1.00 49.12 430 ALA A N 1
ATOM 3216 C CA . ALA A 1 430 ? 1.358 14.356 12.237 1.00 49.12 430 ALA A CA 1
ATOM 3217 C C . ALA A 1 430 ? 2.661 14.767 11.511 1.00 49.12 430 ALA A C 1
ATOM 3219 O O . ALA A 1 430 ? 3.729 14.197 11.769 1.00 49.12 430 ALA A O 1
ATOM 3220 N N . ALA A 1 431 ? 2.594 15.773 10.630 1.00 46.59 431 ALA A N 1
ATOM 3221 C CA . ALA A 1 431 ? 3.745 16.297 9.891 1.00 46.59 431 ALA A CA 1
ATOM 3222 C C . ALA A 1 431 ? 4.722 17.088 10.783 1.00 46.59 431 ALA A C 1
ATOM 3224 O O . ALA A 1 431 ? 5.938 16.904 10.687 1.00 46.59 431 ALA A O 1
ATOM 3225 N N . ARG A 1 432 ? 4.201 17.923 11.695 1.00 46.03 432 ARG A N 1
ATOM 3226 C CA . ARG A 1 432 ? 4.979 18.841 12.557 1.00 46.03 432 ARG A CA 1
ATOM 3227 C C . ARG A 1 432 ? 6.072 18.177 13.396 1.00 46.03 432 ARG A C 1
ATOM 3229 O O . ARG A 1 432 ? 7.078 18.814 13.688 1.00 46.03 432 ARG A O 1
ATOM 3236 N N . GLY A 1 433 ? 5.899 16.915 13.781 1.00 40.41 433 GLY A N 1
ATOM 3237 C CA . GLY A 1 433 ? 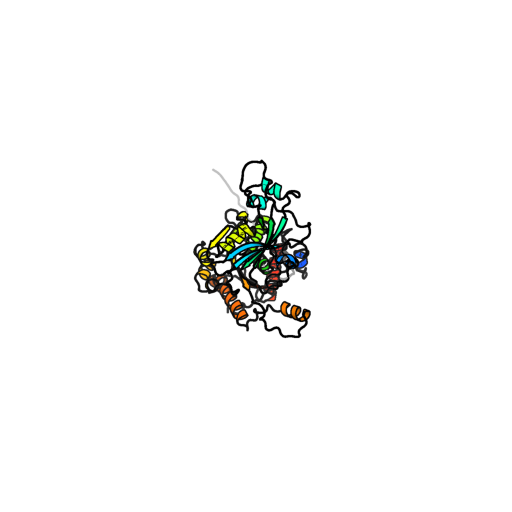6.874 16.166 14.580 1.00 40.41 433 GLY A CA 1
ATOM 3238 C C . GLY A 1 433 ? 7.886 15.354 13.765 1.00 40.41 433 GLY A C 1
ATOM 3239 O O . GLY A 1 433 ? 8.252 14.273 14.224 1.00 40.41 433 GLY A O 1
ATOM 3240 N N . SER A 1 434 ? 8.237 15.745 12.530 1.00 39.12 434 SER A N 1
ATOM 3241 C CA . SER A 1 434 ? 8.984 14.863 11.610 1.00 39.12 434 SER A CA 1
ATOM 3242 C C . SER A 1 434 ? 10.388 15.286 11.179 1.00 39.12 434 SER A C 1
ATOM 3244 O O . SER A 1 434 ? 11.213 14.395 11.012 1.00 39.12 434 SER A O 1
ATOM 3246 N N . GLY A 1 435 ? 10.664 16.576 10.967 1.00 34.12 435 GLY A N 1
ATOM 3247 C CA . GLY A 1 435 ? 11.920 17.050 10.362 1.00 34.12 435 GLY A CA 1
ATOM 3248 C C . GLY A 1 435 ? 12.031 16.758 8.857 1.00 34.12 435 GLY A C 1
ATOM 3249 O O . GLY A 1 435 ? 12.204 17.687 8.077 1.00 34.12 435 GLY A O 1
ATOM 3250 N N . ASP A 1 436 ? 11.856 15.492 8.462 1.00 31.56 436 ASP A N 1
ATOM 3251 C CA . ASP A 1 436 ? 12.099 14.984 7.101 1.00 31.56 436 ASP A CA 1
ATOM 3252 C C . ASP A 1 436 ? 10.848 14.433 6.374 1.00 31.56 436 ASP A C 1
ATOM 3254 O O . ASP A 1 436 ? 10.948 14.001 5.224 1.00 31.56 436 ASP A O 1
ATOM 3258 N N . ALA A 1 437 ? 9.661 14.390 7.002 1.00 30.75 437 ALA A N 1
ATOM 3259 C CA . ALA A 1 437 ? 8.482 13.746 6.399 1.00 30.75 437 ALA A CA 1
ATOM 3260 C C . ALA A 1 437 ? 7.526 14.737 5.714 1.00 30.75 437 ALA A C 1
ATOM 3262 O O . ALA A 1 437 ? 6.573 15.237 6.315 1.00 30.75 437 ALA A O 1
ATOM 3263 N N . VAL A 1 438 ? 7.746 14.927 4.412 1.00 33.19 438 VAL A N 1
ATOM 3264 C CA . VAL A 1 438 ? 6.850 15.626 3.475 1.00 33.19 438 VAL A CA 1
ATOM 3265 C C . VAL A 1 438 ? 5.509 14.882 3.365 1.00 33.19 438 VAL A C 1
ATOM 3267 O O . VAL A 1 438 ? 5.335 13.983 2.549 1.00 33.19 438 VAL A O 1
ATOM 3270 N N . LEU A 1 439 ? 4.542 15.248 4.205 1.00 33.88 439 LEU A N 1
ATOM 3271 C CA . LEU A 1 439 ? 3.217 14.618 4.322 1.00 33.88 439 LEU A CA 1
ATOM 3272 C C . LEU A 1 439 ? 2.155 15.101 3.295 1.00 33.88 439 LEU A C 1
ATOM 3274 O O . LEU A 1 439 ? 0.974 15.159 3.619 1.00 33.88 439 LEU A O 1
ATOM 3278 N N . PHE A 1 440 ? 2.602 15.372 2.060 1.00 35.72 440 PHE A N 1
ATOM 3279 C CA . PHE A 1 440 ? 1.848 15.540 0.798 1.00 35.72 440 PHE A CA 1
ATOM 3280 C C . PHE A 1 440 ? 0.724 16.598 0.700 1.00 35.72 440 PHE A C 1
ATOM 3282 O O . PHE A 1 440 ? -0.053 16.824 1.622 1.00 35.72 440 PHE A O 1
ATOM 3289 N N . ASP A 1 441 ? 0.585 17.218 -0.482 1.00 31.30 441 ASP A N 1
ATOM 3290 C CA . ASP A 1 441 ? -0.577 18.058 -0.815 1.00 31.30 441 ASP A CA 1
ATOM 3291 C C . ASP A 1 441 ? -1.824 17.177 -0.964 1.00 31.30 441 ASP A C 1
ATOM 3293 O O . ASP A 1 441 ? -2.187 16.733 -2.054 1.00 31.30 441 ASP A O 1
ATOM 3297 N N . VAL A 1 442 ? -2.456 16.847 0.160 1.00 34.62 442 VAL A N 1
ATOM 3298 C CA . VAL A 1 442 ? -3.677 16.053 0.146 1.00 34.62 442 VAL A CA 1
ATOM 3299 C C . VAL A 1 442 ? -4.822 16.949 -0.319 1.00 34.62 442 VAL A C 1
ATOM 3301 O O . VAL A 1 442 ? -5.315 17.785 0.440 1.00 34.62 442 VAL A O 1
ATOM 3304 N N . GLY A 1 443 ? -5.303 16.720 -1.546 1.00 32.47 443 GLY A N 1
ATOM 3305 C CA . GLY A 1 443 ? -6.534 17.292 -2.109 1.00 32.47 443 GLY A CA 1
ATOM 3306 C C . GLY A 1 443 ? -7.810 16.792 -1.411 1.00 32.47 443 GLY A C 1
ATOM 3307 O O . GLY A 1 443 ? -8.748 16.314 -2.056 1.00 32.47 443 GLY A O 1
ATOM 3308 N N . ALA A 1 444 ? -7.827 16.869 -0.079 1.00 33.19 444 ALA A N 1
ATOM 3309 C CA . ALA A 1 444 ? -8.765 16.257 0.850 1.00 33.19 444 ALA A CA 1
ATOM 3310 C C . ALA A 1 444 ? -10.118 16.975 0.897 1.00 33.19 444 ALA A C 1
ATOM 3312 O O . ALA A 1 444 ? -10.547 17.432 1.951 1.00 33.19 444 ALA A O 1
ATOM 3313 N N . ARG A 1 445 ? -10.834 17.003 -0.231 1.00 30.52 445 ARG A N 1
ATOM 3314 C CA . ARG A 1 445 ? -12.279 17.254 -0.201 1.00 30.52 445 ARG A CA 1
ATOM 3315 C C . ARG A 1 445 ? -12.954 16.118 0.550 1.00 30.52 445 ARG A C 1
ATOM 3317 O O . ARG A 1 445 ? -13.107 15.025 0.001 1.00 30.52 445 ARG A O 1
ATOM 3324 N N . ALA A 1 446 ? -13.336 16.367 1.797 1.00 31.56 446 ALA A N 1
ATOM 3325 C CA . ALA A 1 446 ? -13.953 15.361 2.648 1.00 31.56 446 ALA A CA 1
ATOM 3326 C C . ALA A 1 446 ? -15.431 15.203 2.264 1.00 31.56 446 ALA A C 1
ATOM 3328 O O . ALA A 1 446 ? -16.303 15.878 2.809 1.00 31.56 446 ALA A O 1
ATOM 3329 N N . TRP A 1 447 ? -15.725 14.318 1.306 1.00 31.14 447 TRP A N 1
ATOM 3330 C CA . TRP A 1 447 ? -17.098 14.036 0.868 1.00 31.14 447 TRP A CA 1
ATOM 3331 C C . TRP A 1 447 ? -17.891 13.303 1.964 1.00 31.14 447 TRP A C 1
ATOM 3333 O O . TRP A 1 447 ? -18.047 12.083 1.949 1.00 31.14 447 TRP A O 1
ATOM 3343 N N . LEU A 1 448 ? -18.399 14.068 2.932 1.00 33.00 448 LEU A N 1
ATOM 3344 C CA . LEU A 1 448 ? -19.345 13.598 3.936 1.00 33.00 448 LEU A CA 1
ATOM 3345 C C . LEU A 1 448 ? -20.697 13.311 3.267 1.00 33.00 448 LEU A C 1
ATOM 3347 O O . LEU A 1 448 ? -21.467 14.224 2.985 1.00 33.00 448 LEU A O 1
ATOM 3351 N N . GLY A 1 449 ? -20.969 12.029 3.032 1.00 27.16 449 GLY A N 1
ATOM 3352 C CA . GLY A 1 449 ? -22.256 11.505 2.560 1.00 27.16 449 GLY A CA 1
ATOM 3353 C C . GLY A 1 449 ? -22.858 10.484 3.528 1.00 27.16 449 GLY A C 1
ATOM 3354 O O . GLY A 1 449 ? -23.390 9.480 3.070 1.00 27.16 449 GLY A O 1
ATOM 3355 N N . TYR A 1 450 ? -22.677 10.704 4.838 1.00 32.81 450 TYR A N 1
ATOM 3356 C CA . TYR A 1 450 ? -22.952 9.741 5.919 1.00 32.81 450 TYR A CA 1
ATOM 3357 C C . TYR A 1 450 ? -23.658 10.347 7.148 1.00 32.81 450 TYR A C 1
ATOM 3359 O O . TYR A 1 450 ? -23.695 9.711 8.199 1.00 32.81 450 TYR A O 1
ATOM 3367 N N . ALA A 1 451 ? -24.198 11.566 7.051 1.00 28.55 451 ALA A N 1
ATOM 3368 C CA . ALA A 1 451 ? -25.050 12.109 8.116 1.00 28.55 451 ALA A CA 1
ATOM 3369 C C . ALA A 1 451 ? -26.377 11.330 8.210 1.00 28.55 451 ALA A C 1
ATOM 3371 O O . ALA A 1 451 ? -26.834 11.007 9.300 1.00 28.55 451 ALA A O 1
ATOM 3372 N N . ASP A 1 452 ? -26.915 10.937 7.055 1.00 27.16 452 ASP A N 1
ATOM 3373 C CA . ASP A 1 452 ? -28.288 10.449 6.872 1.00 27.16 452 ASP A CA 1
ATOM 3374 C C . ASP A 1 452 ? -28.408 8.911 7.010 1.00 27.16 452 ASP A C 1
ATOM 3376 O O . ASP A 1 452 ? -29.273 8.278 6.411 1.00 27.16 452 ASP A O 1
ATOM 3380 N N . LEU A 1 453 ? -27.479 8.284 7.745 1.00 30.08 453 LEU A N 1
ATOM 3381 C CA . LEU A 1 453 ? -27.374 6.823 7.930 1.00 30.08 453 LEU A CA 1
ATOM 3382 C C . LEU A 1 453 ? -27.381 6.391 9.412 1.00 30.08 453 LEU A C 1
ATOM 3384 O O . LEU A 1 453 ? -27.049 5.244 9.723 1.00 30.08 453 LEU A O 1
ATOM 3388 N N . LEU A 1 454 ? -27.722 7.313 10.320 1.00 25.97 454 LEU A N 1
ATOM 3389 C CA . LEU A 1 454 ? -27.850 7.095 11.770 1.00 25.97 454 LEU A CA 1
ATOM 3390 C C . LEU A 1 454 ? -29.103 7.773 12.376 1.00 25.97 454 LEU A C 1
ATOM 3392 O O . LEU A 1 454 ? -29.161 7.948 13.595 1.00 25.97 454 LEU A O 1
ATOM 3396 N N . GLU A 1 455 ? -30.084 8.123 11.537 1.00 25.58 455 GLU A N 1
ATOM 3397 C CA . GLU A 1 455 ? -31.477 8.410 11.931 1.00 25.58 455 GLU A CA 1
ATOM 3398 C C . GLU A 1 455 ? -32.373 7.209 11.582 1.00 25.58 455 GLU A C 1
ATOM 3400 O O . GLU A 1 455 ? -32.129 6.595 10.515 1.00 25.58 455 GLU A O 1
#

Foldseek 3Di:
DDDDDDDDDDDDDDDDDDDDDDDDPDDPPPPPPPPDPDPPPDDDPDLCVLFDDLQQQPLRLVQCLQPQAPAPNTNHDHNAAWDDWDAFPPQLGIKTKGKTADPHDPPHDFDDLVLQCLQVVHSVVSVCQSDPVQDWGWIKIWIGRPRDDDIAIFTKTFTDQDDDDDDDDPDPRPRGAIATPLSHPNFLLLLQLLLQLLLLCVLLCNQVPADQVQAQEEEEAACQLNNNLSNNQVQSVLSVGGHAYEYEAQTVSRVCCNVVPSRDGVSRYHYDHHHLLVCLQPAAFQSHQEYEEPAAHPVQAHPPQCQQLPHSSLLSNLRNHHQWHKYKYKHQLDDPDPPPPPDDDPVVVVVVCVVDLHSCPCPDPSVVVVVSSLVSNQCSNAVVPPAAWDWWWFDRPPHRIIITMITNRHHQDPDQVSSQVVSVVSSSVSSVPRVSDSSDPGPGRTPPPDPPPPD

pLDDT: mean 70.05, std 23.95, range [23.41, 98.75]

Radius of gyration: 30.68 Å; Cα contacts (8 Å, |Δi|>4): 837; chains: 1; bounding box: 76×69×132 Å

Sequence (455 aa):
MMASSLSSRSHLGRLVRNDPLHRGAARLRQRNCRRRPAPRVTAVSTVKEVLGDDLGDPGHWNHSVEWWGTQAGGWGKSQGSVRFDRNSKYGNGIITVTVHEFLGSPKCPPVNVDVLAAACGDPERAAEAAAPEGGAVREWRVLRFGDKTRQSVNLVWRMRAPRASGEGNTIRVPRAPLLIDPRCLAFEYQKTMAAAVLATLGASGRLETATEKKPVTIYCLGLGGGSLPAFLAYWLRSKGVPYSIRGVELDPDVAIAAKDHMGLVDGYCQVDVASAEAVMAAAPSGSADCVVIDCFKADNEVPVALTDPRGAFMLDLSSVLNKTGSLVVNLQCGSAGKKSSPGLPTPVRRAMNARQCPGYERDTPRGQYLSETAEGYAKAIVGRVGRKGSAYTVRANNQYNVAVVASRAWSLPPGVGAAEAELQRLALDAARGSGDAVLFDVGARAWLGYADLLE

Solvent-accessible surface area (backbone atoms only — not comparable to full-atom values): 25847 Å² total; per-residue (Å²): 134,89,78,84,90,86,91,88,89,81,89,85,90,88,84,84,88,86,86,83,90,82,92,78,88,78,78,79,77,76,74,83,76,75,73,73,75,75,80,80,80,73,79,78,79,57,72,59,81,71,39,59,63,90,85,70,54,83,20,37,70,85,56,42,44,44,57,63,14,38,60,94,80,36,80,21,77,41,71,52,44,78,78,44,76,49,77,49,92,75,63,44,39,48,35,34,31,28,40,23,70,59,86,75,70,90,84,64,80,75,68,61,43,69,61,40,12,57,58,66,78,34,58,67,67,18,49,50,43,51,34,89,83,40,57,47,42,62,31,29,26,34,36,31,42,32,95,57,93,49,65,31,51,26,43,23,39,38,38,52,56,79,79,83,83,75,84,94,71,91,71,82,76,65,80,46,54,54,37,42,44,40,81,18,45,53,42,47,51,50,48,47,44,51,48,50,54,52,38,50,36,51,68,46,52,43,59,85,67,35,35,88,94,52,36,46,24,35,41,34,29,42,37,66,34,36,36,63,55,28,28,53,36,47,55,33,52,77,69,73,35,37,65,44,41,38,30,28,20,71,40,64,72,45,53,46,40,12,36,82,65,28,14,43,46,66,76,39,31,45,74,41,80,36,50,64,51,60,52,32,68,70,43,57,70,43,60,27,49,33,41,34,40,61,49,63,46,83,88,55,43,62,51,63,68,77,48,39,52,85,33,68,41,34,50,28,45,43,42,18,34,28,86,47,16,32,40,40,34,63,43,58,31,50,73,73,64,96,73,78,76,86,84,74,56,70,70,60,55,50,60,50,59,69,77,46,64,54,37,59,48,65,92,39,78,51,9,37,53,51,48,55,42,46,48,23,51,30,44,38,59,26,60,75,65,82,57,64,25,34,64,43,40,35,46,18,53,102,51,54,32,32,35,36,39,29,29,31,46,48,56,67,56,84,57,42,72,53,32,26,53,51,53,52,48,48,48,51,62,65,28,73,80,48,99,76,50,61,66,61,87,70,56,52,61,37,63,69,86,66,78,88,76,82,118

Nearest PDB structures (foldseek):
  8c9v-assembly1_A-2  TM=7.128E-01  e=5.351E-06  Desulfuromonas acetoxidans DSM 684
  7qw8-assembly1_A  TM=5.863E-01  e=2.527E-05  Geobacillus stearothermophilus
  7qw6-assembly1_A  TM=5.814E-01  e=2.024E-05  Geobacillus stearothermophilus
  7qw8-assembly2_B  TM=5.610E-01  e=5.804E-05  Geobacillus stearothermophilus
  7qw7-assembly1_A  TM=5.144E-01  e=2.262E-05  Geobacillus stearothermophilus

Mean predicted aligned error: 13.95 Å

Secondary structure (DSSP, 8-state):
-----------------------------------PPPP---S---GGGGT--TTS-TT-GGGHHHHS-SGGG--SS---EEEEEEE-SSS--EEEEEEEE----TTSPPP-HHHHHHHHT-HHHHHHHHSTTT--EEEEEEEEESSSS-EEEEEEEEPPPPP--SSS----PPPPPEEE-TT---SHHHHHHHHHHHHHHHHTTTTTT-BTTB-EEEEEE--TTSHHHHHHHHHHHHTT--EEEEEEES-HHHHHIIIIIH---TTT-EEEES-HHHHHHHSPTT-EEEEEE----TTSS--HHHH-TTSHHHHHHHHHEEEEEEEEEEEE--PPPS---TT--HHHHHHHHHHS-TT--TTSHHHHHHHHHHHHHHHHHTGGGTSS-EEEEEEPTTSSEEEEEEESS--PPSSHHHHHHHHHHHHHHHHHT-SS--------------GGG--